Protein AF-A0A849F490-F1 (afdb_monomer)

Nearest PDB structures (foldseek):
  3ec5-assembly1_A  TM=1.326E-01  e=7.840E-02  Borreliella burgdorferi
  5b2a-assembly1_O  TM=2.196E-01  e=7.368E-01  Borreliella burgdorferi
  8tuz-assembly1_A  TM=1.768E-01  e=5.315E-01  Borreliella burgdorferi
  3aum-assembly1_O  TM=1.789E-01  e=5.835E-01  Borreliella burgdorferi
  6j6d-assembly1_O  TM=1.562E-01  e=8.476E-01  Borreliella burgdorferi B31

Foldseek 3Di:
DDDDDDDDPDPPVVVVVVVVVPPPPDDDDDDPPPPPPPQLPQPDQPADPKFWFAKWWADPVGDTWHKWWAFPVGDTWGWTFIFRFPDDAKTFIFTQDPNDTFFWFFFQDQKLWTWIFTADQQGGTGGMWTQDPVRDTFHWTQFDDFQQKTFIFTADPQQDTTWIWTAGPVGDIWGKIFGAPDPDQFRDADNNTTTRGGIITHHFDPPPVVDDTDSDMDGDDGDDDPDDKFKWFKFWADPVGDTFHKWWAFPVGDTWGWTWIRRGSTAQKTFIFTCDPNDTFGWFFAQDSDQWTFIWTADLQRGTIGIFTQDPVRDTWGWTFHHDTPFKTAIFTQDPVRDTTFIWIATPVGDIFGWIFGQSDPDQFNDADNNTGGRGGTITGHD

Structure (mmCIF, N/CA/C/O backbone):
data_AF-A0A849F490-F1
#
_entry.id   AF-A0A849F490-F1
#
loop_
_atom_site.group_PDB
_atom_site.id
_atom_site.type_symbol
_atom_site.label_atom_id
_atom_site.label_alt_id
_atom_site.label_comp_id
_atom_site.label_asym_id
_atom_site.label_entity_id
_atom_site.label_seq_id
_atom_site.pdbx_PDB_ins_code
_atom_site.Cartn_x
_atom_site.Cartn_y
_atom_site.Cartn_z
_atom_site.occupancy
_atom_site.B_iso_or_equiv
_atom_site.auth_seq_id
_atom_site.auth_comp_id
_atom_site.auth_asym_id
_atom_site.auth_atom_id
_atom_site.pdbx_PDB_model_num
ATOM 1 N N . MET A 1 1 ? 88.919 -60.283 -35.007 1.00 36.28 1 MET A N 1
ATOM 2 C CA . MET A 1 1 ? 88.860 -59.570 -33.713 1.00 36.28 1 MET A CA 1
ATOM 3 C C . MET A 1 1 ? 87.504 -58.874 -33.653 1.00 36.28 1 MET A C 1
ATOM 5 O O . MET A 1 1 ? 87.247 -58.086 -34.549 1.00 36.28 1 MET A O 1
ATOM 9 N N . LYS A 1 2 ? 86.682 -59.207 -32.639 1.00 37.22 2 LYS A N 1
ATOM 10 C CA . LYS A 1 2 ? 85.326 -58.694 -32.301 1.00 37.22 2 LYS A CA 1
ATOM 11 C C . LYS A 1 2 ? 84.187 -59.152 -33.248 1.00 37.22 2 LYS A C 1
ATOM 13 O O . LYS A 1 2 ? 84.287 -58.913 -34.440 1.00 37.22 2 LYS A O 1
ATOM 18 N N . THR A 1 3 ? 83.206 -59.999 -32.877 1.00 35.50 3 THR A N 1
ATOM 19 C CA . THR A 1 3 ? 82.122 -59.913 -31.846 1.00 35.50 3 THR A CA 1
ATOM 20 C C . THR A 1 3 ? 81.322 -58.601 -31.962 1.00 35.50 3 THR A C 1
ATOM 22 O O . THR A 1 3 ? 81.934 -57.557 -32.108 1.00 35.50 3 THR A O 1
ATOM 25 N N . SER A 1 4 ? 79.988 -58.503 -31.909 1.00 37.38 4 SER A N 1
ATOM 26 C CA . SER A 1 4 ? 78.882 -59.401 -31.548 1.00 37.38 4 SER A CA 1
ATOM 27 C C . SER A 1 4 ? 77.544 -58.701 -31.903 1.00 37.38 4 SER A C 1
ATOM 29 O O . SER A 1 4 ? 77.439 -57.495 -31.721 1.00 37.38 4 SER A O 1
ATOM 31 N N . ASN A 1 5 ? 76.563 -59.493 -32.354 1.00 38.59 5 ASN A N 1
ATOM 32 C CA . ASN A 1 5 ? 75.095 -59.455 -32.171 1.00 38.59 5 ASN A CA 1
ATOM 33 C C . ASN A 1 5 ? 74.241 -58.168 -32.347 1.00 38.59 5 ASN A C 1
ATOM 35 O O . ASN A 1 5 ? 74.384 -57.176 -31.640 1.00 38.59 5 ASN A O 1
ATOM 39 N N . GLN A 1 6 ? 73.222 -58.315 -33.215 1.00 43.34 6 GLN A N 1
ATOM 40 C CA . GLN A 1 6 ? 71.870 -57.703 -33.186 1.00 43.34 6 GLN A CA 1
ATOM 41 C C . GLN A 1 6 ? 71.140 -57.946 -31.832 1.00 43.34 6 GLN A C 1
ATOM 43 O O . GLN A 1 6 ? 71.697 -58.659 -30.997 1.00 43.34 6 GLN A O 1
ATOM 48 N N . PRO A 1 7 ? 69.841 -57.609 -31.628 1.00 47.34 7 PRO A N 1
ATOM 49 C CA . PRO A 1 7 ? 68.925 -56.574 -32.160 1.00 47.34 7 PRO A CA 1
ATOM 50 C C . PRO A 1 7 ? 68.324 -55.736 -30.990 1.00 47.34 7 PRO A C 1
ATOM 52 O O . PRO A 1 7 ? 68.633 -56.026 -29.847 1.00 47.34 7 PRO A O 1
ATOM 55 N N . PHE A 1 8 ? 67.476 -54.722 -31.241 1.00 41.84 8 PHE A N 1
ATOM 56 C CA . PHE A 1 8 ? 66.327 -54.264 -30.402 1.00 41.84 8 PHE A CA 1
ATOM 57 C C . PHE A 1 8 ? 65.950 -52.807 -30.757 1.00 41.84 8 PHE A C 1
ATOM 59 O O . PHE A 1 8 ? 66.211 -51.862 -30.017 1.00 41.84 8 PHE A O 1
ATOM 66 N N . ILE A 1 9 ? 65.305 -52.603 -31.908 1.00 53.00 9 ILE A N 1
ATOM 67 C CA . ILE A 1 9 ? 64.570 -51.363 -32.209 1.00 53.00 9 ILE A CA 1
ATOM 68 C C . ILE A 1 9 ? 63.091 -51.740 -32.153 1.00 53.00 9 ILE A C 1
ATOM 70 O O . ILE A 1 9 ? 62.516 -52.198 -33.132 1.00 53.00 9 ILE A O 1
ATOM 74 N N . GLY A 1 10 ? 62.509 -51.658 -30.959 1.00 51.09 10 GLY A N 1
ATOM 75 C CA . GLY A 1 10 ? 61.118 -52.063 -30.724 1.00 51.09 10 GLY A CA 1
ATOM 76 C C . GLY A 1 10 ? 60.525 -51.613 -29.389 1.00 51.09 10 GLY A C 1
ATOM 77 O O . GLY A 1 10 ? 59.310 -51.620 -29.240 1.00 51.09 10 GLY A O 1
ATOM 78 N N . THR A 1 11 ? 61.345 -51.143 -28.441 1.00 50.41 11 THR A N 1
ATOM 79 C CA . THR A 1 11 ? 60.872 -50.856 -27.071 1.00 50.41 11 THR A CA 1
ATOM 80 C C . THR A 1 11 ? 61.332 -49.500 -26.521 1.00 50.41 11 THR A C 1
ATOM 82 O O . THR A 1 11 ? 61.318 -49.290 -25.315 1.00 50.41 11 THR A O 1
ATOM 85 N N . ILE A 1 12 ? 61.728 -48.558 -27.389 1.00 50.38 12 ILE A N 1
ATOM 86 C CA . ILE A 1 12 ? 62.153 -47.195 -26.987 1.00 50.38 12 ILE A CA 1
ATOM 87 C C . ILE A 1 12 ? 61.186 -46.100 -27.484 1.00 50.38 12 ILE A C 1
ATOM 89 O O . ILE A 1 12 ? 61.174 -44.995 -26.954 1.00 50.38 12 ILE A O 1
ATOM 93 N N . VAL A 1 13 ? 60.278 -46.409 -28.418 1.00 47.84 13 VAL A N 1
ATOM 94 C CA . VAL A 1 13 ? 59.296 -45.428 -28.929 1.00 47.84 13 VAL A CA 1
ATOM 95 C C . VAL A 1 13 ? 58.041 -45.330 -28.043 1.00 47.84 13 VAL A C 1
ATOM 97 O O . VAL A 1 13 ? 57.393 -44.291 -28.014 1.00 47.84 13 VAL A O 1
ATOM 100 N N . HIS A 1 14 ? 57.733 -46.351 -27.234 1.00 47.59 14 HIS A N 1
ATOM 101 C CA . HIS A 1 14 ? 56.560 -46.326 -26.344 1.00 47.59 14 HIS A CA 1
ATOM 102 C C . HIS A 1 14 ? 56.795 -45.627 -24.990 1.00 47.59 14 HIS A C 1
ATOM 104 O O . HIS A 1 14 ? 55.834 -45.168 -24.382 1.00 47.59 14 HIS A O 1
ATOM 110 N N . TYR A 1 15 ? 58.045 -45.463 -24.533 1.00 47.56 15 TYR A N 1
ATOM 111 C CA . TYR A 1 15 ? 58.345 -44.717 -23.297 1.00 47.56 15 TYR A CA 1
ATOM 112 C C . TYR A 1 15 ? 58.587 -43.215 -23.522 1.00 47.56 15 TYR A C 1
ATOM 114 O O . TYR A 1 15 ? 58.385 -42.423 -22.604 1.00 47.56 15 TYR A O 1
ATOM 122 N N . LEU A 1 16 ? 58.921 -42.794 -24.748 1.00 46.47 16 LEU A N 1
ATOM 123 C CA . LEU A 1 16 ? 59.012 -41.372 -25.108 1.00 46.47 16 LEU A CA 1
ATOM 124 C C . LEU A 1 16 ? 57.636 -40.709 -25.289 1.00 46.47 16 LEU A C 1
ATOM 126 O O . LEU A 1 16 ? 57.522 -39.499 -25.113 1.00 46.47 16 LEU A O 1
ATOM 130 N N . PHE A 1 17 ? 56.579 -41.487 -25.549 1.00 45.44 17 PHE A N 1
ATOM 131 C CA . PHE A 1 17 ? 55.212 -40.962 -25.660 1.00 45.44 17 PHE A CA 1
ATOM 132 C C . PHE A 1 17 ? 54.497 -40.804 -24.305 1.00 45.44 17 PHE A C 1
ATOM 134 O O . PHE A 1 17 ? 53.614 -39.961 -24.177 1.00 45.44 17 PHE A O 1
ATOM 141 N N . PHE A 1 18 ? 54.906 -41.545 -23.267 1.00 47.19 18 PHE A N 1
ATOM 142 C CA . PHE A 1 18 ? 54.311 -41.438 -21.925 1.00 47.19 18 PHE A CA 1
ATOM 143 C C . PHE A 1 18 ? 55.018 -40.441 -20.993 1.00 47.19 18 PHE A C 1
ATOM 145 O O . PHE A 1 18 ? 54.401 -39.959 -20.047 1.00 47.19 18 PHE A O 1
ATOM 152 N N . ILE A 1 19 ? 56.269 -40.055 -21.271 1.00 46.25 19 ILE A N 1
ATOM 153 C CA . ILE A 1 19 ? 56.983 -39.025 -20.486 1.00 46.25 19 ILE A CA 1
ATOM 154 C C . ILE A 1 19 ? 56.661 -37.601 -20.984 1.00 46.25 19 ILE A C 1
ATOM 156 O O . ILE A 1 19 ? 56.706 -36.653 -20.205 1.00 46.25 19 ILE A O 1
ATOM 160 N N . GLY A 1 20 ? 56.214 -37.446 -22.238 1.00 40.97 20 GLY A N 1
ATOM 161 C CA . GLY A 1 20 ? 55.689 -36.177 -22.764 1.00 40.97 20 GLY A CA 1
ATOM 162 C C . GLY A 1 20 ? 54.291 -35.797 -22.254 1.00 40.97 20 GLY A C 1
ATOM 163 O O . GLY A 1 20 ? 53.890 -34.646 -22.394 1.00 40.97 20 GLY A O 1
ATOM 164 N N . PHE A 1 21 ? 53.558 -36.729 -21.630 1.00 45.47 21 PHE A N 1
ATOM 165 C CA . PHE A 1 21 ? 52.199 -36.487 -21.121 1.00 45.47 21 PHE A CA 1
ATOM 166 C C . PHE A 1 21 ? 52.138 -36.246 -19.600 1.00 45.47 21 PHE A C 1
ATOM 168 O O . PHE A 1 21 ? 51.070 -35.969 -19.064 1.00 45.47 21 PHE A O 1
ATOM 175 N N . LEU A 1 22 ? 53.277 -36.309 -18.896 1.00 44.31 22 LEU A N 1
ATOM 176 C CA . LEU A 1 22 ? 53.345 -36.127 -17.437 1.00 44.31 22 LEU A CA 1
ATOM 177 C C . LEU A 1 22 ? 54.095 -34.858 -16.989 1.00 44.31 22 LEU A C 1
ATOM 179 O O . LEU A 1 22 ? 54.212 -34.609 -15.794 1.00 44.31 22 LEU A O 1
ATOM 183 N N . LEU A 1 23 ? 54.545 -34.019 -17.930 1.00 42.47 23 LEU A N 1
ATOM 184 C CA . LEU A 1 23 ? 55.238 -32.747 -17.665 1.00 42.47 23 LEU A CA 1
ATOM 185 C C . LEU A 1 23 ? 54.554 -31.535 -18.327 1.00 42.47 23 LEU A C 1
ATOM 187 O O . LEU A 1 23 ? 55.216 -30.597 -18.757 1.00 42.47 23 LEU A O 1
ATOM 191 N N . VAL A 1 24 ? 53.217 -31.534 -18.383 1.00 41.84 24 VAL A N 1
ATOM 192 C CA . VAL A 1 24 ? 52.417 -30.327 -18.702 1.00 41.84 24 VAL A CA 1
ATOM 193 C C . VAL A 1 24 ? 51.575 -29.858 -17.500 1.00 41.84 24 VAL A C 1
ATOM 195 O O . VAL A 1 24 ? 50.894 -28.845 -17.578 1.00 41.84 24 VAL A O 1
ATOM 198 N N . PHE A 1 25 ? 51.662 -30.520 -16.339 1.00 43.09 25 PHE A N 1
ATOM 199 C CA . PHE A 1 25 ? 50.820 -30.189 -15.176 1.00 43.09 25 PHE A CA 1
ATOM 200 C C . PHE A 1 25 ? 51.495 -29.444 -14.017 1.00 43.09 25 PHE A C 1
ATOM 202 O O . PHE A 1 25 ? 50.864 -29.259 -12.980 1.00 43.09 25 PHE A O 1
ATOM 209 N N . THR A 1 26 ? 52.721 -28.935 -14.165 1.00 45.81 26 THR A N 1
ATOM 210 C CA . THR A 1 26 ? 53.353 -28.135 -13.098 1.00 45.81 26 THR A CA 1
ATOM 211 C C . THR A 1 26 ? 54.313 -27.075 -13.642 1.00 45.81 26 THR A C 1
ATOM 213 O O . THR A 1 26 ? 55.483 -27.387 -13.851 1.00 45.81 26 THR A O 1
ATOM 216 N N . ALA A 1 27 ? 53.835 -25.839 -13.849 1.00 33.66 27 ALA A N 1
ATOM 217 C CA . ALA A 1 27 ? 54.482 -24.573 -13.435 1.00 33.66 27 ALA A CA 1
ATOM 218 C C . ALA A 1 27 ? 53.881 -23.346 -14.162 1.00 33.66 27 ALA A C 1
ATOM 220 O O . ALA A 1 27 ? 53.605 -23.421 -15.353 1.00 33.66 27 ALA A O 1
ATOM 221 N N . CYS A 1 28 ? 53.770 -22.227 -13.422 1.00 34.34 28 CYS A N 1
ATOM 222 C CA . CYS A 1 28 ? 53.190 -20.906 -13.761 1.00 34.34 28 CYS A CA 1
ATOM 223 C C . CYS A 1 28 ? 51.650 -20.892 -13.702 1.00 34.34 28 CYS A C 1
ATOM 225 O O . CYS A 1 28 ? 50.979 -21.213 -14.672 1.00 34.34 28 CYS A O 1
ATOM 227 N N . ASN A 1 29 ? 51.001 -20.723 -12.545 1.00 35.84 29 ASN A N 1
ATOM 228 C CA . ASN A 1 29 ? 51.074 -19.660 -11.527 1.00 35.84 29 ASN A CA 1
ATOM 229 C C . ASN A 1 29 ? 50.660 -18.271 -12.052 1.00 35.84 29 ASN A C 1
ATOM 231 O O . ASN A 1 29 ? 51.283 -17.753 -12.971 1.00 35.84 29 ASN A O 1
ATOM 235 N N . GLU A 1 30 ? 49.640 -17.715 -11.385 1.00 39.84 30 GLU A N 1
ATOM 236 C CA . GLU A 1 30 ? 49.003 -16.392 -11.550 1.00 39.84 30 GLU A CA 1
ATOM 237 C C . GLU A 1 30 ? 47.918 -16.251 -12.635 1.00 39.84 30 GLU A C 1
ATOM 239 O O . GLU A 1 30 ? 47.939 -15.363 -13.479 1.00 39.84 30 GLU A O 1
ATOM 244 N N . GLY A 1 31 ? 46.880 -17.089 -12.542 1.00 39.06 31 GLY A N 1
ATOM 245 C CA . GLY A 1 31 ? 45.530 -16.646 -12.914 1.00 39.06 31 GLY A CA 1
ATOM 246 C C . GLY A 1 31 ? 44.922 -15.853 -11.750 1.00 39.06 31 GLY A C 1
ATOM 247 O O . GLY A 1 31 ? 45.276 -16.143 -10.600 1.00 39.06 31 GLY A O 1
ATOM 248 N N . PRO A 1 32 ? 44.036 -14.866 -11.991 1.00 32.97 32 PRO A N 1
ATOM 249 C CA . PRO A 1 32 ? 43.426 -14.113 -10.906 1.00 32.97 32 PRO A CA 1
ATOM 250 C C . PRO A 1 32 ? 42.763 -15.115 -9.969 1.00 32.97 32 PRO A C 1
ATOM 252 O O . PRO A 1 32 ? 42.061 -16.029 -10.419 1.00 32.97 32 PRO A O 1
ATOM 255 N N . LYS A 1 33 ? 43.043 -14.977 -8.667 1.00 29.95 33 LYS A N 1
ATOM 256 C CA . LYS A 1 33 ? 42.284 -15.675 -7.637 1.00 29.95 33 LYS A CA 1
ATOM 257 C C . LYS A 1 33 ? 40.822 -15.479 -8.008 1.00 29.95 33 LYS A C 1
ATOM 259 O O . LYS A 1 33 ? 40.363 -14.346 -8.121 1.00 29.95 33 LYS A O 1
ATOM 264 N N . LYS A 1 34 ? 40.117 -16.585 -8.252 1.00 35.72 34 LYS A N 1
ATOM 265 C CA . LYS A 1 34 ? 38.676 -16.603 -8.057 1.00 35.72 34 LYS A CA 1
ATOM 266 C C . LYS A 1 34 ? 38.522 -16.166 -6.612 1.00 35.72 34 LYS A C 1
ATOM 268 O O . LYS A 1 34 ? 38.750 -16.975 -5.713 1.00 35.72 34 LYS A O 1
ATOM 273 N N . ASP A 1 35 ? 38.254 -14.880 -6.413 1.00 31.17 35 ASP A N 1
ATOM 274 C CA . ASP A 1 35 ? 37.597 -14.444 -5.204 1.00 31.17 35 ASP A CA 1
ATOM 275 C C . ASP A 1 35 ? 36.459 -15.434 -5.021 1.00 31.17 35 ASP A C 1
ATOM 277 O O . ASP A 1 35 ? 35.704 -15.722 -5.963 1.00 31.17 35 ASP A O 1
ATOM 281 N N . GLU A 1 36 ? 36.446 -16.067 -3.849 1.00 34.59 36 GLU A N 1
ATOM 282 C CA . GLU A 1 36 ? 35.253 -16.729 -3.367 1.00 34.59 36 GLU A CA 1
ATOM 283 C C . GLU A 1 36 ? 34.137 -15.746 -3.656 1.00 34.59 36 GLU A C 1
ATOM 285 O O . GLU A 1 36 ? 34.125 -14.644 -3.114 1.00 34.59 36 GLU A O 1
ATOM 290 N N . THR A 1 37 ? 33.292 -16.092 -4.625 1.00 33.12 37 THR A N 1
ATOM 291 C CA . THR A 1 37 ? 32.121 -15.299 -4.934 1.00 33.12 37 THR A CA 1
ATOM 292 C C . THR A 1 37 ? 31.366 -15.327 -3.631 1.00 33.12 37 THR A C 1
ATOM 294 O O . THR A 1 37 ? 30.852 -16.380 -3.237 1.00 33.12 37 THR A O 1
ATOM 297 N N . THR A 1 38 ? 31.451 -14.216 -2.906 1.00 32.03 38 THR A N 1
ATOM 298 C CA . THR A 1 38 ? 30.770 -13.987 -1.653 1.00 32.03 38 THR A CA 1
ATOM 299 C C . THR A 1 38 ? 29.361 -14.455 -1.933 1.00 32.03 38 THR A C 1
ATOM 301 O O . THR A 1 38 ? 28.714 -13.962 -2.861 1.00 32.03 38 THR A O 1
ATOM 304 N N . LYS A 1 39 ? 28.934 -15.520 -1.241 1.00 34.56 39 LYS A N 1
ATOM 305 C CA . LYS A 1 39 ? 27.530 -15.928 -1.242 1.00 34.56 39 LYS A CA 1
ATOM 306 C C . LYS A 1 39 ? 26.739 -14.638 -1.151 1.00 34.56 39 LYS A C 1
ATOM 308 O O . LYS A 1 39 ? 27.029 -13.873 -0.239 1.00 34.56 39 LYS A O 1
ATOM 313 N N . ALA A 1 40 ? 25.828 -14.410 -2.096 1.00 35.25 40 ALA A N 1
ATOM 314 C CA . ALA A 1 40 ? 24.963 -13.245 -2.103 1.00 35.25 40 ALA A CA 1
ATOM 315 C C . ALA A 1 40 ? 24.340 -13.104 -0.710 1.00 35.25 40 ALA A C 1
ATOM 317 O O . ALA A 1 40 ? 23.394 -13.815 -0.353 1.00 35.25 40 ALA A O 1
ATOM 318 N N . GLU A 1 41 ? 24.943 -12.246 0.107 1.00 33.84 41 GLU A N 1
ATOM 319 C CA . GLU A 1 41 ? 24.368 -11.802 1.352 1.00 33.84 41 GLU A CA 1
ATOM 320 C C . GLU A 1 41 ? 23.206 -10.949 0.891 1.00 33.84 41 GLU A C 1
ATOM 322 O O . GLU A 1 41 ? 23.369 -9.872 0.325 1.00 33.84 41 GLU A O 1
ATOM 327 N N . THR A 1 42 ? 22.015 -11.531 1.001 1.00 42.28 42 THR A N 1
ATOM 328 C CA . THR A 1 42 ? 20.762 -10.815 0.812 1.00 42.28 42 THR A CA 1
ATOM 329 C C . THR A 1 42 ? 20.891 -9.540 1.626 1.00 42.28 42 THR A C 1
ATOM 331 O O . THR A 1 42 ? 21.046 -9.664 2.841 1.00 42.28 42 THR A O 1
ATOM 334 N N . ALA A 1 43 ? 20.918 -8.379 0.956 1.00 43.88 43 ALA A N 1
ATOM 335 C CA . ALA A 1 43 ? 21.192 -7.080 1.563 1.00 43.88 43 ALA A CA 1
ATOM 336 C C . ALA A 1 43 ? 20.591 -7.027 2.970 1.00 43.88 43 ALA A C 1
ATOM 338 O O . ALA A 1 43 ? 19.373 -7.181 3.133 1.00 43.88 43 ALA A O 1
ATOM 339 N N . GLU A 1 44 ? 21.459 -6.930 3.981 1.00 45.59 44 GLU A N 1
ATOM 340 C CA . GLU A 1 44 ? 21.041 -6.889 5.374 1.00 45.59 44 GLU A CA 1
ATOM 341 C C . GLU A 1 44 ? 20.053 -5.724 5.493 1.00 45.59 44 GLU A C 1
ATOM 343 O O . GLU A 1 44 ? 20.408 -4.575 5.229 1.00 45.59 44 GLU A O 1
ATOM 348 N N . ILE A 1 45 ? 18.780 -6.017 5.791 1.00 56.75 45 ILE A N 1
ATOM 349 C CA . ILE A 1 45 ? 17.771 -4.975 6.005 1.00 56.75 45 ILE A CA 1
ATOM 350 C C . ILE A 1 45 ? 18.350 -4.079 7.094 1.00 56.75 45 ILE A C 1
ATOM 352 O O . ILE A 1 45 ? 18.543 -4.562 8.212 1.00 56.75 45 ILE A O 1
ATOM 356 N N . ALA A 1 46 ? 18.651 -2.818 6.769 1.00 57.44 46 ALA A N 1
ATOM 357 C CA . ALA A 1 46 ? 19.208 -1.879 7.730 1.00 57.44 46 ALA A CA 1
ATOM 358 C C . ALA A 1 46 ? 18.315 -1.892 8.978 1.00 57.44 46 ALA A C 1
ATOM 360 O O . ALA A 1 46 ? 17.141 -1.518 8.923 1.00 57.44 46 ALA A O 1
ATOM 361 N N . LYS A 1 47 ? 18.838 -2.422 10.090 1.00 59.72 47 LYS A N 1
ATOM 362 C CA . LYS A 1 47 ? 18.090 -2.520 11.342 1.00 59.72 47 LYS A CA 1
ATOM 363 C C . LYS A 1 47 ? 18.012 -1.127 11.944 1.00 59.72 47 LYS A C 1
ATOM 365 O O . LYS A 1 47 ? 18.922 -0.692 12.640 1.00 59.72 47 LYS A O 1
ATOM 370 N N . VAL A 1 48 ? 16.929 -0.432 11.631 1.00 74.69 48 VAL A N 1
ATOM 371 C CA . VAL A 1 48 ? 16.544 0.812 12.290 1.00 74.69 48 VAL A CA 1
ATOM 372 C C . VAL A 1 48 ? 15.722 0.452 13.522 1.00 74.69 48 VAL A C 1
ATOM 374 O O . VAL A 1 48 ? 14.858 -0.429 13.463 1.00 74.69 48 VAL A O 1
ATOM 377 N N . ASP A 1 49 ? 15.987 1.119 14.643 1.00 85.88 49 ASP A N 1
ATOM 378 C CA . ASP A 1 49 ? 15.161 0.969 15.835 1.00 85.88 49 ASP A CA 1
ATOM 379 C C . ASP A 1 49 ? 13.722 1.406 15.545 1.00 85.88 49 ASP A C 1
ATOM 381 O O . ASP A 1 49 ? 13.467 2.427 14.904 1.00 85.88 49 ASP A O 1
ATOM 385 N N . ASN A 1 50 ? 12.761 0.627 16.038 1.00 92.25 50 ASN A N 1
ATOM 386 C CA . ASN A 1 50 ? 11.353 0.929 15.828 1.00 92.25 50 ASN A CA 1
ATOM 387 C C . ASN A 1 50 ? 10.963 2.233 16.533 1.00 92.25 50 ASN A C 1
ATOM 389 O O . ASN A 1 50 ? 11.009 2.327 17.762 1.00 92.25 50 ASN A O 1
ATOM 393 N N . VAL A 1 51 ? 10.451 3.190 15.764 1.00 95.94 51 VAL A N 1
ATOM 394 C CA . VAL A 1 51 ? 9.756 4.366 16.286 1.00 95.94 51 VAL A CA 1
ATOM 395 C C . VAL A 1 51 ? 8.259 4.066 16.327 1.00 95.94 51 VAL A C 1
ATOM 397 O O . VAL A 1 51 ? 7.625 3.775 15.310 1.00 95.94 51 VAL A O 1
ATOM 400 N N . TYR A 1 52 ? 7.674 4.134 17.522 1.00 97.31 52 TYR A N 1
ATOM 401 C CA . TYR A 1 52 ? 6.254 3.859 17.733 1.00 97.31 52 TYR A CA 1
ATOM 402 C C . TYR A 1 52 ? 5.437 5.148 17.703 1.00 97.31 52 TYR A C 1
ATOM 404 O O . TYR A 1 52 ? 5.590 6.027 18.549 1.00 97.31 52 TYR A O 1
ATOM 412 N N . TRP A 1 53 ? 4.519 5.225 16.748 1.00 98.50 53 TRP A N 1
ATOM 413 C CA . TRP A 1 53 ? 3.583 6.327 16.594 1.00 98.50 53 TRP A CA 1
ATOM 414 C C . TRP A 1 53 ? 2.282 5.997 17.327 1.00 98.50 53 TRP A C 1
ATOM 416 O O . TRP A 1 53 ? 1.750 4.884 17.234 1.00 98.50 53 TRP A O 1
ATOM 426 N N . ASN A 1 54 ? 1.748 6.972 18.059 1.00 98.50 54 ASN A N 1
ATOM 427 C CA . ASN A 1 54 ? 0.506 6.811 18.805 1.00 98.50 54 ASN A CA 1
ATOM 428 C C . ASN A 1 54 ? -0.692 6.822 17.860 1.00 98.50 54 ASN A C 1
ATOM 430 O O . ASN A 1 54 ? -0.814 7.718 17.032 1.00 98.50 54 ASN A O 1
ATOM 434 N N . VAL A 1 55 ? -1.609 5.869 18.020 1.00 98.69 55 VAL A N 1
ATOM 435 C CA . VAL A 1 55 ? -2.863 5.848 17.262 1.00 98.69 55 VAL A CA 1
ATOM 436 C C . VAL A 1 55 ? -3.956 6.565 18.047 1.00 98.69 55 VAL A C 1
ATOM 438 O O . VAL A 1 55 ? -4.243 6.208 19.191 1.00 98.69 55 VAL A O 1
ATOM 441 N N . LYS A 1 56 ? -4.558 7.585 17.433 1.00 98.44 56 LYS A N 1
ATOM 442 C CA . LYS A 1 56 ? -5.604 8.424 18.028 1.00 98.44 56 LYS A CA 1
ATOM 443 C C . LYS A 1 56 ? -6.753 8.627 17.050 1.00 98.44 56 LYS A C 1
ATOM 445 O O . LYS A 1 56 ? -6.538 8.667 15.841 1.00 98.44 56 LYS A O 1
ATOM 450 N N . ALA A 1 57 ? -7.963 8.808 17.566 1.00 97.88 57 ALA A N 1
ATOM 451 C CA . ALA A 1 57 ? -9.057 9.375 16.786 1.00 97.88 57 ALA A CA 1
ATOM 452 C C . ALA A 1 57 ? -9.110 10.883 17.045 1.00 97.88 57 ALA A C 1
ATOM 454 O O . ALA A 1 57 ? -9.023 11.297 18.194 1.00 97.88 57 ALA A O 1
ATOM 455 N N . ILE A 1 58 ? -9.229 11.696 16.003 1.00 95.06 58 ILE A N 1
ATOM 456 C CA . ILE A 1 58 ? -9.261 13.156 16.092 1.00 95.06 58 ILE A CA 1
ATOM 457 C C . ILE A 1 58 ? -10.675 13.610 15.759 1.00 95.06 58 ILE A C 1
ATOM 459 O O . ILE A 1 58 ? -11.184 13.323 14.670 1.00 95.06 58 ILE A O 1
ATOM 463 N N . ASN A 1 59 ? -11.328 14.261 16.715 1.00 87.38 59 ASN A N 1
ATOM 464 C CA . ASN A 1 59 ? -12.643 14.845 16.491 1.00 87.38 59 ASN A CA 1
ATOM 465 C C . ASN A 1 59 ? -12.515 16.180 15.705 1.00 87.38 59 ASN A C 1
ATOM 467 O O . ASN A 1 59 ? -11.410 16.697 15.527 1.00 87.38 59 ASN A O 1
ATOM 471 N N . PRO A 1 60 ? -13.629 16.766 15.231 1.00 81.69 60 PRO A N 1
ATOM 472 C CA . PRO A 1 60 ? -13.585 18.010 14.459 1.00 81.69 60 PRO A CA 1
ATOM 473 C C . PRO A 1 60 ? -13.050 19.235 15.217 1.00 81.69 60 PRO A C 1
ATOM 475 O O . PRO A 1 60 ? -12.622 20.188 14.576 1.00 81.69 60 PRO A O 1
ATOM 478 N N . ASP A 1 61 ? -13.075 19.231 16.556 1.00 84.88 61 ASP A N 1
ATOM 479 C CA . ASP A 1 61 ? -12.529 20.325 17.376 1.00 84.88 61 ASP A CA 1
ATOM 480 C C . ASP A 1 61 ? -11.020 20.178 17.671 1.00 84.88 61 ASP A C 1
ATOM 482 O O . ASP A 1 61 ? -10.416 21.063 18.277 1.00 84.88 61 ASP A O 1
ATOM 486 N N . GLY A 1 62 ? -10.398 19.092 17.194 1.00 85.75 62 GLY A N 1
ATOM 487 C CA . GLY A 1 62 ? -8.969 18.818 17.319 1.00 85.75 62 GLY A CA 1
ATOM 488 C C . GLY A 1 62 ? -8.573 18.029 18.572 1.00 85.75 62 GLY A C 1
ATOM 489 O O . GLY A 1 62 ? -7.406 17.654 18.699 1.00 85.75 62 GLY A O 1
ATOM 490 N N . GLN A 1 63 ? -9.499 17.722 19.484 1.00 91.44 63 GLN A N 1
ATOM 491 C CA . GLN A 1 63 ? -9.226 16.820 20.602 1.00 91.44 63 GLN A CA 1
ATOM 492 C C . GLN A 1 63 ? -8.974 15.381 20.129 1.00 91.44 63 GLN A C 1
ATOM 494 O O . GLN A 1 63 ? -9.693 14.794 19.312 1.00 91.44 63 GLN A O 1
ATOM 499 N N . SER A 1 64 ? -7.935 14.778 20.707 1.00 95.81 64 SER A N 1
ATOM 500 C CA . SER A 1 64 ? -7.559 13.393 20.441 1.00 95.81 64 SER A CA 1
ATOM 501 C C . SER A 1 64 ? -8.201 12.432 21.438 1.00 95.81 64 SER A C 1
ATOM 503 O O . SER A 1 64 ? -8.110 12.638 22.648 1.00 95.81 64 SER A O 1
ATOM 505 N N . LEU A 1 65 ? -8.748 11.334 20.934 1.00 97.88 65 LEU A N 1
ATOM 506 C CA . LEU A 1 65 ? -9.223 10.191 21.703 1.00 97.88 65 LEU A CA 1
ATOM 507 C C . LEU A 1 65 ? -8.226 9.037 21.595 1.00 97.88 65 LEU A C 1
ATOM 509 O O . LEU A 1 65 ? -7.694 8.761 20.514 1.00 97.88 65 LEU A O 1
ATOM 513 N N . ASP A 1 66 ? -8.008 8.331 22.700 1.00 97.94 66 ASP A N 1
ATOM 514 C CA . ASP A 1 66 ? -7.199 7.114 22.710 1.00 97.94 66 ASP A CA 1
ATOM 515 C C . ASP A 1 66 ? -7.861 6.032 21.868 1.00 97.94 66 ASP A C 1
ATOM 517 O O . ASP A 1 66 ? -9.058 5.799 21.998 1.00 97.94 66 ASP A O 1
ATOM 521 N N . VAL A 1 67 ? -7.084 5.336 21.041 1.00 98.69 67 VAL A N 1
ATOM 522 C CA . VAL A 1 67 ? -7.559 4.172 20.291 1.00 98.69 67 VAL A CA 1
ATOM 523 C C . VAL A 1 67 ? -6.831 2.937 20.796 1.00 98.69 67 VAL A C 1
ATOM 525 O O . VAL A 1 67 ? -5.601 2.876 20.783 1.00 98.69 67 VAL A O 1
ATOM 528 N N . LYS A 1 68 ? -7.602 1.951 21.249 1.00 98.69 68 LYS A N 1
ATOM 529 C CA . LYS A 1 68 ? -7.096 0.706 21.833 1.00 98.69 68 LYS A CA 1
ATOM 530 C C . LYS A 1 68 ? -7.813 -0.499 21.241 1.00 98.69 68 LYS A C 1
ATOM 532 O O . LYS A 1 68 ? -8.916 -0.381 20.705 1.00 98.69 68 LYS A O 1
ATOM 537 N N . ALA A 1 69 ? -7.169 -1.655 21.331 1.00 98.62 69 ALA A N 1
ATOM 538 C CA . ALA A 1 69 ? -7.795 -2.935 21.036 1.00 98.62 69 ALA A CA 1
ATOM 539 C C . ALA A 1 69 ? -8.343 -3.545 22.328 1.00 98.62 69 ALA A C 1
ATOM 541 O O . ALA A 1 69 ? -7.738 -3.371 23.384 1.00 98.62 69 ALA A O 1
ATOM 542 N N . PHE A 1 70 ? -9.458 -4.264 22.249 1.00 98.50 70 PHE A N 1
ATOM 543 C CA . PHE A 1 70 ? -10.100 -4.890 23.402 1.00 98.50 70 PHE A CA 1
ATOM 544 C C . PHE A 1 70 ? -10.383 -6.360 23.131 1.00 98.50 70 PHE A C 1
ATOM 546 O O . PHE A 1 70 ? -10.940 -6.686 22.082 1.00 98.50 70 PHE A O 1
ATOM 553 N N . ASP A 1 71 ? -10.020 -7.226 24.072 1.00 96.81 71 ASP A N 1
ATOM 554 C CA . ASP A 1 71 ? -10.433 -8.631 24.044 1.00 96.81 71 ASP A CA 1
ATOM 555 C C . ASP A 1 71 ? -11.886 -8.814 24.520 1.00 96.81 71 ASP A C 1
ATOM 557 O O . ASP A 1 71 ? -12.597 -7.851 24.826 1.00 96.81 71 ASP A O 1
ATOM 561 N N . SER A 1 72 ? -12.345 -10.066 24.563 1.00 95.44 72 SER A N 1
ATOM 562 C CA . SER A 1 72 ? -13.694 -10.423 25.015 1.00 95.44 72 SER A CA 1
ATOM 563 C C . SER A 1 72 ? -13.945 -10.157 26.501 1.00 95.44 72 SER A C 1
ATOM 565 O O . SER A 1 72 ? -15.103 -10.044 26.896 1.00 95.44 72 SER A O 1
ATOM 567 N N . GLU A 1 73 ? -12.896 -10.055 27.319 1.00 95.94 73 GLU A N 1
ATOM 568 C CA . GLU A 1 73 ? -12.988 -9.733 28.750 1.00 95.94 73 GLU A CA 1
ATOM 569 C C . GLU A 1 73 ? -12.972 -8.214 28.989 1.00 95.94 73 GLU A C 1
ATOM 571 O O . GLU A 1 73 ? -13.256 -7.736 30.087 1.00 95.94 73 GLU A O 1
ATOM 576 N N . GLY A 1 74 ? -12.682 -7.431 27.946 1.00 95.31 74 GLY A N 1
ATOM 577 C CA . GLY A 1 74 ? -12.622 -5.979 27.997 1.00 95.31 74 GLY A CA 1
ATOM 578 C C . GLY A 1 74 ? -11.265 -5.422 28.428 1.00 95.31 74 GLY A C 1
ATOM 579 O O . GLY A 1 74 ? -11.170 -4.202 28.610 1.00 95.31 74 GLY A O 1
ATOM 580 N N . LYS A 1 75 ? -10.221 -6.255 28.549 1.00 97.38 75 LYS A N 1
ATOM 581 C CA . LYS A 1 75 ? -8.841 -5.793 28.754 1.00 97.38 75 LYS A CA 1
ATOM 582 C C . LYS A 1 75 ? -8.381 -5.052 27.500 1.00 97.38 75 LYS A C 1
ATOM 584 O O . LYS A 1 75 ? -8.653 -5.461 26.371 1.00 97.38 75 LYS A O 1
ATOM 589 N N . SER A 1 76 ? -7.720 -3.916 27.710 1.00 97.75 76 SER A N 1
ATOM 590 C CA . SER A 1 76 ? -7.297 -3.022 26.633 1.00 97.75 76 SER A CA 1
ATOM 591 C C . SER A 1 76 ? -5.820 -3.180 26.299 1.00 97.75 76 SER A C 1
ATOM 593 O O . SER A 1 76 ? -4.995 -3.288 27.206 1.00 97.75 76 SER A O 1
ATOM 595 N N . PHE A 1 77 ? -5.488 -3.051 25.021 1.00 98.56 77 PHE A N 1
ATOM 596 C CA . PHE A 1 77 ? -4.133 -3.156 24.497 1.00 98.56 77 PHE A CA 1
ATOM 597 C C . PHE A 1 77 ? -3.807 -1.979 23.583 1.00 98.56 77 PHE A C 1
ATOM 599 O O . PHE A 1 77 ? -4.679 -1.430 22.901 1.00 98.56 77 PHE A O 1
ATOM 606 N N . ASP A 1 78 ? -2.538 -1.584 23.579 1.00 98.38 78 ASP A N 1
ATOM 607 C CA . ASP A 1 78 ? -2.071 -0.462 22.777 1.00 98.38 78 ASP A CA 1
ATOM 608 C C . ASP A 1 78 ? -2.007 -0.821 21.297 1.00 98.38 78 ASP A C 1
ATOM 610 O O . ASP A 1 78 ? -1.562 -1.903 20.915 1.00 98.38 78 ASP A O 1
ATOM 614 N N . ILE A 1 79 ? -2.387 0.138 20.458 1.00 98.44 79 ILE A N 1
ATOM 615 C CA . ILE A 1 79 ? -2.178 0.077 19.015 1.00 98.44 79 ILE A CA 1
ATOM 616 C C . ILE A 1 79 ? -1.162 1.141 18.644 1.00 98.44 79 ILE A C 1
ATOM 618 O O . ILE A 1 79 ? -1.297 2.303 19.036 1.00 98.44 79 ILE A O 1
ATOM 622 N N . LYS A 1 80 ? -0.153 0.741 17.875 1.00 98.56 80 LYS A N 1
ATOM 623 C CA . LYS A 1 80 ? 0.896 1.627 17.377 1.00 98.56 80 LYS A CA 1
ATOM 624 C C . LYS A 1 80 ? 1.023 1.479 15.869 1.00 98.56 80 LYS A C 1
ATOM 626 O O . LYS A 1 80 ? 0.895 0.370 15.342 1.00 98.56 80 LYS A O 1
ATOM 631 N N . ALA A 1 81 ? 1.301 2.588 15.191 1.00 98.38 81 ALA A N 1
ATOM 632 C CA . ALA A 1 81 ? 1.946 2.507 13.889 1.00 98.38 81 ALA A CA 1
ATOM 633 C C . ALA A 1 81 ? 3.461 2.419 14.110 1.00 98.38 81 ALA A C 1
ATOM 635 O O . ALA A 1 81 ? 3.996 3.080 14.999 1.00 98.38 81 ALA A O 1
ATOM 636 N N . ILE A 1 82 ? 4.131 1.549 13.365 1.00 96.88 82 ILE A N 1
ATOM 637 C CA . ILE A 1 82 ? 5.535 1.207 13.579 1.00 96.88 82 ILE A CA 1
ATOM 638 C C . ILE A 1 82 ? 6.326 1.683 12.374 1.00 96.88 82 ILE A C 1
ATOM 640 O O . ILE A 1 82 ? 6.153 1.170 11.266 1.00 96.88 82 ILE A O 1
ATOM 644 N N . GLN A 1 83 ? 7.192 2.655 12.621 1.00 95.00 83 GLN A N 1
ATOM 645 C CA . GLN A 1 83 ? 8.223 3.081 11.697 1.00 95.00 83 GLN A CA 1
ATOM 646 C C . GLN A 1 83 ? 9.487 2.278 11.994 1.00 95.00 83 GLN A C 1
ATOM 648 O O . GLN A 1 83 ? 10.107 2.442 13.038 1.00 95.00 83 GLN A O 1
ATOM 653 N N . ASN A 1 84 ? 9.830 1.382 11.077 1.00 89.94 84 ASN A N 1
ATOM 654 C CA . ASN A 1 84 ? 10.991 0.492 11.137 1.00 89.94 84 ASN A CA 1
ATOM 655 C C . ASN A 1 84 ? 12.023 0.849 10.054 1.00 89.94 84 ASN A C 1
ATOM 657 O O . ASN A 1 84 ? 12.690 -0.023 9.498 1.00 89.94 84 ASN A O 1
ATOM 661 N N . SER A 1 85 ? 12.065 2.131 9.697 1.00 89.12 85 SER A N 1
ATOM 662 C CA . SER A 1 85 ? 12.819 2.693 8.583 1.00 89.12 85 SER A CA 1
ATOM 663 C C . SER A 1 85 ? 13.045 4.190 8.776 1.00 89.12 85 SER A C 1
ATOM 665 O O . SER A 1 85 ? 12.398 4.835 9.601 1.00 89.12 85 SER A O 1
ATOM 667 N N . ASP A 1 86 ? 13.910 4.755 7.945 1.00 87.19 86 ASP A N 1
ATOM 668 C CA . ASP A 1 86 ? 14.118 6.196 7.781 1.00 87.19 86 ASP A CA 1
ATOM 669 C C . ASP A 1 86 ? 12.939 6.927 7.105 1.00 87.19 86 ASP A C 1
ATOM 671 O O . ASP A 1 86 ? 12.812 8.140 7.242 1.00 87.19 86 ASP A O 1
ATOM 675 N N . GLN A 1 87 ? 12.047 6.201 6.423 1.00 87.88 87 GLN A N 1
ATOM 676 C CA . GLN A 1 87 ? 10.797 6.727 5.854 1.00 87.88 87 GLN A CA 1
ATOM 677 C C . GLN A 1 87 ? 9.577 6.510 6.761 1.00 87.88 87 GLN A C 1
ATOM 679 O O . GLN A 1 87 ? 9.520 5.532 7.513 1.00 87.88 87 GLN A O 1
ATOM 684 N N . ASP A 1 88 ? 8.570 7.370 6.603 1.00 92.94 88 ASP A N 1
ATOM 685 C CA . ASP A 1 88 ? 7.285 7.352 7.313 1.00 92.94 88 ASP A CA 1
ATOM 686 C C . ASP A 1 88 ? 6.040 7.248 6.404 1.00 92.94 88 ASP A C 1
ATOM 688 O O . ASP A 1 88 ? 4.917 7.143 6.893 1.00 92.94 88 ASP A O 1
ATOM 692 N N . SER A 1 89 ? 6.213 7.192 5.085 1.00 92.44 89 SER A N 1
ATOM 693 C CA . SER A 1 89 ? 5.121 7.154 4.098 1.00 92.44 89 SER A CA 1
ATOM 694 C C . SER A 1 89 ? 4.249 5.882 4.117 1.00 92.44 89 SER A C 1
ATOM 696 O O . SER A 1 89 ? 3.105 5.916 3.652 1.00 92.44 89 SER A O 1
ATOM 698 N N . PHE A 1 90 ? 4.749 4.751 4.641 1.00 95.12 90 PHE A N 1
ATOM 699 C CA . PHE A 1 90 ? 3.987 3.494 4.729 1.00 95.12 90 PHE A CA 1
ATOM 700 C C . PHE A 1 90 ? 4.364 2.658 5.958 1.00 95.12 90 PHE A C 1
ATOM 702 O O . PHE A 1 90 ? 5.346 1.908 5.955 1.00 95.12 90 PHE A O 1
ATOM 709 N N . LEU A 1 91 ? 3.539 2.740 7.002 1.00 96.56 91 LEU A N 1
ATOM 710 C CA . LEU A 1 91 ? 3.792 2.127 8.304 1.00 96.56 91 LEU A CA 1
ATOM 711 C C . LEU A 1 91 ? 2.851 0.958 8.599 1.00 96.56 91 LEU A C 1
ATOM 713 O O . LEU A 1 91 ? 1.659 0.958 8.267 1.00 96.56 91 LEU A O 1
ATOM 717 N N . ASP A 1 92 ? 3.389 -0.040 9.294 1.00 97.25 92 ASP A N 1
ATOM 718 C CA . ASP A 1 92 ? 2.605 -1.137 9.847 1.00 97.25 92 ASP A CA 1
ATOM 719 C C . ASP A 1 92 ? 1.787 -0.676 11.050 1.00 97.25 92 ASP A C 1
ATOM 721 O O . ASP A 1 92 ? 2.328 -0.034 11.941 1.00 97.25 92 ASP A O 1
ATOM 725 N N . VAL A 1 93 ? 0.511 -1.062 11.129 1.00 98.62 93 VAL A N 1
ATOM 726 C CA . VAL A 1 93 ? -0.314 -0.839 12.326 1.00 98.62 93 VAL A CA 1
ATOM 727 C C . VAL A 1 93 ? -0.497 -2.160 13.061 1.00 98.62 93 VAL A C 1
ATOM 729 O O . VAL A 1 93 ? -1.023 -3.132 12.505 1.00 98.62 93 VAL A O 1
ATOM 732 N N . LYS A 1 94 ? -0.042 -2.199 14.315 1.00 98.50 94 LYS A N 1
ATOM 733 C CA . LYS A 1 94 ? -0.027 -3.401 15.153 1.00 98.50 94 LYS A CA 1
ATOM 734 C C . LYS A 1 94 ? -0.647 -3.130 16.514 1.00 98.50 94 LYS A C 1
ATOM 736 O O . LYS A 1 94 ? -0.511 -2.038 17.060 1.00 98.50 94 LYS A O 1
ATOM 741 N N . CYS A 1 95 ? -1.289 -4.152 17.062 1.00 98.50 95 CYS A N 1
ATOM 742 C CA . CYS A 1 95 ? -1.685 -4.194 18.463 1.00 98.50 95 CYS A CA 1
ATOM 743 C C . CYS A 1 95 ? -0.590 -4.889 19.276 1.00 98.50 95 CYS A C 1
ATOM 745 O O . CYS A 1 95 ? -0.086 -5.924 18.845 1.00 98.50 95 CYS A O 1
ATOM 747 N N . ILE A 1 96 ? -0.234 -4.339 20.434 1.00 98.12 96 ILE A N 1
ATOM 748 C CA . ILE A 1 96 ? 0.809 -4.872 21.312 1.00 98.12 96 ILE A CA 1
ATOM 749 C C . ILE A 1 96 ? 0.151 -5.643 22.457 1.00 98.12 96 ILE A C 1
ATOM 751 O O . ILE A 1 96 ? -0.452 -5.042 23.346 1.00 98.12 96 ILE A O 1
ATOM 755 N N . VAL A 1 97 ? 0.259 -6.970 22.428 1.00 96.94 97 VAL A N 1
ATOM 756 C CA . VAL A 1 97 ? -0.322 -7.881 23.427 1.00 96.94 97 VAL A CA 1
ATOM 757 C C . VAL A 1 97 ? 0.809 -8.688 24.042 1.00 96.94 97 VAL A C 1
ATOM 759 O O . VAL A 1 97 ? 1.453 -9.460 23.341 1.00 96.94 97 VAL A O 1
ATOM 762 N N . ASP A 1 98 ? 1.090 -8.466 25.328 1.00 92.56 98 ASP A N 1
ATOM 763 C CA . ASP A 1 98 ? 2.127 -9.184 26.087 1.00 92.56 98 ASP A CA 1
ATOM 764 C C . ASP A 1 98 ? 3.491 -9.240 25.353 1.00 92.56 98 ASP A C 1
ATOM 766 O O . ASP A 1 98 ? 4.163 -10.266 25.282 1.00 92.56 98 ASP A O 1
ATOM 770 N N . GLY A 1 99 ? 3.881 -8.111 24.742 1.00 90.62 99 GLY A N 1
ATOM 771 C CA . GLY A 1 99 ? 5.117 -7.959 23.960 1.00 90.62 99 GLY A CA 1
ATOM 772 C C . GLY A 1 99 ? 5.036 -8.436 22.502 1.00 90.62 99 GLY A C 1
ATOM 773 O O . GLY A 1 99 ? 5.932 -8.137 21.714 1.00 90.62 99 GLY A O 1
ATOM 774 N N . GLN A 1 100 ? 3.961 -9.118 22.103 1.00 95.19 100 GLN A N 1
ATOM 775 C CA . GLN A 1 100 ? 3.736 -9.562 20.727 1.00 95.19 100 GLN A CA 1
ATOM 776 C C . GLN A 1 100 ? 3.040 -8.490 19.885 1.00 95.19 100 GLN A C 1
ATOM 778 O O . GLN A 1 100 ? 2.149 -7.784 20.355 1.00 95.19 100 GLN A O 1
ATOM 783 N N . GLN A 1 101 ? 3.412 -8.404 18.605 1.00 96.50 101 GLN A N 1
ATOM 784 C CA . GLN A 1 101 ? 2.816 -7.479 17.641 1.00 96.50 101 GLN A CA 1
ATOM 785 C C . GLN A 1 101 ? 1.781 -8.189 16.764 1.00 96.50 101 GLN A C 1
ATOM 787 O O . GLN A 1 101 ? 2.115 -8.855 15.782 1.00 96.50 101 GLN A O 1
ATOM 792 N N . LEU A 1 102 ? 0.505 -8.013 17.089 1.00 98.06 102 LEU A N 1
ATOM 793 C CA . LEU A 1 102 ? -0.598 -8.606 16.344 1.00 98.06 102 LEU A CA 1
ATOM 794 C C . LEU A 1 102 ? -0.988 -7.729 15.143 1.00 98.06 102 LEU A C 1
ATOM 796 O O . LEU A 1 102 ? -1.090 -6.504 15.279 1.00 98.06 102 LEU A O 1
ATOM 800 N N . PRO A 1 103 ? -1.239 -8.309 13.955 1.00 98.06 103 PRO A N 1
ATOM 801 C CA . PRO A 1 103 ? -1.698 -7.549 12.802 1.00 98.06 103 PRO A CA 1
ATOM 802 C C . PRO A 1 103 ? -3.105 -6.988 13.023 1.00 98.06 103 PRO A C 1
ATOM 804 O O . PRO A 1 103 ? -4.018 -7.727 13.386 1.00 98.06 103 PRO A O 1
ATOM 807 N N . VAL A 1 104 ? -3.303 -5.709 12.699 1.00 98.81 104 VAL A N 1
ATOM 808 C CA . VAL A 1 104 ? -4.634 -5.088 12.646 1.00 98.81 104 VAL A CA 1
ATOM 809 C C . VAL A 1 104 ? -5.198 -5.194 11.228 1.00 98.81 104 VAL A C 1
ATOM 811 O O . VAL A 1 104 ? -4.508 -4.912 10.242 1.00 98.81 104 VAL A O 1
ATOM 814 N N . LYS A 1 105 ? -6.450 -5.640 11.102 1.00 98.69 105 LYS A N 1
ATOM 815 C CA . LYS A 1 105 ? -7.124 -5.881 9.819 1.00 98.69 105 LYS A CA 1
ATOM 816 C C . LYS A 1 105 ? -8.562 -5.364 9.840 1.00 98.69 105 LYS A C 1
ATOM 818 O O . LYS A 1 105 ? -9.217 -5.354 10.879 1.00 98.69 105 LYS A O 1
ATOM 823 N N . MET A 1 106 ? -9.061 -4.991 8.662 1.00 98.69 106 MET A N 1
ATOM 824 C CA . MET A 1 106 ? -10.497 -4.836 8.431 1.00 98.69 106 MET A CA 1
ATOM 825 C C . MET A 1 106 ? -11.077 -6.197 8.076 1.00 98.69 106 MET A C 1
ATOM 827 O O . MET A 1 106 ? -10.548 -6.884 7.199 1.00 98.69 106 MET A O 1
ATOM 831 N N . LEU A 1 107 ? -12.148 -6.586 8.753 1.00 98.31 107 LEU A N 1
ATOM 832 C CA . LEU A 1 107 ? -12.772 -7.891 8.591 1.00 98.31 107 LEU A CA 1
ATOM 833 C C . LEU A 1 107 ? -13.818 -7.846 7.476 1.00 98.31 107 LEU A C 1
ATOM 835 O O . LEU A 1 107 ? -14.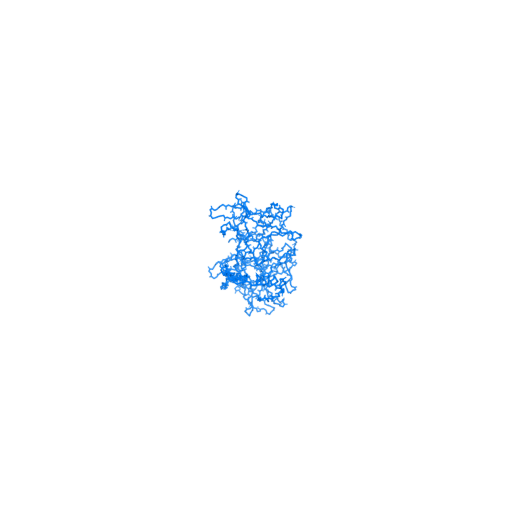491 -6.836 7.275 1.00 98.31 107 LEU A O 1
ATOM 839 N N . GLU A 1 108 ? -13.955 -8.949 6.749 1.00 95.69 108 GLU A N 1
ATOM 840 C CA . GLU A 1 108 ? -15.052 -9.137 5.805 1.00 95.69 108 GLU A CA 1
ATOM 841 C C . GLU A 1 108 ? -16.398 -9.022 6.532 1.00 95.69 108 GLU A C 1
ATOM 843 O O . GLU A 1 108 ? -16.574 -9.525 7.644 1.00 95.69 108 GLU A O 1
ATOM 848 N N . SER A 1 109 ? -17.340 -8.310 5.918 1.00 94.19 109 SER A N 1
ATOM 849 C CA . SER A 1 109 ? -18.652 -8.045 6.497 1.00 94.19 109 SER A CA 1
ATOM 850 C C . SER A 1 109 ? -19.693 -7.831 5.409 1.00 94.19 109 SER A C 1
ATOM 852 O O . SER A 1 109 ? -19.396 -7.276 4.350 1.00 94.19 109 SER A O 1
ATOM 854 N N . GLU A 1 110 ? -20.929 -8.216 5.716 1.00 93.44 110 GLU A N 1
ATOM 855 C CA . GLU A 1 110 ? -22.114 -7.892 4.919 1.00 93.44 110 GLU A CA 1
ATOM 856 C C . GLU A 1 110 ? -22.629 -6.468 5.171 1.00 93.44 110 GLU A C 1
ATOM 858 O O . GLU A 1 110 ? -23.567 -6.023 4.511 1.00 93.44 110 GLU A O 1
ATOM 863 N N . ASN A 1 111 ? -22.037 -5.747 6.125 1.00 93.69 111 ASN A N 1
ATOM 864 C CA . ASN A 1 111 ? -22.382 -4.368 6.439 1.00 93.69 111 ASN A CA 1
ATOM 865 C C . ASN A 1 111 ? -21.443 -3.390 5.735 1.00 93.69 111 ASN A C 1
ATOM 867 O O . ASN A 1 111 ? -20.278 -3.687 5.474 1.00 93.69 111 ASN A O 1
ATOM 871 N N . GLN A 1 112 ? -21.965 -2.202 5.444 1.00 90.50 112 GLN A N 1
ATOM 872 C CA . GLN A 1 112 ? -21.210 -1.115 4.834 1.00 90.50 112 GLN A CA 1
ATOM 873 C C . GLN A 1 112 ? -20.041 -0.679 5.719 1.00 90.50 112 GLN A C 1
ATOM 875 O O . GLN A 1 112 ? -18.948 -0.441 5.210 1.00 90.50 112 GLN A O 1
ATOM 880 N N . PHE A 1 113 ? -20.259 -0.603 7.035 1.00 95.69 113 PHE A N 1
ATOM 881 C CA . PHE A 1 113 ? -19.183 -0.359 7.987 1.00 95.69 113 PHE A CA 1
ATOM 882 C C . PHE A 1 113 ? -18.521 -1.674 8.378 1.00 95.69 113 PHE A C 1
ATOM 884 O O . PHE A 1 113 ? -19.128 -2.525 9.036 1.00 95.69 113 PHE A O 1
ATOM 891 N N . VAL A 1 114 ? -17.259 -1.823 7.983 1.00 96.50 114 VAL A N 1
ATOM 892 C CA . VAL A 1 114 ? -16.485 -3.047 8.185 1.00 96.50 114 VAL A CA 1
ATOM 893 C C . VAL A 1 114 ? -15.787 -3.027 9.550 1.00 96.50 114 VAL A C 1
ATOM 895 O O . VAL A 1 114 ? -15.120 -2.041 9.880 1.00 96.50 114 VAL A O 1
ATOM 898 N N . PRO A 1 115 ? -15.919 -4.085 10.371 1.00 98.00 115 PRO A N 1
ATOM 899 C CA . PRO A 1 115 ? -15.238 -4.165 11.659 1.00 98.00 115 PRO A CA 1
ATOM 900 C C . PRO A 1 115 ? -13.716 -4.113 11.508 1.00 98.00 115 PRO A C 1
ATOM 902 O O . PRO A 1 115 ? -13.166 -4.635 10.537 1.00 98.00 115 PRO A O 1
ATOM 905 N N . VAL A 1 116 ? -13.036 -3.542 12.500 1.00 98.81 116 VAL A N 1
ATOM 906 C CA . VAL A 1 116 ? -11.571 -3.533 12.587 1.00 98.81 116 VAL A CA 1
ATOM 907 C C . VAL A 1 116 ? -11.160 -4.289 13.844 1.00 98.81 116 VAL A C 1
ATOM 909 O O . VAL A 1 116 ? -11.691 -4.035 14.926 1.00 98.81 116 VAL A O 1
ATOM 912 N N . ALA A 1 117 ? -10.218 -5.218 13.704 1.00 98.75 117 ALA A N 1
ATOM 913 C CA . ALA A 1 117 ? -9.691 -5.978 14.830 1.00 98.75 117 ALA A CA 1
ATOM 914 C C . ALA A 1 117 ? -8.210 -6.316 14.644 1.00 98.75 117 ALA A C 1
ATOM 916 O O . ALA A 1 117 ? -7.740 -6.497 13.515 1.00 98.75 117 ALA A O 1
ATOM 917 N N . ALA A 1 118 ? -7.488 -6.439 15.757 1.00 98.69 118 ALA A N 1
ATOM 918 C CA . ALA A 1 118 ? -6.254 -7.210 15.784 1.00 98.69 118 ALA A CA 1
ATOM 919 C C . ALA A 1 118 ? -6.576 -8.705 15.871 1.00 98.69 118 ALA A C 1
ATOM 921 O O . ALA A 1 118 ? -7.610 -9.081 16.424 1.00 98.69 118 ALA A O 1
ATOM 922 N N . ILE A 1 119 ? -5.716 -9.544 15.297 1.00 98.38 119 ILE A N 1
ATOM 923 C CA . ILE A 1 119 ? -5.933 -10.994 15.204 1.00 98.38 119 ILE A CA 1
ATOM 924 C C . ILE A 1 119 ? -4.701 -11.712 15.755 1.00 98.38 119 ILE A C 1
ATOM 926 O O . ILE A 1 119 ? -3.595 -11.455 15.274 1.00 98.38 119 ILE A O 1
ATOM 930 N N . ASN A 1 120 ? -4.875 -12.596 16.741 1.00 96.69 120 ASN A N 1
ATOM 931 C CA . ASN A 1 120 ? -3.776 -13.423 17.255 1.00 96.69 120 ASN A CA 1
ATOM 932 C C . ASN A 1 120 ? -3.527 -14.671 16.380 1.00 96.69 120 ASN A C 1
ATOM 934 O O . ASN A 1 120 ? -4.120 -14.856 15.315 1.00 96.69 120 ASN A O 1
ATOM 938 N N . ASN A 1 121 ? -2.608 -15.535 16.814 1.00 94.19 121 ASN A N 1
ATOM 939 C CA . ASN A 1 121 ? -2.249 -16.738 16.063 1.00 94.19 121 ASN A CA 1
ATOM 940 C C . ASN A 1 121 ? -3.334 -17.823 16.047 1.00 94.19 121 ASN A C 1
ATOM 942 O O . ASN A 1 121 ? -3.317 -18.634 15.112 1.00 94.19 121 ASN A O 1
ATOM 946 N N . ASP A 1 122 ? -4.253 -17.788 17.011 1.00 95.62 122 ASP A N 1
ATOM 947 C CA . ASP A 1 122 ? -5.361 -18.733 17.184 1.00 95.62 122 ASP A CA 1
ATOM 948 C C . ASP A 1 122 ? -6.640 -18.275 16.461 1.00 95.62 122 ASP A C 1
ATOM 950 O O . ASP A 1 122 ? -7.533 -19.075 16.196 1.00 95.62 122 ASP A O 1
ATOM 954 N N . GLY A 1 123 ? -6.691 -17.007 16.038 1.00 96.12 123 GLY A N 1
ATOM 955 C CA . GLY A 1 123 ? -7.845 -16.409 15.365 1.00 96.12 123 GLY A CA 1
ATOM 956 C C . GLY A 1 123 ? -8.773 -15.627 16.298 1.00 96.12 123 GLY A C 1
ATOM 957 O O . GLY A 1 123 ? -9.851 -15.203 15.872 1.00 96.12 123 GLY A O 1
ATOM 958 N N . ASP A 1 124 ? -8.364 -15.373 17.540 1.00 97.25 124 ASP A N 1
ATOM 959 C CA . ASP A 1 124 ? -9.098 -14.476 18.424 1.00 97.25 124 ASP A CA 1
ATOM 960 C C . ASP A 1 124 ? -8.969 -13.034 17.946 1.00 97.25 124 ASP A C 1
ATOM 962 O O . ASP A 1 124 ? -7.947 -12.603 17.394 1.00 97.25 124 ASP A O 1
ATOM 966 N N . LYS A 1 125 ? -10.048 -12.283 18.158 1.00 98.31 125 LYS A N 1
ATOM 967 C CA . LYS A 1 125 ? -10.203 -10.911 17.683 1.00 98.31 125 LYS A CA 1
ATOM 968 C C . LYS A 1 125 ? -10.166 -9.956 18.860 1.00 98.31 125 LYS A C 1
ATOM 970 O O . LYS A 1 125 ? -10.949 -10.096 19.794 1.00 98.31 125 LYS A O 1
ATOM 975 N N . TYR A 1 126 ? -9.344 -8.927 18.728 1.00 98.56 126 TYR A N 1
ATOM 976 C CA . TYR A 1 126 ? -9.302 -7.798 19.645 1.00 98.56 126 TYR A CA 1
ATOM 977 C C . TYR A 1 126 ? -9.885 -6.603 18.901 1.00 98.56 126 TYR A C 1
ATOM 979 O O . TYR A 1 126 ? -9.249 -6.099 17.976 1.00 98.56 126 TYR A O 1
ATOM 987 N N . TYR A 1 127 ? -11.110 -6.190 19.217 1.00 98.62 127 TYR A N 1
ATOM 988 C CA . TYR A 1 127 ? -11.794 -5.143 18.454 1.00 98.62 127 TYR A CA 1
ATOM 989 C C . TYR A 1 127 ? -11.220 -3.765 18.758 1.00 98.62 127 TYR A C 1
ATOM 991 O O . TYR A 1 127 ? -10.915 -3.447 19.906 1.00 98.62 127 TYR A O 1
ATOM 999 N N . ILE A 1 128 ? -11.081 -2.945 17.717 1.00 98.75 128 ILE A N 1
ATOM 1000 C CA . ILE A 1 128 ? -10.509 -1.606 17.839 1.00 98.75 128 ILE A CA 1
ATOM 1001 C C . ILE A 1 128 ? -11.605 -0.602 18.181 1.00 98.75 128 ILE A C 1
ATOM 1003 O O . ILE A 1 128 ? -12.626 -0.527 17.495 1.00 98.75 128 ILE A O 1
ATOM 1007 N N . GLN A 1 129 ? -11.387 0.180 19.236 1.00 98.69 129 GLN A N 1
ATOM 1008 C CA . GLN A 1 129 ? -12.326 1.196 19.703 1.00 98.69 129 GLN A CA 1
ATOM 1009 C C . GLN A 1 129 ? -11.579 2.457 20.147 1.00 98.69 129 GLN A C 1
ATOM 1011 O O . GLN A 1 129 ? -10.454 2.380 20.647 1.00 98.69 129 GLN A O 1
ATOM 1016 N N . ALA A 1 130 ? -12.211 3.617 19.967 1.00 98.38 130 ALA A N 1
ATOM 1017 C CA . ALA A 1 130 ? -11.740 4.883 20.521 1.00 98.38 130 ALA A CA 1
ATOM 1018 C C . ALA A 1 130 ? -12.393 5.141 21.887 1.00 98.38 130 ALA A C 1
ATOM 1020 O O . ALA A 1 130 ? -13.521 4.710 22.114 1.00 98.38 130 ALA A O 1
ATOM 1021 N N . ILE A 1 131 ? -11.710 5.836 22.793 1.00 97.56 131 ILE A N 1
ATOM 1022 C CA . ILE A 1 131 ? -12.147 6.045 24.178 1.00 97.56 131 ILE A CA 1
ATOM 1023 C C . ILE A 1 131 ? -12.306 7.543 24.426 1.00 97.56 131 ILE A C 1
ATOM 1025 O O . ILE A 1 131 ? -11.355 8.308 24.261 1.00 97.56 131 ILE A O 1
ATOM 1029 N N . THR A 1 132 ? -13.505 7.972 24.816 1.00 95.00 132 THR A N 1
ATOM 1030 C CA . THR A 1 132 ? -13.761 9.372 25.184 1.00 95.00 132 THR A CA 1
ATOM 1031 C C . THR A 1 132 ? -13.191 9.698 26.564 1.00 95.00 132 THR A C 1
ATOM 1033 O O . THR A 1 132 ? -12.926 8.803 27.366 1.00 95.00 132 THR A O 1
ATOM 1036 N N . ALA A 1 133 ? -13.075 10.987 26.897 1.00 91.50 133 ALA A N 1
ATOM 1037 C CA . ALA A 1 133 ? -12.672 11.417 28.239 1.00 91.50 133 ALA A CA 1
ATOM 1038 C C . ALA A 1 133 ? -13.602 10.888 29.355 1.00 91.50 133 ALA A C 1
ATOM 1040 O O . ALA A 1 133 ? -13.166 10.709 30.487 1.00 91.50 133 ALA A O 1
ATOM 1041 N N . ALA A 1 134 ? -14.868 10.594 29.034 1.00 93.12 134 ALA A N 1
ATOM 1042 C CA . ALA A 1 134 ? -15.834 9.992 29.955 1.00 93.12 134 ALA A CA 1
ATOM 1043 C C . ALA A 1 134 ? -15.731 8.452 30.043 1.00 93.12 134 ALA A C 1
ATOM 1045 O O . ALA A 1 134 ? -16.522 7.826 30.744 1.00 93.12 134 ALA A O 1
ATOM 1046 N N . GLY A 1 135 ? -14.798 7.828 29.314 1.00 93.88 135 GLY A N 1
ATOM 1047 C CA . GLY A 1 135 ? -14.619 6.374 29.262 1.00 93.88 135 GLY A CA 1
ATOM 1048 C C . GLY A 1 135 ? -15.572 5.643 28.309 1.00 93.88 135 GLY A C 1
ATOM 1049 O O . GLY A 1 135 ? -15.575 4.413 28.267 1.00 93.88 135 GLY A O 1
ATOM 1050 N 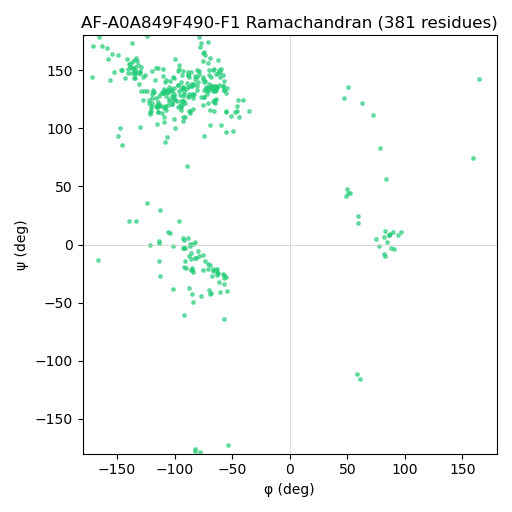N . GLU A 1 136 ? -16.379 6.367 27.527 1.00 95.31 136 GLU A N 1
ATOM 1051 C CA . GLU A 1 136 ? -17.236 5.757 26.507 1.00 95.31 136 GLU A CA 1
ATOM 1052 C C . GLU A 1 136 ? -16.387 5.181 25.370 1.00 95.31 136 GLU A C 1
ATOM 1054 O O . GLU A 1 136 ? -15.462 5.832 24.883 1.00 95.31 136 GLU A O 1
ATOM 1059 N N . LYS A 1 137 ? -16.737 3.972 24.917 1.00 97.12 137 LYS A N 1
ATOM 1060 C CA . LYS A 1 137 ? -16.089 3.313 23.783 1.00 97.12 137 LYS A CA 1
ATOM 1061 C C . LYS A 1 137 ? -16.861 3.589 22.495 1.00 97.12 137 LYS A C 1
ATOM 1063 O O . LYS A 1 137 ? -18.046 3.274 22.398 1.00 97.12 137 LYS A O 1
ATOM 1068 N N . LEU A 1 138 ? -16.173 4.153 21.512 1.00 97.56 138 LEU A N 1
ATOM 1069 C CA . LEU A 1 138 ? -16.666 4.399 20.1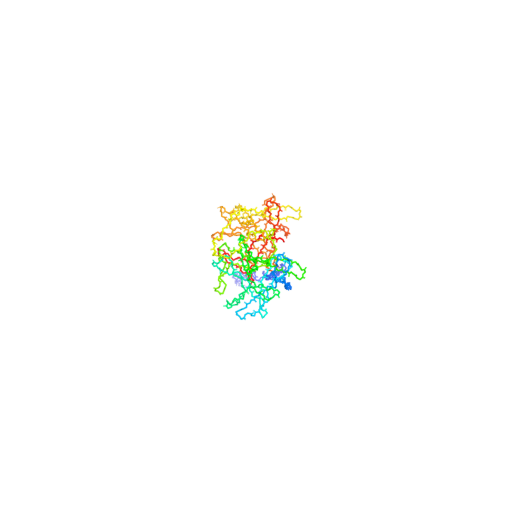63 1.00 97.56 138 LEU A CA 1
ATOM 1070 C C . LEU A 1 138 ? -16.129 3.321 19.222 1.00 97.56 138 LEU A C 1
ATOM 1072 O O . LEU A 1 138 ? -14.937 3.010 19.242 1.00 97.56 138 LEU A O 1
ATOM 1076 N N . ASP A 1 139 ? -16.991 2.779 18.369 1.00 97.50 139 ASP A N 1
ATOM 1077 C CA . ASP A 1 139 ? -16.582 1.804 17.359 1.00 97.50 139 ASP A CA 1
ATOM 1078 C C . ASP A 1 139 ? -15.590 2.431 16.370 1.00 97.50 139 ASP A C 1
ATOM 1080 O O . ASP A 1 139 ? -15.832 3.524 15.862 1.00 97.50 139 ASP A O 1
ATOM 1084 N N . VAL A 1 140 ? -14.510 1.718 16.036 1.00 98.50 140 VAL A N 1
ATOM 1085 C CA . VAL A 1 140 ? -13.605 2.087 14.937 1.00 98.50 140 VAL A CA 1
ATOM 1086 C C . VAL A 1 140 ? -13.809 1.116 13.783 1.00 98.50 140 VAL A C 1
ATOM 1088 O O . VAL A 1 140 ? -13.624 -0.094 13.930 1.00 98.50 140 VAL A O 1
ATOM 1091 N N . LYS A 1 141 ? -14.225 1.638 12.625 1.00 98.38 141 LYS A N 1
ATOM 1092 C CA . LYS A 1 141 ? -14.600 0.824 11.459 1.00 98.38 141 LYS A CA 1
ATOM 1093 C C . LYS A 1 141 ? -14.048 1.394 10.164 1.00 98.38 141 LYS A C 1
ATOM 1095 O O . LYS A 1 141 ? -13.758 2.585 10.067 1.00 98.38 141 LYS A O 1
ATOM 1100 N N . GLY A 1 142 ? -13.919 0.536 9.155 1.00 97.50 142 GLY A N 1
ATOM 1101 C CA . GLY A 1 142 ? -13.802 1.004 7.779 1.00 97.50 142 GLY A CA 1
ATOM 1102 C C . GLY A 1 142 ? -15.173 1.477 7.296 1.00 97.50 142 GLY A C 1
ATOM 1103 O O . GLY A 1 142 ? -16.140 0.733 7.433 1.00 97.50 142 GLY A O 1
ATOM 1104 N N . VAL A 1 143 ? -15.285 2.699 6.778 1.00 95.56 143 VAL A N 1
ATOM 1105 C CA . VAL A 1 143 ? -16.595 3.339 6.523 1.00 95.56 143 VAL A CA 1
ATOM 1106 C C . VAL A 1 143 ? -16.920 3.550 5.049 1.00 95.56 143 VAL A C 1
ATOM 1108 O O . VAL A 1 143 ? -18.091 3.587 4.677 1.00 95.56 143 VAL A O 1
ATOM 1111 N N . ALA A 1 144 ? -15.900 3.691 4.204 1.00 93.38 144 ALA A N 1
ATOM 1112 C CA . ALA A 1 144 ? -16.057 3.963 2.781 1.00 93.38 144 ALA A CA 1
ATOM 1113 C C . ALA A 1 144 ? -14.818 3.502 2.014 1.00 93.38 144 ALA A C 1
ATOM 1115 O O . ALA A 1 144 ? -13.699 3.672 2.497 1.00 93.38 144 ALA A O 1
ATOM 1116 N N . ARG A 1 145 ? -15.020 2.934 0.822 1.00 93.44 145 ARG A N 1
ATOM 1117 C CA . ARG A 1 145 ? -13.945 2.506 -0.078 1.00 93.44 145 ARG A CA 1
ATOM 1118 C C . ARG A 1 145 ? -13.785 3.510 -1.219 1.00 93.44 145 ARG A C 1
ATOM 1120 O O . ARG A 1 145 ? -14.768 3.853 -1.863 1.00 93.44 145 ARG A O 1
ATOM 1127 N N . PHE A 1 146 ? -12.545 3.889 -1.502 1.00 93.19 146 PHE A N 1
ATOM 1128 C CA . PHE A 1 146 ? -12.110 4.712 -2.626 1.00 93.19 146 PHE A CA 1
ATOM 1129 C C . PHE A 1 146 ? -10.945 3.991 -3.310 1.00 93.19 146 PHE A C 1
ATOM 1131 O O . PHE A 1 146 ? -9.831 3.936 -2.789 1.00 93.19 146 PHE A O 1
ATOM 1138 N N . GLY A 1 147 ? -11.226 3.326 -4.430 1.00 92.19 147 GLY A N 1
ATOM 1139 C CA . GLY A 1 147 ? -10.259 2.516 -5.159 1.00 92.19 147 GLY A CA 1
ATOM 1140 C C . GLY A 1 147 ? -9.671 1.399 -4.291 1.00 92.19 147 GLY A C 1
ATOM 1141 O O . GLY A 1 147 ? -10.356 0.433 -3.926 1.00 92.19 147 GLY A O 1
ATOM 1142 N N . ASN A 1 148 ? -8.382 1.529 -3.972 1.00 93.50 148 ASN A N 1
ATOM 1143 C CA . ASN A 1 148 ? -7.632 0.587 -3.135 1.00 93.50 148 ASN A CA 1
ATOM 1144 C C . ASN A 1 148 ? -7.642 0.950 -1.643 1.00 93.50 148 ASN A C 1
ATOM 1146 O O . ASN A 1 148 ? -7.072 0.212 -0.842 1.00 93.50 148 ASN A O 1
ATOM 1150 N N . ILE A 1 149 ? -8.245 2.075 -1.270 1.00 95.31 149 ILE A N 1
ATOM 1151 C CA . ILE A 1 149 ? -8.248 2.593 0.092 1.00 95.31 149 ILE A CA 1
ATOM 1152 C C . ILE A 1 149 ? -9.624 2.426 0.715 1.00 95.31 149 ILE A C 1
ATOM 1154 O O . ILE A 1 149 ? -10.647 2.613 0.065 1.00 95.31 149 ILE A O 1
ATOM 1158 N N . VAL A 1 150 ? -9.651 2.080 1.996 1.00 95.88 150 VAL A N 1
ATOM 1159 C CA . VAL A 1 150 ? -10.849 2.086 2.830 1.00 95.88 150 VAL A CA 1
ATOM 1160 C C . VAL A 1 150 ? -10.602 3.039 3.991 1.00 95.88 150 VAL A C 1
ATOM 1162 O O . VAL A 1 150 ? -9.702 2.808 4.800 1.00 95.88 150 VAL A O 1
ATOM 1165 N N . LEU A 1 151 ? -11.387 4.110 4.080 1.00 96.06 151 LEU A N 1
ATOM 1166 C CA . LEU A 1 151 ? -11.266 5.085 5.161 1.00 96.06 151 LEU A CA 1
ATOM 1167 C C . LEU A 1 151 ? -11.611 4.426 6.490 1.00 96.06 151 LEU A C 1
ATOM 1169 O O . LEU A 1 151 ? -12.652 3.775 6.593 1.00 96.06 151 LEU A O 1
ATOM 1173 N N . MET A 1 152 ? -10.768 4.620 7.504 1.00 97.31 152 MET A N 1
ATOM 1174 C CA . MET A 1 152 ? -11.028 4.157 8.863 1.00 97.31 152 MET A CA 1
ATOM 1175 C C . MET A 1 152 ? -11.413 5.342 9.744 1.00 97.31 152 MET A C 1
ATOM 1177 O O . MET A 1 152 ? -10.686 6.333 9.812 1.00 97.31 152 MET A O 1
ATOM 1181 N N . LYS A 1 153 ? -12.564 5.249 10.409 1.00 96.81 153 LYS A N 1
ATOM 1182 C CA . LYS A 1 153 ? -13.093 6.321 11.257 1.00 96.81 153 LYS A CA 1
ATOM 1183 C C . LYS A 1 153 ? -13.587 5.749 12.589 1.00 96.81 153 LYS A C 1
ATOM 1185 O O . LYS A 1 153 ? -14.064 4.612 12.635 1.00 96.81 153 LYS A O 1
ATOM 1190 N N . ALA A 1 154 ? -13.470 6.532 13.660 1.00 97.19 154 ALA A N 1
ATOM 1191 C CA . ALA A 1 154 ? -14.205 6.280 14.899 1.00 97.19 154 ALA A CA 1
ATOM 1192 C C . ALA A 1 154 ? -15.622 6.853 14.770 1.00 97.19 154 ALA A C 1
ATOM 1194 O O . ALA A 1 154 ? -15.799 7.895 14.142 1.00 97.19 154 ALA A O 1
ATOM 1195 N N . ILE A 1 155 ? -16.621 6.169 15.326 1.00 95.81 155 ILE A N 1
ATOM 1196 C CA . ILE A 1 155 ? -18.037 6.448 15.065 1.00 95.81 155 ILE A CA 1
ATOM 1197 C C . ILE A 1 155 ? -18.753 6.763 16.375 1.00 95.81 155 ILE A C 1
ATOM 1199 O O . ILE A 1 155 ? -18.793 5.933 17.286 1.00 95.81 155 ILE A O 1
ATOM 1203 N N . THR A 1 156 ? -19.353 7.949 16.469 1.00 93.81 156 THR A N 1
ATOM 1204 C CA . THR A 1 156 ? -20.170 8.321 17.632 1.00 93.81 156 THR A CA 1
ATOM 1205 C C . THR A 1 156 ? -21.512 7.592 17.619 1.00 93.81 156 THR A C 1
ATOM 1207 O O . THR A 1 156 ? -21.987 7.134 16.579 1.00 93.81 156 THR A O 1
ATOM 1210 N N . LYS A 1 157 ? -22.213 7.557 18.759 1.00 89.81 157 LYS A N 1
ATOM 1211 C CA . LYS A 1 157 ? -23.602 7.058 18.816 1.00 89.81 157 LYS A CA 1
ATOM 1212 C C . LYS A 1 157 ? -24.560 7.802 17.876 1.00 89.81 157 LYS A C 1
ATOM 1214 O O . LYS A 1 157 ? -25.566 7.232 17.466 1.00 89.81 157 LYS A O 1
ATOM 1219 N N . LYS A 1 158 ? -24.261 9.064 17.546 1.00 90.31 158 LYS A N 1
ATOM 1220 C CA . LYS A 1 158 ? -25.041 9.882 16.603 1.00 90.31 158 LYS A CA 1
ATOM 1221 C C . LYS A 1 158 ? -24.689 9.596 15.136 1.00 90.31 158 LYS A C 1
ATOM 1223 O O . LYS A 1 158 ? -25.443 10.000 14.257 1.00 90.31 158 LYS A O 1
ATOM 1228 N N . GLY A 1 159 ? -23.601 8.864 14.885 1.00 90.38 159 GLY A N 1
ATOM 1229 C CA . GLY A 1 159 ? -23.104 8.534 13.551 1.00 90.38 159 GLY A CA 1
ATOM 1230 C C . GLY A 1 159 ? -22.040 9.494 13.017 1.00 90.38 159 GLY A C 1
ATOM 1231 O O . GLY A 1 159 ? -21.669 9.369 11.853 1.00 90.38 159 GLY A O 1
ATOM 1232 N N . ASP A 1 160 ? -21.538 10.422 13.837 1.00 92.12 160 ASP A N 1
ATOM 1233 C CA . ASP A 1 160 ? -20.441 11.310 13.439 1.00 92.12 160 ASP A CA 1
ATOM 1234 C C . ASP A 1 160 ? -19.150 10.503 13.278 1.00 92.12 160 ASP A C 1
ATOM 1236 O O . ASP A 1 160 ? -18.903 9.551 14.026 1.00 92.12 160 ASP A O 1
ATOM 1240 N N . LEU A 1 161 ? -18.328 10.890 12.303 1.00 93.88 161 LEU A N 1
ATOM 1241 C CA . LEU A 1 161 ? -17.128 10.161 11.908 1.00 93.88 161 LEU A CA 1
ATOM 1242 C C . LEU A 1 161 ? -15.875 10.967 12.238 1.00 93.88 161 LEU A C 1
ATOM 1244 O O . LEU A 1 161 ? -15.677 12.061 11.718 1.00 93.88 161 LEU A O 1
ATOM 1248 N N . TYR A 1 162 ? -15.005 10.404 13.069 1.00 95.25 162 TYR A N 1
ATOM 1249 C CA . TYR A 1 162 ? -13.741 11.017 13.476 1.00 95.25 162 TYR A CA 1
ATOM 1250 C C . TYR A 1 162 ? -12.571 10.338 12.767 1.00 95.25 162 TYR A C 1
ATOM 1252 O O . TYR A 1 162 ? -12.519 9.108 12.676 1.00 95.25 162 TYR A O 1
ATOM 1260 N N . GLY A 1 163 ? -11.630 11.130 12.248 1.00 94.75 163 GLY A N 1
ATOM 1261 C CA . GLY A 1 163 ? -10.436 10.621 11.569 1.00 94.75 163 GLY A CA 1
ATOM 1262 C C . GLY A 1 163 ? -9.564 9.806 12.517 1.00 94.75 163 GLY A C 1
ATOM 1263 O O . GLY A 1 163 ? -9.339 10.239 13.640 1.00 94.75 163 GLY A O 1
ATOM 1264 N N . VAL A 1 164 ? -9.054 8.648 12.091 1.00 97.69 164 VAL A N 1
ATOM 1265 C CA . VAL A 1 164 ? -8.075 7.890 12.886 1.00 97.69 164 VAL A CA 1
ATOM 1266 C C . VAL A 1 164 ? -6.682 8.112 12.313 1.00 97.69 164 VAL A C 1
ATOM 1268 O O . VAL A 1 164 ? -6.440 7.827 11.141 1.00 97.69 164 VAL A O 1
ATOM 1271 N N . LYS A 1 165 ? -5.775 8.633 13.140 1.00 97.62 165 LYS A N 1
ATOM 1272 C CA . LYS A 1 165 ? -4.433 9.063 12.746 1.00 97.62 165 LYS A CA 1
ATOM 1273 C C . LYS A 1 165 ? -3.362 8.391 13.604 1.00 97.62 165 LYS A C 1
ATOM 1275 O O . LYS A 1 165 ? -3.567 8.132 14.790 1.00 97.62 165 LYS A O 1
ATOM 1280 N N . ALA A 1 166 ? -2.220 8.111 12.994 1.00 98.38 166 ALA A N 1
ATOM 1281 C CA . ALA A 1 166 ? -0.969 7.830 13.675 1.00 98.38 166 ALA A CA 1
ATOM 1282 C C . ALA A 1 166 ? -0.212 9.147 13.877 1.00 98.38 166 ALA A C 1
ATOM 1284 O O . ALA A 1 166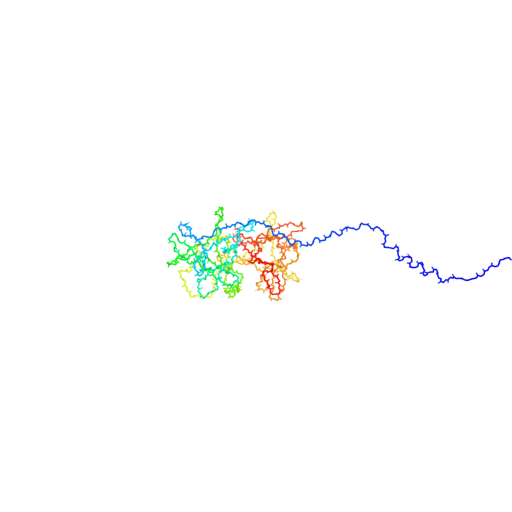 ? -0.101 9.938 12.943 1.00 98.38 166 ALA A O 1
ATOM 1285 N N . ILE A 1 167 ? 0.313 9.362 15.080 1.00 97.88 167 ILE A N 1
ATOM 1286 C CA . ILE A 1 167 ? 1.025 10.578 15.476 1.00 97.88 167 ILE A CA 1
ATOM 1287 C C . ILE A 1 167 ? 2.439 10.201 15.909 1.00 97.88 167 ILE A C 1
ATOM 1289 O O . ILE A 1 167 ? 2.603 9.425 16.859 1.00 97.88 167 ILE A O 1
ATOM 1293 N N . SER A 1 168 ? 3.449 10.729 15.219 1.00 97.62 168 SER A N 1
ATOM 1294 C CA . SER A 1 168 ? 4.854 10.480 15.549 1.00 97.62 168 SER A CA 1
ATOM 1295 C C . SER A 1 168 ? 5.243 11.146 16.872 1.00 97.62 168 SER A C 1
ATOM 1297 O O . SER A 1 168 ? 4.575 12.091 17.304 1.00 97.62 168 SER A O 1
ATOM 1299 N N . PRO A 1 169 ? 6.341 10.721 17.522 1.00 97.06 169 PRO A N 1
ATOM 1300 C CA . PRO A 1 169 ? 6.884 11.444 18.674 1.00 97.06 169 PRO A CA 1
ATOM 1301 C C . PRO A 1 169 ? 7.198 12.921 18.381 1.00 97.06 169 PRO A C 1
ATOM 1303 O O . PRO A 1 169 ? 7.116 13.749 19.281 1.00 97.06 169 PRO A O 1
ATOM 1306 N N . ALA A 1 170 ? 7.513 13.252 17.124 1.00 96.38 170 ALA A N 1
ATOM 1307 C CA . ALA A 1 170 ? 7.757 14.617 16.660 1.00 96.38 170 ALA A CA 1
ATOM 1308 C C . ALA A 1 170 ? 6.476 15.363 16.225 1.00 96.38 170 ALA A C 1
ATOM 1310 O O . ALA A 1 170 ? 6.552 16.515 15.808 1.00 96.38 170 ALA A O 1
ATOM 1311 N N . GLY A 1 171 ? 5.301 14.729 16.308 1.00 95.62 171 GLY A N 1
ATOM 1312 C CA . GLY A 1 171 ? 4.012 1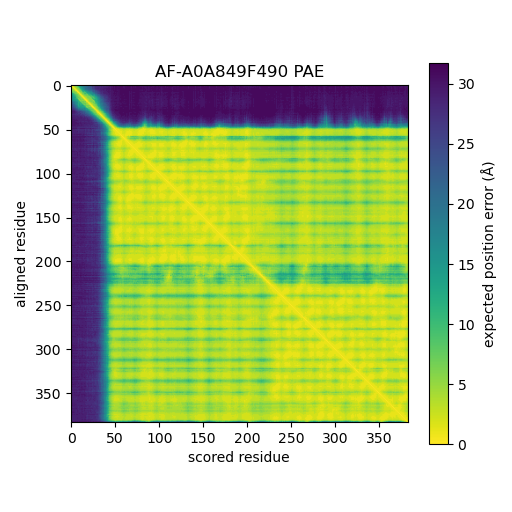5.334 15.958 1.00 95.62 171 GLY A CA 1
ATOM 1313 C C . GLY A 1 171 ? 3.618 15.235 14.480 1.00 95.62 171 GLY A C 1
ATOM 1314 O O . GLY A 1 171 ? 2.616 15.829 14.090 1.00 95.62 171 GLY A O 1
ATOM 1315 N N . GLN A 1 172 ? 4.354 14.481 13.656 1.00 95.69 172 GLN A N 1
ATOM 1316 C CA . GLN A 1 172 ? 3.938 14.198 12.276 1.00 95.69 172 GLN A CA 1
ATOM 1317 C C . GLN A 1 172 ? 2.683 13.322 12.266 1.00 95.69 172 GLN A C 1
ATOM 1319 O O . GLN A 1 172 ? 2.478 12.505 13.168 1.00 95.69 172 GLN A O 1
ATOM 1324 N N . LEU A 1 173 ? 1.853 13.479 11.235 1.00 94.31 173 LEU A N 1
ATOM 1325 C CA . LEU A 1 173 ? 0.560 12.813 11.133 1.00 94.31 173 LEU A CA 1
ATOM 1326 C C . LEU A 1 173 ? 0.485 11.926 9.899 1.00 94.31 173 LEU A C 1
ATOM 1328 O O . LEU A 1 173 ? 0.688 12.379 8.778 1.00 94.31 173 LEU A O 1
ATOM 1332 N N . ASN A 1 174 ? 0.071 10.688 10.133 1.00 96.38 174 ASN A N 1
ATOM 1333 C CA . ASN A 1 174 ? -0.352 9.754 9.106 1.00 96.38 174 ASN A CA 1
ATOM 1334 C C . ASN A 1 174 ? -1.812 9.394 9.321 1.00 96.38 174 ASN A C 1
ATOM 1336 O O . ASN A 1 174 ? -2.246 9.174 10.450 1.00 96.38 174 ASN A O 1
ATOM 1340 N N . ASP A 1 175 ? -2.571 9.255 8.248 1.00 96.06 175 ASP A N 1
ATOM 1341 C CA . ASP A 1 175 ? -3.904 8.687 8.355 1.00 96.06 175 ASP A CA 1
ATOM 1342 C C . ASP A 1 175 ? -3.815 7.163 8.413 1.00 96.06 175 ASP A C 1
ATOM 1344 O O . ASP A 1 175 ? -3.015 6.541 7.709 1.00 96.06 175 ASP A O 1
ATOM 1348 N N . ILE A 1 176 ? -4.691 6.540 9.199 1.00 98.00 176 ILE A N 1
ATOM 1349 C CA . ILE A 1 176 ? -4.788 5.084 9.259 1.00 98.00 176 ILE A CA 1
ATOM 1350 C C . ILE A 1 176 ? -5.957 4.611 8.410 1.00 98.00 176 ILE A C 1
ATOM 1352 O O . ILE A 1 176 ? -7.094 5.053 8.574 1.00 98.00 176 ILE A O 1
ATOM 1356 N N . LYS A 1 177 ? -5.670 3.694 7.487 1.00 97.44 177 LYS A N 1
ATOM 1357 C CA . LYS A 1 177 ? -6.609 3.259 6.448 1.00 97.44 177 LYS A CA 1
ATOM 1358 C C . LYS A 1 177 ? -6.497 1.766 6.208 1.00 97.44 177 LYS A C 1
ATOM 1360 O O . LYS A 1 177 ? -5.485 1.136 6.513 1.00 97.44 177 LYS A O 1
ATOM 1365 N N . GLY A 1 178 ? -7.546 1.200 5.627 1.00 97.62 178 GLY A N 1
ATOM 1366 C CA . GLY A 1 178 ? -7.501 -0.117 5.011 1.00 97.62 178 GLY A CA 1
ATOM 1367 C C . GLY A 1 178 ? -6.902 -0.030 3.610 1.00 97.62 178 GLY A C 1
ATOM 1368 O O . GLY A 1 178 ? -7.310 0.808 2.815 1.00 97.62 178 GLY A O 1
ATOM 1369 N N . ILE A 1 179 ? -5.970 -0.922 3.298 1.00 96.94 179 ILE A N 1
ATOM 1370 C CA . ILE A 1 179 ? -5.334 -1.070 1.993 1.00 96.94 179 ILE A CA 1
ATOM 1371 C C . ILE A 1 179 ? -5.807 -2.370 1.356 1.00 96.94 179 ILE A C 1
ATOM 1373 O O . ILE A 1 179 ? -5.747 -3.438 1.976 1.00 96.94 179 ILE A O 1
ATOM 1377 N N . LYS A 1 180 ? -6.241 -2.272 0.102 1.00 95.44 180 LYS A N 1
ATOM 1378 C CA . LYS A 1 180 ? -6.605 -3.399 -0.750 1.00 95.44 180 LYS A CA 1
ATOM 1379 C C . LYS A 1 180 ? -5.566 -3.601 -1.842 1.00 95.44 180 LYS A C 1
ATOM 1381 O O . LYS A 1 180 ? -5.174 -2.665 -2.541 1.00 95.44 180 LYS A O 1
ATOM 1386 N N . ILE A 1 181 ? -5.129 -4.843 -2.002 1.00 92.88 181 ILE A N 1
ATOM 1387 C CA . ILE A 1 181 ? -4.309 -5.284 -3.130 1.00 92.88 181 ILE A CA 1
ATOM 1388 C C . ILE A 1 181 ? -5.192 -6.022 -4.133 1.00 92.88 181 ILE A C 1
ATOM 1390 O O . ILE A 1 181 ? -5.032 -5.840 -5.344 1.00 92.88 181 ILE A O 1
ATOM 1394 N N . ALA A 1 182 ? -6.149 -6.808 -3.640 1.00 88.12 182 ALA A N 1
ATOM 1395 C CA . ALA A 1 182 ? -7.163 -7.460 -4.449 1.00 88.12 182 ALA A CA 1
ATOM 1396 C C . ALA A 1 182 ? -8.297 -6.495 -4.842 1.00 88.12 182 ALA A C 1
ATOM 1398 O O . ALA A 1 182 ? -8.705 -5.615 -4.082 1.00 88.12 182 ALA A O 1
ATOM 1399 N N . ARG A 1 183 ? -8.863 -6.693 -6.042 1.00 80.31 183 ARG A N 1
ATOM 1400 C CA . ARG A 1 183 ? -10.019 -5.908 -6.518 1.00 80.31 183 ARG A CA 1
ATOM 1401 C C . ARG A 1 183 ? -11.303 -6.246 -5.751 1.00 80.31 183 ARG A C 1
ATOM 1403 O O . ARG A 1 183 ? -12.080 -5.338 -5.448 1.00 80.31 183 ARG A O 1
ATOM 1410 N N . GLY A 1 184 ? -11.499 -7.528 -5.440 1.00 87.19 184 GLY A N 1
ATOM 1411 C CA . GLY A 1 184 ? -12.698 -8.052 -4.789 1.00 87.19 184 GLY A CA 1
ATOM 1412 C C . GLY A 1 184 ? -12.838 -7.652 -3.321 1.00 87.19 184 GLY A C 1
ATOM 1413 O O . GLY A 1 184 ? -11.956 -7.032 -2.726 1.00 87.19 184 GLY A O 1
ATOM 1414 N N . ASP A 1 185 ? -13.971 -8.019 -2.731 1.00 87.69 185 ASP A N 1
ATOM 1415 C CA . ASP A 1 185 ? -14.288 -7.680 -1.346 1.00 87.69 185 ASP A CA 1
ATOM 1416 C C . ASP A 1 185 ? -13.411 -8.405 -0.330 1.00 87.69 185 ASP A C 1
ATOM 1418 O O . ASP A 1 185 ? -12.927 -7.777 0.611 1.00 87.69 185 ASP A O 1
ATOM 1422 N N . ARG A 1 186 ? -13.161 -9.696 -0.534 1.00 94.56 186 ARG A N 1
ATOM 1423 C CA . ARG A 1 186 ? -12.214 -10.453 0.279 1.00 94.56 186 ARG A CA 1
ATOM 1424 C C . ARG A 1 186 ? -10.800 -10.252 -0.256 1.00 94.56 186 ARG A C 1
ATOM 1426 O O . ARG A 1 186 ? -10.539 -10.444 -1.439 1.00 94.56 186 ARG A O 1
ATOM 1433 N N . GLU A 1 187 ? -9.900 -9.883 0.639 1.00 94.94 187 GLU A N 1
ATOM 1434 C CA . GLU A 1 187 ? -8.464 -9.778 0.402 1.00 94.94 187 GLU A CA 1
ATOM 1435 C C . GLU A 1 187 ? -7.789 -11.143 0.564 1.00 94.94 187 GLU A C 1
ATOM 1437 O O . GLU A 1 187 ? -7.044 -11.593 -0.300 1.00 94.94 187 GLU A O 1
ATOM 1442 N N . MET A 1 188 ? -8.079 -11.817 1.679 1.00 95.12 188 MET A N 1
ATOM 1443 C CA . MET A 1 188 ? -7.555 -13.140 2.011 1.00 95.12 188 MET A CA 1
ATOM 1444 C C . MET A 1 188 ? -8.354 -13.768 3.158 1.00 95.12 188 MET A C 1
ATOM 1446 O O . MET A 1 188 ? -9.238 -13.133 3.735 1.00 95.12 188 MET A O 1
ATOM 1450 N N . VAL A 1 189 ? -7.990 -14.995 3.530 1.00 96.50 189 VAL A N 1
ATOM 1451 C CA . VAL A 1 189 ? -8.370 -15.602 4.809 1.00 96.50 189 VAL A CA 1
ATOM 1452 C C . VAL A 1 189 ? -7.134 -15.654 5.704 1.00 96.50 189 VAL A C 1
ATOM 1454 O O . VAL A 1 189 ? -6.091 -16.160 5.292 1.00 96.50 189 VAL A O 1
ATOM 1457 N N . LEU A 1 190 ? -7.243 -15.130 6.922 1.00 95.69 190 LEU A N 1
ATOM 1458 C CA . LEU A 1 190 ? -6.196 -15.166 7.942 1.00 95.69 190 LEU A CA 1
ATOM 1459 C C . LEU A 1 190 ? -6.749 -15.888 9.166 1.00 95.69 190 LEU A C 1
ATOM 1461 O O . LEU A 1 190 ? -7.691 -15.398 9.777 1.00 95.69 190 LEU A O 1
ATOM 1465 N N . LYS A 1 191 ? -6.184 -17.052 9.511 1.00 96.12 191 LYS A N 1
ATOM 1466 C CA . LYS A 1 191 ? -6.618 -17.846 10.679 1.00 96.12 191 LYS A CA 1
ATOM 1467 C C . LYS A 1 191 ? -8.133 -18.127 10.687 1.00 96.12 191 LYS A C 1
ATOM 1469 O O . LYS A 1 191 ? -8.810 -17.943 11.684 1.00 96.12 191 LYS A O 1
ATOM 1474 N N . GLY A 1 192 ? -8.683 -18.503 9.528 1.00 95.56 192 GLY A N 1
ATOM 1475 C CA . GLY A 1 192 ? -10.122 -18.760 9.360 1.00 95.56 192 GLY A CA 1
ATOM 1476 C C . GLY A 1 192 ? -11.002 -17.506 9.255 1.00 95.56 192 GLY A C 1
ATOM 1477 O O . GLY A 1 192 ? -12.203 -17.623 9.035 1.00 95.56 192 GLY A O 1
ATOM 1478 N N . ILE A 1 193 ? -10.428 -16.304 9.353 1.00 97.94 193 ILE A N 1
ATOM 1479 C CA . ILE A 1 193 ? -11.160 -15.036 9.305 1.00 97.94 193 ILE A CA 1
ATOM 1480 C C . ILE A 1 193 ? -11.034 -14.413 7.916 1.00 97.94 193 ILE A C 1
ATOM 1482 O O . ILE A 1 193 ? -9.927 -14.207 7.415 1.00 97.94 193 ILE A O 1
ATOM 1486 N N . GLY A 1 194 ? -12.168 -14.067 7.306 1.00 97.94 194 GLY A N 1
ATOM 1487 C CA . GLY A 1 194 ? -12.203 -13.281 6.074 1.00 97.94 194 GLY A CA 1
ATOM 1488 C C . GLY A 1 194 ? -11.692 -11.862 6.314 1.00 97.94 194 GLY A C 1
ATOM 1489 O O . GLY A 1 194 ? -12.201 -11.141 7.174 1.00 97.94 194 GLY A O 1
ATOM 1490 N N . ILE A 1 195 ? -10.674 -11.454 5.561 1.00 98.31 195 ILE A N 1
ATOM 1491 C CA . ILE A 1 195 ? -10.069 -10.124 5.644 1.00 98.31 195 ILE A CA 1
ATOM 1492 C C . ILE A 1 195 ? -10.567 -9.282 4.477 1.00 98.31 195 ILE A C 1
ATOM 1494 O O . ILE A 1 195 ? -10.451 -9.696 3.328 1.00 98.31 195 ILE A O 1
ATOM 1498 N N . HIS A 1 196 ? -11.085 -8.089 4.764 1.00 97.69 196 HIS A N 1
ATOM 1499 C CA . HIS A 1 196 ? -11.498 -7.113 3.757 1.00 97.69 196 HIS A CA 1
ATOM 1500 C C . HIS A 1 196 ? -10.337 -6.238 3.275 1.00 97.69 196 HIS A C 1
ATOM 1502 O O . HIS A 1 196 ? -10.225 -5.971 2.079 1.00 97.69 196 HIS A O 1
ATOM 1508 N N . ALA A 1 197 ? -9.486 -5.778 4.197 1.00 98.25 197 ALA A N 1
ATOM 1509 C CA . ALA A 1 197 ? -8.347 -4.912 3.898 1.00 98.25 197 ALA A CA 1
ATOM 1510 C C . ALA A 1 197 ? -7.270 -4.989 4.993 1.00 98.25 197 ALA A C 1
ATOM 1512 O O . ALA A 1 197 ? -7.527 -5.380 6.138 1.00 98.25 197 ALA A O 1
ATOM 1513 N N . HIS A 1 198 ? -6.047 -4.594 4.649 1.00 98.25 198 HIS A N 1
ATOM 1514 C CA . HIS A 1 198 ? -4.923 -4.507 5.579 1.00 98.25 198 HIS A CA 1
ATOM 1515 C C . HIS A 1 198 ? -4.833 -3.113 6.194 1.00 98.25 198 HIS A C 1
ATOM 1517 O O . HIS A 1 198 ? -4.823 -2.144 5.451 1.00 98.25 198 HIS A O 1
ATOM 1523 N N . VAL A 1 199 ? -4.734 -2.987 7.518 1.00 98.62 199 VAL A N 1
ATOM 1524 C CA . VAL A 1 199 ? -4.636 -1.659 8.143 1.00 98.62 199 VAL A CA 1
ATOM 1525 C C . VAL A 1 199 ? -3.186 -1.176 8.133 1.00 98.62 199 VAL A C 1
ATOM 1527 O O . VAL A 1 199 ? -2.290 -1.899 8.574 1.00 98.62 199 VAL A O 1
ATOM 1530 N N . LYS A 1 200 ? -2.961 0.026 7.596 1.00 97.94 200 LYS A N 1
ATOM 1531 C CA . LYS A 1 200 ? -1.655 0.693 7.481 1.00 97.94 200 LYS A CA 1
ATOM 1532 C C . LYS A 1 200 ? -1.809 2.180 7.805 1.00 97.94 200 LYS A C 1
ATOM 1534 O O . LYS A 1 200 ? -2.906 2.720 7.650 1.00 97.94 200 LYS A O 1
ATOM 1539 N N . ALA A 1 201 ? -0.729 2.821 8.245 1.00 97.75 201 ALA A N 1
ATOM 1540 C CA . ALA A 1 201 ? -0.672 4.276 8.370 1.00 97.75 201 ALA A CA 1
ATOM 1541 C C . ALA A 1 201 ? 0.136 4.844 7.200 1.00 97.75 201 ALA A C 1
ATOM 1543 O O . ALA A 1 201 ? 1.187 4.297 6.872 1.00 97.75 201 ALA A O 1
ATOM 1544 N N . MET A 1 202 ? -0.375 5.879 6.542 1.00 95.50 202 MET A N 1
ATOM 1545 C CA . MET A 1 202 ? 0.250 6.467 5.355 1.00 95.50 202 MET A CA 1
ATOM 1546 C C . MET A 1 202 ? -0.057 7.956 5.270 1.00 95.50 202 MET A C 1
ATOM 1548 O O . MET A 1 202 ? -1.054 8.419 5.842 1.00 95.50 202 MET A O 1
ATOM 1552 N N . HIS A 1 203 ? 0.724 8.669 4.461 1.00 92.94 203 HIS A N 1
ATOM 1553 C CA . HIS A 1 203 ? 0.425 10.058 4.153 1.00 92.94 203 HIS A CA 1
ATOM 1554 C C . HIS A 1 203 ? -0.982 10.194 3.533 1.00 92.94 203 HIS A C 1
ATOM 1556 O O . HIS A 1 203 ? -1.445 9.321 2.772 1.00 92.94 203 HIS A O 1
ATOM 1562 N N . PRO A 1 204 ? -1.722 11.251 3.910 1.00 87.00 204 PRO A N 1
ATOM 1563 C CA . PRO A 1 204 ? -3.039 11.519 3.357 1.00 87.00 204 PRO A CA 1
ATOM 1564 C C . PRO A 1 204 ? -2.950 11.860 1.868 1.00 87.00 204 PRO A C 1
ATOM 1566 O O . PRO A 1 204 ? -1.961 12.420 1.401 1.00 87.00 204 PRO A O 1
ATOM 1569 N N . ALA A 1 205 ? -4.009 11.555 1.114 1.00 84.81 205 ALA A N 1
ATOM 1570 C CA . ALA A 1 205 ? -4.207 12.234 -0.161 1.00 84.81 205 ALA A CA 1
ATOM 1571 C C . ALA A 1 205 ? -4.726 13.657 0.101 1.00 84.81 205 ALA A C 1
ATOM 1573 O O . ALA A 1 205 ? -5.316 13.932 1.150 1.00 84.81 205 ALA A O 1
ATOM 1574 N N . ALA A 1 206 ? -4.536 14.560 -0.860 1.00 81.50 206 ALA A N 1
ATOM 1575 C CA . ALA A 1 206 ? -5.102 15.902 -0.762 1.00 81.50 206 ALA A CA 1
ATOM 1576 C C . ALA A 1 206 ? -6.634 15.842 -0.603 1.00 81.50 206 ALA A C 1
ATOM 1578 O O . ALA A 1 206 ? -7.297 15.086 -1.315 1.00 81.50 206 ALA A O 1
ATOM 1579 N N . ASN A 1 207 ? -7.171 16.666 0.304 1.00 80.50 207 ASN A N 1
ATOM 1580 C CA . ASN A 1 207 ? -8.608 16.859 0.550 1.00 80.50 207 ASN A CA 1
ATOM 1581 C C . ASN A 1 207 ? -9.377 15.590 0.966 1.00 80.50 207 ASN A C 1
ATOM 1583 O O . ASN A 1 207 ? -10.586 15.502 0.780 1.00 80.50 207 ASN A O 1
ATOM 1587 N N . GLU A 1 208 ? -8.702 14.590 1.538 1.00 85.44 208 GLU A N 1
ATOM 1588 C CA . GLU A 1 208 ? -9.357 13.332 1.919 1.00 85.44 208 GLU A CA 1
ATOM 1589 C C . GLU A 1 208 ? -10.444 13.497 2.997 1.00 85.44 208 GLU A C 1
ATOM 1591 O O . GLU A 1 208 ? -11.396 12.716 3.048 1.00 85.44 208 GLU A O 1
ATOM 1596 N N . ASP A 1 209 ? -10.341 14.528 3.836 1.00 81.06 209 ASP A N 1
ATOM 1597 C CA . ASP A 1 209 ? -11.367 14.847 4.833 1.00 81.06 209 ASP A CA 1
ATOM 1598 C C . ASP A 1 209 ? -12.660 15.415 4.210 1.00 81.06 209 ASP A C 1
ATOM 1600 O O . ASP A 1 209 ? -13.713 15.343 4.845 1.00 81.06 209 ASP A O 1
ATOM 1604 N N . ASP A 1 210 ? -12.623 15.868 2.950 1.00 84.00 210 ASP A N 1
ATOM 1605 C CA . ASP A 1 210 ? -13.797 16.358 2.211 1.00 84.00 210 ASP A CA 1
ATOM 1606 C C . ASP A 1 210 ? -14.583 15.228 1.524 1.00 84.00 210 ASP A C 1
ATOM 1608 O O . ASP A 1 210 ? -15.665 15.447 0.965 1.00 84.00 210 ASP A O 1
ATOM 1612 N N . PHE A 1 211 ? -14.056 13.999 1.541 1.00 87.88 211 PHE A N 1
ATOM 1613 C CA . PHE A 1 211 ? -14.677 12.881 0.845 1.00 87.88 211 PHE A CA 1
ATOM 1614 C C . PHE A 1 211 ? -16.045 12.550 1.436 1.00 87.88 211 PHE A C 1
ATOM 1616 O O . PHE A 1 211 ? -16.228 12.368 2.645 1.00 87.88 211 PHE A O 1
ATOM 1623 N N . LYS A 1 212 ? -17.028 12.384 0.548 1.00 86.94 212 LYS A N 1
ATOM 1624 C CA . LYS A 1 212 ? -18.388 12.020 0.946 1.00 86.94 212 LYS A CA 1
ATOM 1625 C C . LYS A 1 212 ? -18.395 10.624 1.553 1.00 86.94 212 LYS A C 1
ATOM 1627 O O . LYS A 1 212 ? -18.156 9.626 0.875 1.00 86.94 212 LYS A O 1
ATOM 1632 N N . THR A 1 213 ? -18.727 10.554 2.835 1.00 87.50 213 THR A N 1
ATOM 1633 C CA . THR A 1 213 ? -18.832 9.300 3.579 1.00 87.50 213 THR A CA 1
ATOM 1634 C C . THR A 1 213 ? -20.288 8.978 3.924 1.00 87.50 213 THR A C 1
ATOM 1636 O O . THR A 1 213 ? -21.124 9.876 4.059 1.00 87.50 213 THR A O 1
ATOM 1639 N N . PRO A 1 214 ? -20.645 7.689 4.043 1.00 85.62 214 PRO A N 1
ATOM 1640 C CA . PRO A 1 214 ? -21.987 7.290 4.446 1.00 85.62 214 PRO A CA 1
ATOM 1641 C C . PRO A 1 214 ? -22.281 7.730 5.881 1.00 85.62 214 PRO A C 1
ATOM 1643 O O . PRO A 1 214 ? -21.475 7.513 6.778 1.00 85.62 214 PRO A O 1
ATOM 1646 N N . THR A 1 215 ? -23.476 8.266 6.119 1.00 82.12 215 THR A N 1
ATOM 1647 C CA . THR A 1 215 ? -23.898 8.739 7.451 1.00 82.12 215 THR A CA 1
ATOM 1648 C C . THR A 1 215 ? -24.500 7.646 8.334 1.00 82.12 215 THR A C 1
ATOM 1650 O O . THR A 1 215 ? -24.723 7.853 9.523 1.00 82.12 215 THR A O 1
ATOM 1653 N N . LYS A 1 216 ? -24.824 6.479 7.764 1.00 83.69 216 LYS A N 1
ATOM 1654 C CA . LYS A 1 216 ? -25.458 5.366 8.481 1.00 83.69 216 LYS A CA 1
ATOM 1655 C C . LYS A 1 216 ? -24.913 4.040 7.991 1.00 83.69 216 LYS A C 1
ATOM 1657 O O . LYS A 1 216 ? -24.734 3.854 6.790 1.00 83.69 216 LYS A O 1
ATOM 1662 N N . ASN A 1 217 ? -24.762 3.099 8.916 1.00 87.44 217 ASN A N 1
ATOM 1663 C CA . ASN A 1 217 ? -24.461 1.722 8.566 1.00 87.44 217 ASN A CA 1
ATOM 1664 C C . ASN A 1 217 ? -25.693 1.058 7.938 1.00 87.44 217 ASN A C 1
ATOM 1666 O O . ASN A 1 217 ? -26.792 1.114 8.495 1.00 87.44 217 ASN A O 1
ATOM 1670 N N . LYS A 1 218 ? -25.510 0.429 6.781 1.00 89.81 218 LYS A N 1
ATOM 1671 C CA . LYS A 1 218 ? -26.547 -0.308 6.050 1.00 89.81 218 LYS A CA 1
ATOM 1672 C C . LYS A 1 218 ? -25.962 -1.613 5.526 1.00 89.81 218 LYS A C 1
ATOM 1674 O O . LYS A 1 218 ? -24.753 -1.832 5.607 1.00 89.81 218 LYS A O 1
ATOM 1679 N N . LYS A 1 219 ? -26.812 -2.464 4.947 1.00 90.12 219 LYS A N 1
ATOM 1680 C CA . LYS A 1 219 ? -26.339 -3.627 4.193 1.00 90.12 219 LYS A CA 1
ATOM 1681 C C . LYS A 1 219 ? -25.404 -3.162 3.076 1.00 90.12 219 LYS A C 1
ATOM 1683 O O . LYS A 1 219 ? -25.708 -2.206 2.363 1.00 90.12 219 LYS A O 1
ATOM 1688 N N . LYS A 1 220 ? -24.265 -3.833 2.959 1.00 86.94 220 LYS A N 1
ATOM 1689 C CA . LYS A 1 220 ? -23.239 -3.544 1.970 1.00 86.94 220 LYS A CA 1
ATOM 1690 C C . LYS A 1 220 ? -23.770 -3.823 0.569 1.00 86.94 220 LYS A C 1
ATOM 1692 O O . LYS A 1 220 ? -24.361 -4.871 0.311 1.00 86.94 220 LYS A O 1
ATOM 1697 N N . THR A 1 221 ? -23.531 -2.881 -0.330 1.00 83.94 221 THR A N 1
ATOM 1698 C CA . THR A 1 221 ? -23.687 -3.068 -1.770 1.00 83.94 221 THR A CA 1
ATOM 1699 C C . THR A 1 221 ? -22.327 -3.334 -2.400 1.00 83.94 221 THR A C 1
ATOM 1701 O O . THR A 1 221 ? -21.285 -3.015 -1.823 1.00 83.94 221 THR A O 1
ATOM 1704 N N . GLU A 1 222 ? -22.332 -3.922 -3.593 1.00 84.50 222 GLU A N 1
ATOM 1705 C CA . GLU A 1 222 ? -21.114 -4.074 -4.382 1.00 84.50 222 GLU A CA 1
ATOM 1706 C C . GLU A 1 222 ? -20.436 -2.710 -4.579 1.00 84.50 222 GLU A C 1
ATOM 1708 O O . GLU A 1 222 ? -21.098 -1.711 -4.879 1.00 84.50 222 GLU A O 1
ATOM 1713 N N . TYR A 1 223 ? -19.116 -2.668 -4.389 1.00 83.94 223 TYR A N 1
ATOM 1714 C CA . TYR A 1 223 ? -18.344 -1.455 -4.617 1.00 83.94 223 TYR A CA 1
ATOM 1715 C C . TYR A 1 223 ? -18.380 -1.077 -6.099 1.00 83.94 223 TYR A C 1
ATOM 1717 O O . TYR A 1 223 ? -17.930 -1.840 -6.954 1.00 83.94 223 TYR A O 1
ATOM 1725 N N . LYS A 1 224 ? -18.873 0.128 -6.383 1.00 83.62 224 LYS A N 1
ATOM 1726 C CA . LYS A 1 224 ? -18.849 0.751 -7.706 1.00 83.62 224 LYS A CA 1
ATOM 1727 C C . LYS A 1 224 ? -18.319 2.166 -7.553 1.00 83.62 224 LYS A C 1
ATOM 1729 O O . LYS A 1 224 ? -18.672 2.851 -6.596 1.00 83.62 224 LYS A O 1
ATOM 1734 N N . SER A 1 225 ? -17.468 2.572 -8.484 1.00 84.56 225 SER A N 1
ATOM 1735 C CA . SER A 1 225 ? -16.995 3.945 -8.590 1.00 84.56 225 SER A CA 1
ATOM 1736 C C . SER A 1 225 ? -17.413 4.493 -9.940 1.00 84.56 225 SER A C 1
ATOM 1738 O O . SER A 1 225 ? -17.264 3.818 -10.955 1.00 84.56 225 SER A O 1
ATOM 1740 N N . ASP A 1 226 ? -17.963 5.696 -9.914 1.00 87.19 226 ASP A N 1
ATOM 1741 C CA . ASP A 1 226 ? -18.256 6.553 -11.059 1.00 87.19 226 ASP A CA 1
ATOM 1742 C C . ASP A 1 226 ? -17.095 7.510 -11.375 1.00 87.19 226 ASP A C 1
ATOM 1744 O O . ASP A 1 226 ? -17.208 8.340 -12.272 1.00 87.19 226 ASP A O 1
ATOM 1748 N N . PHE A 1 227 ? -15.976 7.389 -10.655 1.00 91.81 227 PHE A N 1
ATOM 1749 C CA . PHE A 1 227 ? -14.798 8.215 -10.863 1.00 91.81 227 PHE A CA 1
ATOM 1750 C C . PHE A 1 227 ? -14.205 7.963 -12.250 1.00 91.81 227 PHE A C 1
ATOM 1752 O O . PHE A 1 227 ? -13.859 6.830 -12.602 1.00 91.81 227 PHE A O 1
ATOM 1759 N N . GLU A 1 228 ? -14.049 9.034 -13.025 1.00 94.12 228 GLU A N 1
ATOM 1760 C CA . GLU A 1 228 ? -13.340 8.978 -14.294 1.00 94.12 228 GLU A CA 1
ATOM 1761 C C . GLU A 1 228 ? -11.854 8.746 -14.030 1.00 94.12 228 GLU A C 1
ATOM 1763 O O . GLU A 1 228 ? -11.167 9.562 -13.417 1.00 94.12 228 GLU A O 1
ATOM 1768 N N . ARG A 1 229 ? -11.356 7.595 -14.480 1.00 94.56 229 ARG A N 1
ATOM 1769 C CA . ARG A 1 229 ? -9.973 7.190 -14.255 1.00 94.56 229 ARG A CA 1
ATOM 1770 C C . ARG A 1 229 ? -8.995 8.225 -14.805 1.00 94.56 229 ARG A C 1
ATOM 1772 O O . ARG A 1 229 ? -9.045 8.573 -15.980 1.00 94.56 229 ARG A O 1
ATOM 1779 N N . ILE A 1 230 ? -8.000 8.565 -13.990 1.00 96.31 230 ILE A N 1
ATOM 1780 C CA . ILE A 1 230 ? -6.873 9.407 -14.397 1.00 96.31 230 ILE A CA 1
ATOM 1781 C C . ILE A 1 230 ? -5.629 8.530 -14.564 1.00 96.31 230 ILE A C 1
ATOM 1783 O O . ILE A 1 230 ? -5.293 7.708 -13.705 1.00 96.31 230 ILE A O 1
ATOM 1787 N N . ILE A 1 231 ? -4.939 8.701 -15.691 1.00 97.62 231 ILE A N 1
ATOM 1788 C CA . ILE A 1 231 ? -3.724 7.962 -16.036 1.00 97.62 231 ILE A CA 1
ATOM 1789 C C . ILE A 1 231 ? -2.500 8.820 -15.729 1.00 97.62 231 ILE A C 1
ATOM 1791 O O . ILE A 1 231 ? -2.364 9.928 -16.242 1.00 97.62 231 ILE A O 1
ATOM 1795 N N . TRP A 1 232 ? -1.600 8.282 -14.910 1.00 98.19 232 TRP A N 1
ATOM 1796 C CA . TRP A 1 232 ? -0.353 8.938 -14.531 1.00 98.19 232 TRP A CA 1
ATOM 1797 C C . TRP A 1 232 ? 0.819 8.284 -15.264 1.00 98.19 232 TRP A C 1
ATOM 1799 O O . TRP A 1 232 ? 0.968 7.057 -15.259 1.00 98.19 232 TRP A O 1
ATOM 1809 N N . ASN A 1 233 ? 1.672 9.098 -15.882 1.00 98.44 233 ASN A N 1
ATOM 1810 C CA . ASN A 1 233 ? 2.854 8.615 -16.591 1.00 98.44 233 ASN A CA 1
ATOM 1811 C C . ASN A 1 233 ? 3.918 8.148 -15.598 1.00 98.44 233 ASN A C 1
ATOM 1813 O O . ASN A 1 233 ? 4.224 8.867 -14.651 1.00 98.44 233 ASN A O 1
ATOM 1817 N N . ILE A 1 234 ? 4.513 6.977 -15.826 1.00 98.69 234 ILE A N 1
ATOM 1818 C CA . ILE A 1 234 ? 5.698 6.547 -15.080 1.00 98.69 234 ILE A CA 1
ATOM 1819 C C . ILE A 1 234 ? 6.938 6.974 -15.857 1.00 98.69 234 ILE A C 1
ATOM 1821 O O . ILE A 1 234 ? 7.049 6.683 -17.048 1.00 98.69 234 ILE A O 1
ATOM 1825 N N . LYS A 1 235 ? 7.852 7.675 -15.187 1.00 98.50 235 LYS A N 1
ATOM 1826 C CA . LYS A 1 235 ? 9.102 8.155 -15.781 1.00 98.50 235 LYS A CA 1
ATOM 1827 C C . LYS A 1 235 ? 10.278 7.880 -14.856 1.00 98.50 235 LYS A C 1
ATOM 1829 O O . LYS A 1 235 ? 10.125 7.959 -13.633 1.00 98.50 235 LYS A O 1
ATOM 1834 N N . ALA A 1 236 ? 11.440 7.606 -15.438 1.00 98.31 236 ALA A N 1
ATOM 1835 C CA . ALA A 1 236 ? 12.711 7.735 -14.734 1.00 98.31 236 ALA A CA 1
ATOM 1836 C C . ALA A 1 236 ? 13.237 9.164 -14.919 1.00 98.31 236 ALA A C 1
ATOM 1838 O O . ALA A 1 236 ? 13.101 9.735 -15.998 1.00 98.31 236 ALA A O 1
ATOM 1839 N N . VAL A 1 237 ? 13.782 9.754 -13.860 1.00 97.19 237 VAL A N 1
ATOM 1840 C CA . VAL A 1 237 ? 14.226 11.150 -13.832 1.00 97.19 237 VAL A CA 1
ATOM 1841 C C . VAL A 1 237 ? 15.739 11.183 -13.693 1.00 97.19 237 VAL A C 1
ATOM 1843 O O . VAL A 1 237 ? 16.273 10.668 -12.706 1.00 97.19 237 VAL A O 1
ATOM 1846 N N . THR A 1 238 ? 16.407 11.774 -14.677 1.00 94.38 238 THR A N 1
ATOM 1847 C CA . THR A 1 238 ? 17.863 11.946 -14.705 1.00 94.38 238 THR A CA 1
ATOM 1848 C C . THR A 1 238 ? 18.318 13.040 -13.736 1.00 94.38 238 THR A C 1
ATOM 1850 O O . THR A 1 238 ? 17.511 13.840 -13.251 1.00 94.38 238 THR A O 1
ATOM 1853 N N . ALA A 1 239 ? 19.621 13.097 -13.447 1.00 89.69 239 ALA A N 1
ATOM 1854 C CA . ALA A 1 239 ? 20.192 14.110 -12.558 1.00 89.69 239 ALA A CA 1
ATOM 1855 C C . ALA A 1 239 ? 19.994 15.550 -13.078 1.00 89.69 239 ALA A C 1
ATOM 1857 O O . ALA A 1 239 ? 19.785 16.465 -12.283 1.00 89.69 239 ALA A O 1
ATOM 1858 N N . ASP A 1 240 ? 19.989 15.744 -14.402 1.00 90.88 240 ASP A N 1
ATOM 1859 C CA . ASP A 1 240 ? 19.692 17.019 -15.072 1.00 90.88 240 ASP A CA 1
ATOM 1860 C C . ASP A 1 240 ? 18.180 17.298 -15.224 1.00 90.88 240 ASP A C 1
ATOM 1862 O O . ASP A 1 240 ? 17.789 18.335 -15.758 1.00 90.88 240 ASP A O 1
ATOM 1866 N N . GLY A 1 241 ? 17.315 16.410 -14.719 1.00 91.44 241 GLY A N 1
ATOM 1867 C CA . GLY A 1 241 ? 15.866 16.610 -14.646 1.00 91.44 241 GLY A CA 1
ATOM 1868 C C . GLY A 1 241 ? 15.075 16.187 -15.888 1.00 91.44 241 GLY A C 1
ATOM 1869 O O . GLY A 1 241 ? 13.872 16.453 -15.953 1.00 91.44 241 GLY A O 1
ATOM 1870 N N . LYS A 1 242 ? 15.701 15.514 -16.861 1.00 94.56 242 LYS A N 1
ATOM 1871 C CA . LYS A 1 242 ? 14.997 14.918 -18.005 1.00 94.56 242 LYS A CA 1
ATOM 1872 C C . LYS A 1 242 ? 14.158 13.714 -17.571 1.00 94.56 242 LYS A C 1
ATOM 1874 O O . LYS A 1 242 ? 14.494 12.993 -16.633 1.00 94.56 242 LYS A O 1
ATOM 1879 N N . ASN A 1 243 ? 13.058 13.486 -18.289 1.00 96.81 243 ASN A N 1
ATOM 1880 C CA . ASN A 1 243 ? 12.109 12.407 -18.014 1.00 96.81 243 ASN A CA 1
ATOM 1881 C C . ASN A 1 243 ? 12.184 11.322 -19.091 1.00 96.81 243 ASN A C 1
ATOM 1883 O O . ASN A 1 243 ? 11.685 11.514 -20.200 1.00 96.81 243 ASN A O 1
ATOM 1887 N N . LEU A 1 244 ? 12.715 10.161 -18.727 1.00 98.25 244 LEU A N 1
ATOM 1888 C CA . LEU A 1 244 ? 12.782 8.974 -19.573 1.00 98.25 244 LEU A CA 1
ATOM 1889 C C . LEU A 1 244 ? 11.482 8.175 -19.483 1.00 98.25 244 LEU A C 1
ATOM 1891 O O . LEU A 1 244 ? 10.921 8.001 -18.396 1.00 98.25 244 LEU A O 1
ATOM 1895 N N . ASP A 1 245 ? 10.995 7.683 -20.619 1.00 98.38 245 ASP A N 1
ATOM 1896 C CA . ASP A 1 245 ? 9.798 6.845 -20.668 1.00 98.38 245 ASP A CA 1
ATOM 1897 C C . ASP A 1 245 ? 10.044 5.500 -19.989 1.00 98.38 245 ASP A C 1
ATOM 1899 O O . ASP A 1 245 ? 11.049 4.858 -20.258 1.00 98.38 245 ASP A O 1
ATOM 1903 N N . VAL A 1 246 ? 9.111 5.046 -19.148 1.00 98.81 246 VAL A N 1
ATOM 1904 C CA . VAL A 1 246 ? 9.133 3.681 -18.604 1.00 98.81 246 VAL A CA 1
ATOM 1905 C C . VAL A 1 246 ? 8.079 2.843 -19.317 1.00 98.81 246 VAL A C 1
ATOM 1907 O O . VAL A 1 246 ? 6.896 3.197 -19.333 1.00 98.81 246 VAL A O 1
ATOM 1910 N N . LYS A 1 247 ? 8.510 1.733 -19.916 1.00 98.81 247 LYS A N 1
ATOM 1911 C CA . LYS A 1 247 ? 7.684 0.860 -20.760 1.00 98.81 247 LYS A CA 1
ATOM 1912 C C . LYS A 1 247 ? 7.873 -0.604 -20.386 1.00 98.81 247 LYS A C 1
ATOM 1914 O O . LYS A 1 247 ? 8.854 -0.967 -19.739 1.00 98.81 247 LYS A O 1
ATOM 1919 N N . ALA A 1 248 ? 6.909 -1.424 -20.789 1.00 98.75 248 ALA A N 1
ATOM 1920 C CA . ALA A 1 248 ? 6.997 -2.873 -20.700 1.00 98.75 248 ALA A CA 1
ATOM 1921 C C . ALA A 1 248 ? 7.363 -3.458 -22.067 1.00 98.75 248 ALA A C 1
ATOM 1923 O O . ALA A 1 248 ? 6.886 -2.958 -23.086 1.00 98.75 248 ALA A O 1
ATOM 1924 N N . PHE A 1 249 ? 8.170 -4.514 -22.072 1.00 98.62 249 PHE A N 1
ATOM 1925 C CA . PHE A 1 249 ? 8.639 -5.196 -23.274 1.00 98.62 249 PHE A CA 1
ATOM 1926 C C . PHE A 1 249 ? 8.333 -6.685 -23.192 1.00 98.62 249 PHE A C 1
ATOM 1928 O O . PHE A 1 249 ? 8.610 -7.295 -22.162 1.00 98.62 249 PHE A O 1
ATOM 1935 N N . ASP A 1 250 ? 7.771 -7.267 -24.248 1.00 97.81 250 ASP A N 1
ATOM 1936 C CA . ASP A 1 250 ? 7.689 -8.728 -24.369 1.00 97.81 250 ASP A CA 1
ATOM 1937 C C . ASP A 1 250 ? 8.997 -9.334 -24.911 1.00 97.81 250 ASP A C 1
ATOM 1939 O O . ASP A 1 250 ? 9.991 -8.632 -25.119 1.00 97.81 250 ASP A O 1
ATOM 1943 N N . ALA A 1 251 ? 9.005 -10.655 -25.103 1.00 96.88 251 ALA A N 1
ATOM 1944 C CA . ALA A 1 251 ? 10.173 -11.392 -25.583 1.00 96.88 251 ALA A CA 1
ATOM 1945 C C . ALA A 1 251 ? 10.537 -11.044 -27.038 1.00 96.88 251 ALA A C 1
ATOM 1947 O O . ALA A 1 251 ? 11.703 -11.133 -27.421 1.00 96.88 251 ALA A O 1
ATOM 1948 N N . GLU A 1 252 ? 9.555 -10.633 -27.840 1.00 97.00 252 GLU A N 1
ATOM 1949 C CA . GLU A 1 252 ? 9.711 -10.197 -29.227 1.00 97.00 252 GLU A CA 1
ATOM 1950 C C . GLU A 1 252 ? 10.182 -8.735 -29.337 1.00 97.00 252 GLU A C 1
ATOM 1952 O O . GLU A 1 252 ? 10.603 -8.294 -30.407 1.00 97.00 252 GLU A O 1
ATOM 1957 N N . GLY A 1 253 ? 10.153 -7.989 -28.230 1.00 95.69 253 GLY A N 1
ATOM 1958 C CA . GLY A 1 253 ? 10.582 -6.598 -28.145 1.00 95.69 253 GLY A CA 1
ATOM 1959 C C . GLY A 1 253 ? 9.482 -5.573 -28.430 1.00 95.69 253 GLY A C 1
ATOM 1960 O O . GLY A 1 253 ? 9.800 -4.386 -28.541 1.00 95.69 253 GLY A O 1
ATOM 1961 N N . ASN A 1 254 ? 8.214 -5.987 -28.514 1.00 97.75 254 ASN A N 1
ATOM 1962 C CA . ASN A 1 254 ? 7.086 -5.065 -28.621 1.00 97.75 254 ASN A CA 1
ATOM 1963 C C . ASN A 1 254 ? 6.973 -4.216 -27.351 1.00 97.75 254 ASN A C 1
ATOM 1965 O O . ASN A 1 254 ? 7.268 -4.672 -26.246 1.00 97.75 254 ASN A O 1
ATOM 1969 N N . ILE A 1 255 ? 6.531 -2.969 -27.514 1.00 98.19 255 ILE A N 1
ATOM 1970 C CA . ILE A 1 255 ? 6.563 -1.948 -26.464 1.00 98.19 255 ILE A CA 1
ATOM 1971 C C . ILE A 1 255 ? 5.148 -1.639 -25.989 1.00 98.19 255 ILE A C 1
ATOM 1973 O O . ILE A 1 255 ? 4.258 -1.353 -26.789 1.00 98.19 255 ILE A O 1
ATOM 1977 N N . PHE A 1 256 ? 4.961 -1.615 -24.673 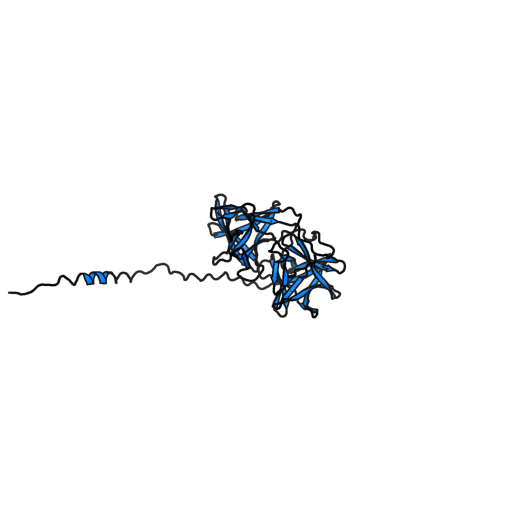1.00 98.62 256 PHE A N 1
ATOM 1978 C CA . PHE A 1 256 ? 3.674 -1.353 -24.042 1.00 98.62 256 PHE A CA 1
ATOM 1979 C C . PHE A 1 256 ? 3.774 -0.274 -22.969 1.00 98.62 256 PHE A C 1
ATOM 1981 O O . PHE A 1 256 ? 4.789 -0.108 -22.287 1.00 98.62 256 PHE A O 1
ATOM 1988 N N . ASP A 1 257 ? 2.683 0.465 -22.795 1.00 98.56 257 ASP A N 1
ATOM 1989 C CA . ASP A 1 257 ? 2.609 1.536 -21.811 1.00 98.56 257 ASP A CA 1
ATOM 1990 C C . ASP A 1 257 ? 2.593 1.000 -20.378 1.00 98.56 257 ASP A C 1
ATOM 1992 O O . ASP A 1 257 ? 1.859 0.064 -20.062 1.00 98.56 257 ASP A O 1
ATOM 1996 N N . VAL A 1 258 ? 3.342 1.658 -19.489 1.00 98.81 258 VAL A N 1
ATOM 1997 C CA . VAL A 1 258 ? 3.304 1.429 -18.039 1.00 98.81 258 VAL A CA 1
ATOM 1998 C C . VAL A 1 258 ? 2.816 2.699 -17.362 1.00 98.81 258 VAL A C 1
ATOM 2000 O O . VAL A 1 258 ? 3.438 3.755 -17.479 1.00 98.81 258 VAL A O 1
ATOM 2003 N N . LYS A 1 259 ? 1.691 2.612 -16.651 1.00 98.62 259 LYS A N 1
ATOM 2004 C CA . LYS A 1 259 ? 1.052 3.773 -16.018 1.00 98.62 259 LYS A CA 1
ATOM 2005 C C . LYS A 1 259 ? 0.633 3.471 -14.588 1.00 98.62 259 LYS A C 1
ATOM 2007 O O . LYS A 1 259 ? 0.312 2.327 -14.254 1.00 98.62 259 LYS A O 1
ATOM 2012 N N . ALA A 1 260 ? 0.582 4.510 -13.758 1.00 98.12 260 ALA A N 1
ATOM 2013 C CA . ALA A 1 260 ? -0.185 4.454 -12.521 1.00 98.12 260 ALA A CA 1
ATOM 2014 C C . ALA A 1 260 ? -1.661 4.778 -12.805 1.00 98.12 260 ALA A C 1
ATOM 2016 O O . ALA A 1 260 ? -1.964 5.676 -13.592 1.00 98.12 260 ALA A O 1
ATOM 2017 N N . THR A 1 261 ? -2.577 4.030 -12.183 1.00 96.00 261 THR A N 1
ATOM 2018 C CA . THR A 1 261 ? -4.026 4.206 -12.350 1.00 96.00 261 THR A CA 1
ATOM 2019 C C . THR A 1 261 ? -4.634 4.827 -11.101 1.00 96.00 261 THR A C 1
ATOM 2021 O O . THR A 1 261 ? -4.635 4.224 -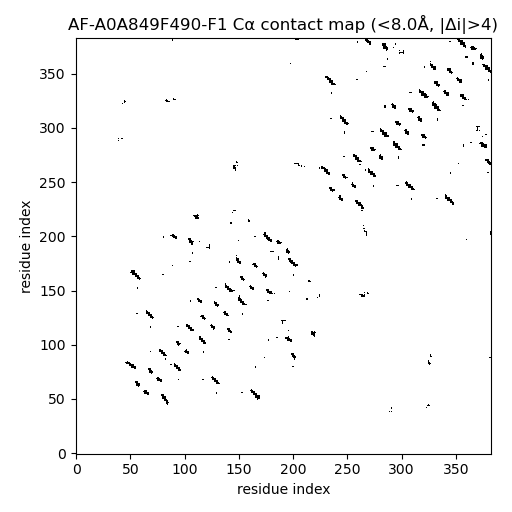10.021 1.00 96.00 261 THR A O 1
ATOM 2024 N N . GLN A 1 262 ? -5.168 6.035 -11.258 1.00 94.88 262 GLN A N 1
ATOM 2025 C CA . GLN A 1 262 ? -6.008 6.672 -10.259 1.00 94.88 262 GLN A CA 1
ATOM 2026 C C . GLN A 1 262 ? -7.464 6.334 -10.573 1.00 94.88 262 GLN A C 1
ATOM 2028 O O . GLN A 1 262 ? -8.042 6.847 -11.527 1.00 94.88 262 GLN A O 1
ATOM 2033 N N . ASP A 1 263 ? -8.038 5.448 -9.767 1.00 92.25 263 ASP A N 1
ATOM 2034 C CA . ASP A 1 263 ? -9.403 4.932 -9.931 1.00 92.25 263 ASP A CA 1
ATOM 2035 C C . ASP A 1 263 ? -10.390 5.559 -8.924 1.00 92.25 263 ASP A C 1
ATOM 2037 O O . ASP A 1 263 ? -11.495 5.055 -8.738 1.00 92.25 263 ASP A O 1
ATOM 2041 N N . SER A 1 264 ? -9.964 6.604 -8.205 1.00 92.38 264 SER A N 1
ATOM 2042 C CA . SER A 1 264 ? -10.776 7.333 -7.229 1.00 92.38 264 SER A CA 1
ATOM 2043 C C . SER A 1 264 ? -10.180 8.701 -6.886 1.00 92.38 264 SER A C 1
ATOM 2045 O O . SER A 1 264 ? -9.020 8.982 -7.191 1.00 92.38 264 SER A O 1
ATOM 2047 N N . GLU A 1 265 ? -10.938 9.516 -6.148 1.00 89.69 265 GLU A N 1
ATOM 2048 C CA . GLU A 1 265 ? -10.455 10.770 -5.545 1.00 89.69 265 GLU A CA 1
ATOM 2049 C C . GLU A 1 265 ? -9.239 10.532 -4.629 1.00 89.69 265 GLU A C 1
ATOM 2051 O O . GLU A 1 265 ? -8.295 11.324 -4.604 1.00 89.69 265 GLU A O 1
ATOM 2056 N N . GLN A 1 266 ? -9.201 9.386 -3.943 1.00 90.25 266 GLN A N 1
ATOM 2057 C CA . GLN A 1 266 ? -8.039 8.935 -3.184 1.00 90.25 266 GLN A CA 1
ATOM 2058 C C . GLN A 1 266 ? -6.935 8.425 -4.122 1.00 90.25 266 GLN A C 1
ATOM 2060 O O . GLN A 1 266 ? -7.174 7.543 -4.951 1.00 90.25 266 GLN A O 1
ATOM 2065 N N . HIS A 1 267 ? -5.722 8.956 -3.960 1.00 91.31 267 HIS A N 1
ATOM 2066 C CA . HIS A 1 267 ? -4.565 8.637 -4.801 1.00 91.31 267 HIS A CA 1
ATOM 2067 C C . HIS A 1 267 ? -3.238 8.495 -4.027 1.00 91.31 267 HIS A C 1
ATOM 2069 O O . HIS A 1 267 ? -2.167 8.553 -4.631 1.00 91.31 267 HIS A O 1
ATOM 2075 N N . SER A 1 268 ? -3.265 8.262 -2.707 1.00 92.12 268 SER A N 1
ATOM 2076 C CA . SER A 1 268 ? -2.033 8.005 -1.935 1.00 92.12 268 SER A CA 1
ATOM 2077 C C . SER A 1 268 ? -1.508 6.572 -2.080 1.00 92.12 268 SER A C 1
ATOM 2079 O O . SER A 1 268 ? -0.383 6.288 -1.677 1.00 92.12 268 SER A O 1
ATOM 2081 N N . PHE A 1 269 ? -2.283 5.666 -2.695 1.00 95.38 269 PHE A N 1
ATOM 2082 C CA . PHE A 1 269 ? -1.867 4.288 -2.981 1.00 95.38 269 PHE A CA 1
ATOM 2083 C C . PHE A 1 269 ? -2.448 3.756 -4.301 1.00 95.38 269 PHE A C 1
ATOM 2085 O O . PHE A 1 269 ? -3.482 3.074 -4.354 1.00 95.38 269 PHE A O 1
ATOM 2092 N N . MET A 1 270 ? -1.760 4.051 -5.399 1.00 96.00 270 MET A N 1
ATOM 2093 C CA . MET A 1 270 ? -2.208 3.720 -6.751 1.00 96.00 270 MET A CA 1
ATOM 2094 C C . MET A 1 270 ? -1.582 2.430 -7.278 1.00 96.00 270 MET A C 1
ATOM 2096 O O . MET A 1 270 ? -0.453 2.055 -6.946 1.00 96.00 270 MET A O 1
ATOM 2100 N N . ASN A 1 271 ? -2.333 1.733 -8.132 1.00 97.12 271 ASN A N 1
ATOM 2101 C CA . ASN A 1 271 ? -1.814 0.583 -8.864 1.00 97.12 271 ASN A CA 1
ATOM 2102 C C . ASN A 1 271 ? -0.901 1.052 -9.993 1.00 97.12 271 ASN A C 1
ATOM 2104 O O . ASN A 1 271 ? -1.210 2.041 -10.643 1.00 97.12 271 ASN A O 1
ATOM 2108 N N . ILE A 1 272 ? 0.158 0.292 -10.273 1.00 98.50 272 ILE A N 1
ATOM 2109 C CA . ILE A 1 272 ? 0.925 0.420 -11.515 1.00 98.50 272 ILE A CA 1
ATOM 2110 C C . ILE A 1 272 ? 0.616 -0.784 -12.402 1.00 98.50 272 ILE A C 1
ATOM 2112 O O . ILE A 1 272 ? 0.581 -1.931 -11.932 1.00 98.50 272 ILE A O 1
ATOM 2116 N N . LYS A 1 273 ? 0.321 -0.502 -13.670 1.00 98.38 273 LYS A N 1
ATOM 2117 C CA . LYS A 1 273 ? -0.150 -1.464 -14.665 1.00 98.38 273 LYS A CA 1
ATOM 2118 C C . LYS A 1 273 ? 0.597 -1.293 -15.978 1.00 98.38 273 LYS A C 1
ATOM 2120 O O . LYS A 1 273 ? 0.876 -0.163 -16.369 1.00 98.38 273 LYS A O 1
ATOM 2125 N N . ALA A 1 274 ? 0.862 -2.413 -16.646 1.00 98.62 274 ALA A N 1
ATOM 2126 C CA . ALA A 1 274 ? 1.226 -2.424 -18.057 1.00 98.62 274 ALA A CA 1
ATOM 2127 C C . ALA A 1 274 ? -0.035 -2.647 -18.907 1.00 98.62 274 ALA A C 1
ATOM 2129 O O . ALA A 1 274 ? -0.894 -3.442 -18.521 1.00 98.62 274 ALA A O 1
ATOM 2130 N N . PHE A 1 275 ? -0.156 -1.945 -20.031 1.00 98.25 275 PHE A N 1
ATOM 2131 C CA . PHE A 1 275 ? -1.311 -1.991 -20.931 1.00 98.25 275 PHE A CA 1
ATOM 2132 C C . PHE A 1 275 ? -0.938 -2.764 -22.193 1.00 98.25 275 PHE A C 1
ATOM 2134 O O . PHE A 1 275 ? -0.403 -2.199 -23.143 1.00 98.25 275 PHE A O 1
ATOM 2141 N N . VAL A 1 276 ? -1.210 -4.066 -22.180 1.00 97.88 276 VAL A N 1
ATOM 2142 C CA . VAL A 1 276 ? -0.820 -5.008 -23.233 1.00 97.88 276 VAL A CA 1
ATOM 2143 C C . VAL A 1 276 ? -2.073 -5.464 -23.964 1.00 97.88 276 VAL A C 1
ATOM 2145 O O . VAL A 1 276 ? -2.923 -6.116 -23.363 1.00 97.88 276 VAL A O 1
ATOM 2148 N N . GLU A 1 277 ? -2.213 -5.083 -25.236 1.00 92.75 277 GLU A N 1
ATOM 2149 C CA . GLU A 1 277 ? -3.304 -5.532 -26.122 1.00 92.75 277 GLU A CA 1
ATOM 2150 C C . GLU A 1 277 ? -4.710 -5.383 -25.498 1.00 92.75 277 GLU A C 1
ATOM 2152 O O . GLU A 1 277 ? -5.520 -6.308 -25.454 1.00 92.75 277 GLU A O 1
ATOM 2157 N N . GLY A 1 278 ? -4.992 -4.209 -24.924 1.00 90.81 278 GLY A N 1
ATOM 2158 C CA . GLY A 1 278 ? -6.270 -3.930 -24.251 1.00 90.81 278 GLY A CA 1
ATOM 2159 C C . GLY A 1 278 ? -6.435 -4.596 -22.876 1.00 90.81 278 GLY A C 1
ATOM 2160 O O . GLY A 1 278 ? -7.485 -4.466 -22.249 1.00 90.81 278 GLY A O 1
ATOM 2161 N N . THR A 1 279 ? -5.404 -5.280 -22.372 1.00 95.88 279 THR A N 1
ATOM 2162 C CA . THR A 1 279 ? -5.382 -5.911 -21.050 1.00 95.88 279 THR A CA 1
ATOM 2163 C C . THR A 1 279 ? -4.446 -5.179 -20.090 1.00 95.88 279 THR A C 1
ATOM 2165 O O . THR A 1 279 ? -3.291 -4.900 -20.389 1.00 95.88 279 THR A O 1
ATOM 2168 N N . GLU A 1 280 ? -4.926 -4.933 -18.871 1.00 96.94 280 GLU A N 1
ATOM 2169 C CA . GLU A 1 280 ? -4.104 -4.409 -17.778 1.00 96.94 280 GLU A CA 1
ATOM 2170 C C . GLU A 1 280 ? -3.398 -5.534 -17.017 1.00 96.94 280 GLU A C 1
ATOM 2172 O O . GLU A 1 280 ? -4.033 -6.326 -16.306 1.00 96.94 280 GLU A O 1
ATOM 2177 N N . LEU A 1 281 ? -2.073 -5.555 -17.085 1.00 98.06 281 LEU A N 1
ATOM 2178 C CA . LEU A 1 281 ? -1.239 -6.511 -16.371 1.00 98.06 281 LEU A CA 1
ATOM 2179 C C . LEU A 1 281 ? -0.704 -5.904 -15.067 1.00 98.06 281 LEU A C 1
ATOM 2181 O O . LEU A 1 281 ? -0.308 -4.736 -15.037 1.00 98.06 281 LEU A O 1
ATOM 2185 N N . PRO A 1 282 ? -0.706 -6.651 -13.947 1.00 97.69 282 PRO A N 1
ATOM 2186 C CA . PRO A 1 282 ? -0.045 -6.203 -12.730 1.00 97.69 282 PRO A CA 1
ATOM 2187 C C . PRO A 1 282 ? 1.467 -6.107 -12.943 1.00 97.69 282 PRO A C 1
ATOM 2189 O O . PRO A 1 282 ? 2.075 -7.065 -13.406 1.00 97.69 282 PRO A O 1
ATOM 2192 N N . VAL A 1 283 ? 2.061 -4.993 -12.513 1.00 98.69 283 VAL A N 1
ATOM 2193 C CA . VAL A 1 283 ? 3.518 -4.847 -12.416 1.00 98.69 283 VAL A CA 1
ATOM 2194 C C . VAL A 1 283 ? 3.960 -5.141 -10.984 1.00 98.69 283 VAL A C 1
ATOM 2196 O O . VAL A 1 283 ? 3.328 -4.677 -10.025 1.00 98.69 283 VAL A O 1
ATOM 2199 N N . LYS A 1 284 ? 4.994 -5.967 -10.820 1.00 98.50 284 LYS A N 1
ATOM 2200 C CA . LYS A 1 284 ? 5.455 -6.498 -9.531 1.00 98.50 284 LYS A CA 1
ATOM 2201 C C . LYS A 1 284 ? 6.977 -6.529 -9.460 1.00 98.50 284 LYS A C 1
ATOM 2203 O O . LYS A 1 284 ? 7.635 -6.605 -10.490 1.00 98.50 284 LYS A O 1
ATOM 2208 N N . LEU A 1 285 ? 7.502 -6.491 -8.236 1.00 98.50 285 LEU A N 1
ATOM 2209 C CA . LEU A 1 285 ? 8.887 -6.873 -7.973 1.00 98.50 285 LEU A CA 1
ATOM 2210 C C . LEU A 1 285 ? 8.918 -8.394 -7.845 1.00 98.50 285 LEU A C 1
ATOM 2212 O O . LEU A 1 285 ? 8.119 -8.962 -7.091 1.00 98.50 285 LEU A O 1
ATOM 2216 N N . MET A 1 286 ? 9.819 -9.034 -8.572 1.00 98.31 286 MET A N 1
ATOM 2217 C CA . MET A 1 286 ? 9.956 -10.485 -8.614 1.00 98.31 286 MET A CA 1
ATOM 2218 C C . MET A 1 286 ? 10.895 -10.961 -7.510 1.00 98.31 286 MET A C 1
ATOM 2220 O O . MET A 1 286 ? 11.843 -10.261 -7.158 1.00 98.31 286 MET A O 1
ATOM 2224 N N . ASP A 1 287 ? 10.625 -12.140 -6.952 1.00 96.94 287 ASP A N 1
ATOM 2225 C CA . ASP A 1 287 ? 11.616 -12.823 -6.118 1.00 96.94 287 ASP A CA 1
ATOM 2226 C C . ASP A 1 287 ? 12.741 -13.335 -7.023 1.00 96.94 287 ASP A C 1
ATOM 2228 O O . ASP A 1 287 ? 12.480 -14.070 -7.975 1.00 96.94 287 ASP A O 1
ATOM 2232 N N . SER A 1 288 ? 13.973 -12.907 -6.758 1.00 94.50 288 SER A N 1
ATOM 2233 C CA . SER A 1 288 ? 15.150 -13.220 -7.573 1.00 94.50 288 SER A CA 1
ATOM 2234 C C . SER A 1 288 ? 16.386 -13.363 -6.678 1.00 94.50 288 SER A C 1
ATOM 2236 O O . SER A 1 288 ? 16.427 -12.738 -5.614 1.00 94.50 288 SER A O 1
ATOM 2238 N N . PRO A 1 289 ? 17.382 -14.189 -7.057 1.00 92.75 289 PRO A N 1
ATOM 2239 C CA . PRO A 1 289 ? 18.701 -14.174 -6.427 1.00 92.75 289 PRO A CA 1
ATOM 2240 C C . PRO A 1 289 ? 19.568 -12.975 -6.849 1.00 92.75 289 PRO A C 1
ATOM 2242 O O . PRO A 1 289 ? 20.641 -12.805 -6.274 1.00 92.75 289 PRO A O 1
ATOM 2245 N N . ASP A 1 290 ? 19.142 -12.191 -7.846 1.00 92.50 290 ASP A N 1
ATOM 2246 C CA . ASP A 1 290 ? 19.876 -11.012 -8.314 1.00 92.50 290 ASP A CA 1
ATOM 2247 C C . ASP A 1 290 ? 20.062 -9.985 -7.189 1.00 92.50 290 ASP A C 1
ATOM 2249 O O . ASP A 1 290 ? 19.211 -9.849 -6.308 1.00 92.50 290 ASP A O 1
ATOM 2253 N N . GLU A 1 291 ? 21.146 -9.210 -7.266 1.00 90.50 291 GLU A N 1
ATOM 2254 C CA . GLU A 1 291 ? 21.441 -8.133 -6.313 1.00 90.50 291 GLU A CA 1
ATOM 2255 C C . GLU A 1 291 ? 20.285 -7.127 -6.195 1.00 90.50 291 GLU A C 1
ATOM 2257 O O . GLU A 1 291 ? 19.931 -6.690 -5.099 1.00 90.50 291 GLU A O 1
ATOM 2262 N N . HIS A 1 292 ? 19.656 -6.794 -7.325 1.00 95.88 292 HIS A N 1
ATOM 2263 C CA . HIS A 1 292 ? 18.500 -5.910 -7.382 1.00 95.88 292 HIS A CA 1
ATOM 2264 C C . HIS A 1 292 ? 17.289 -6.633 -7.961 1.00 95.88 292 HIS A C 1
ATOM 2266 O O . HIS A 1 292 ? 17.346 -7.239 -9.034 1.00 95.88 292 HIS A O 1
ATOM 2272 N N . ALA A 1 293 ? 16.156 -6.520 -7.269 1.00 97.00 293 ALA A N 1
ATOM 2273 C CA . ALA A 1 293 ? 14.943 -7.247 -7.609 1.00 97.00 293 ALA A CA 1
ATOM 2274 C C . ALA A 1 293 ? 14.396 -6.802 -8.983 1.00 97.00 293 ALA A C 1
ATOM 2276 O O . ALA A 1 293 ? 14.098 -5.612 -9.162 1.00 97.00 293 ALA A O 1
ATOM 2277 N N . PRO A 1 294 ? 14.193 -7.725 -9.942 1.00 98.06 294 PRO A N 1
ATOM 2278 C CA . PRO A 1 294 ? 13.570 -7.415 -11.223 1.00 98.06 294 PRO A CA 1
ATOM 2279 C C . PRO A 1 294 ? 12.152 -6.873 -11.055 1.00 98.06 294 PRO A C 1
ATOM 2281 O O . PRO A 1 294 ? 11.398 -7.331 -10.192 1.00 98.06 294 PRO A O 1
ATOM 2284 N N . ILE A 1 295 ? 11.763 -5.931 -11.913 1.00 98.69 295 ILE A N 1
ATOM 2285 C CA . ILE A 1 295 ? 10.397 -5.414 -11.980 1.00 98.69 295 ILE A CA 1
ATOM 2286 C C . ILE A 1 295 ? 9.798 -5.810 -13.317 1.00 98.69 295 ILE A C 1
ATOM 2288 O O . ILE A 1 295 ? 10.300 -5.413 -14.362 1.00 98.69 295 ILE A O 1
ATOM 2292 N N . ASN A 1 296 ? 8.698 -6.558 -13.264 1.00 98.69 296 ASN A N 1
ATOM 2293 C CA . ASN A 1 296 ? 8.070 -7.141 -14.440 1.00 98.69 296 ASN A CA 1
ATOM 2294 C C . ASN A 1 296 ? 6.548 -6.998 -14.394 1.00 98.69 296 ASN A C 1
ATOM 2296 O O . ASN A 1 296 ? 5.935 -7.055 -13.319 1.00 98.69 296 ASN A O 1
ATOM 2300 N N . ALA A 1 297 ? 5.920 -6.856 -15.563 1.00 98.75 297 ALA A N 1
ATOM 2301 C CA . ALA A 1 297 ? 4.495 -7.132 -15.696 1.00 98.75 297 ALA A CA 1
ATOM 2302 C C . ALA A 1 297 ? 4.265 -8.635 -15.888 1.00 98.75 297 ALA A C 1
ATOM 2304 O O . ALA A 1 297 ? 5.066 -9.319 -16.522 1.00 98.75 297 ALA A O 1
ATOM 2305 N N . ILE A 1 298 ? 3.162 -9.144 -15.336 1.00 98.50 298 ILE A N 1
ATOM 2306 C CA . ILE A 1 298 ? 2.833 -10.573 -15.376 1.00 98.50 298 ILE A CA 1
ATOM 2307 C C . ILE A 1 298 ? 1.566 -10.778 -16.209 1.00 98.50 298 ILE A C 1
ATOM 2309 O O . ILE A 1 298 ? 0.476 -10.342 -15.824 1.00 98.50 298 ILE A O 1
ATOM 2313 N N . GLY A 1 299 ? 1.719 -11.454 -17.346 1.00 97.81 299 GLY A N 1
ATOM 2314 C CA . GLY A 1 299 ? 0.656 -11.883 -18.248 1.00 97.81 299 GLY A CA 1
ATOM 2315 C C . GLY A 1 299 ? -0.322 -12.853 -17.588 1.00 97.81 299 GLY A C 1
ATOM 2316 O O . GLY A 1 299 ? -0.000 -13.537 -16.616 1.00 97.81 299 GLY A O 1
ATOM 2317 N N . ARG A 1 300 ? -1.540 -12.965 -18.132 1.00 95.12 300 ARG A N 1
ATOM 2318 C CA . ARG A 1 300 ? -2.561 -13.900 -17.609 1.00 95.12 300 ARG A CA 1
ATOM 2319 C C . ARG A 1 300 ? -2.146 -15.372 -17.718 1.00 95.12 300 ARG A C 1
ATOM 2321 O O . ARG A 1 300 ?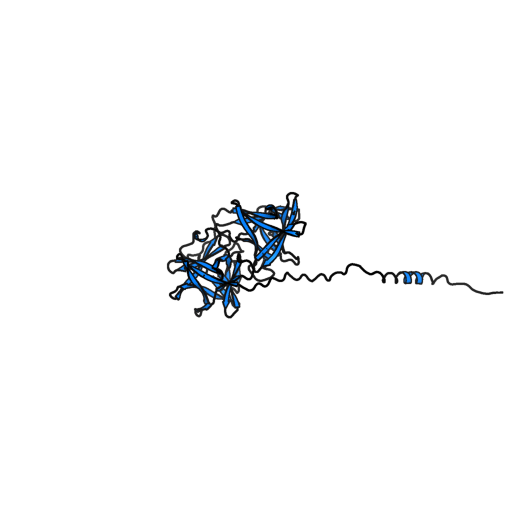 -2.631 -16.183 -16.943 1.00 95.12 300 ARG A O 1
ATOM 2328 N N . ASN A 1 301 ? -1.260 -15.687 -18.657 1.00 94.50 301 ASN A N 1
ATOM 2329 C CA . ASN A 1 301 ? -0.641 -16.997 -18.867 1.00 94.50 301 ASN A CA 1
ATOM 2330 C C . ASN A 1 301 ? 0.703 -17.160 -18.125 1.00 94.50 301 ASN A C 1
ATOM 2332 O O . ASN A 1 301 ? 1.381 -18.159 -18.333 1.00 94.50 301 ASN A O 1
ATOM 2336 N N . GLY A 1 302 ? 1.111 -16.185 -17.305 1.00 96.06 302 GLY A N 1
ATOM 2337 C CA . GLY A 1 302 ? 2.405 -16.189 -16.617 1.00 96.06 302 GLY A CA 1
ATOM 2338 C C . GLY A 1 302 ? 3.578 -15.650 -17.441 1.00 96.06 302 GLY A C 1
ATOM 2339 O O . GLY A 1 302 ? 4.692 -15.628 -16.917 1.00 96.06 302 GLY A O 1
ATOM 2340 N N . ALA A 1 303 ? 3.347 -15.190 -18.680 1.00 97.25 303 ALA A N 1
ATOM 2341 C CA . ALA A 1 303 ? 4.361 -14.501 -19.477 1.00 97.25 303 ALA A CA 1
ATOM 2342 C C . ALA A 1 303 ? 4.888 -13.261 -18.743 1.00 97.25 303 ALA A C 1
ATOM 2344 O O . ALA A 1 303 ? 4.149 -12.586 -18.022 1.00 97.25 303 ALA A O 1
ATOM 2345 N N . ILE A 1 304 ? 6.169 -12.972 -18.928 1.00 98.38 304 ILE A N 1
ATOM 2346 C CA . ILE A 1 304 ? 6.862 -11.870 -18.273 1.00 98.38 304 ILE A CA 1
ATOM 2347 C C . ILE A 1 304 ? 7.105 -10.766 -19.291 1.00 98.38 304 ILE A C 1
ATOM 2349 O O . ILE A 1 304 ? 7.576 -11.038 -20.391 1.00 98.38 304 ILE A O 1
ATOM 2353 N N . TYR A 1 305 ? 6.796 -9.535 -18.892 1.00 98.75 305 TYR A N 1
ATOM 2354 C CA . TYR A 1 305 ? 7.120 -8.340 -19.655 1.00 98.75 305 TYR A CA 1
ATOM 2355 C C . TYR A 1 305 ? 8.104 -7.505 -18.847 1.00 98.75 305 TYR A C 1
ATOM 2357 O O . TYR A 1 305 ? 7.777 -7.072 -17.734 1.00 98.75 305 TYR A O 1
ATOM 2365 N N . GLU A 1 306 ? 9.296 -7.293 -19.389 1.00 98.62 306 GLU A N 1
ATOM 2366 C CA . GLU A 1 306 ? 10.358 -6.561 -18.707 1.00 98.62 306 GLU A CA 1
ATOM 2367 C C . GLU A 1 306 ? 10.031 -5.077 -18.631 1.00 98.62 306 GLU A C 1
ATOM 2369 O O . GLU A 1 306 ? 9.616 -4.480 -19.623 1.00 98.62 306 GLU A O 1
ATOM 2374 N N . ILE A 1 307 ? 10.235 -4.463 -17.465 1.00 98.81 307 ILE A N 1
ATOM 2375 C CA . ILE A 1 307 ? 10.071 -3.018 -17.307 1.00 98.81 307 ILE A CA 1
ATOM 2376 C C . ILE A 1 307 ? 11.424 -2.334 -17.475 1.00 98.81 307 ILE A C 1
ATOM 2378 O O . ILE A 1 307 ? 12.352 -2.589 -16.706 1.00 98.81 307 ILE A O 1
ATOM 2382 N N . LYS A 1 308 ? 11.521 -1.440 -18.460 1.00 98.75 308 LYS A N 1
ATOM 2383 C CA . LYS A 1 308 ? 12.731 -0.653 -18.736 1.00 98.75 308 LYS A CA 1
ATOM 2384 C C . LYS A 1 308 ? 12.399 0.828 -18.843 1.00 98.75 308 LYS A C 1
ATOM 2386 O O . LYS A 1 308 ? 11.284 1.185 -19.235 1.00 98.75 308 LYS A O 1
ATOM 2391 N N . ALA A 1 309 ? 13.372 1.676 -18.526 1.00 98.56 309 ALA A N 1
ATOM 2392 C CA . ALA A 1 309 ? 13.358 3.070 -18.952 1.00 98.56 309 ALA A CA 1
ATOM 2393 C C . ALA A 1 309 ? 14.031 3.191 -20.329 1.00 98.56 309 ALA A C 1
ATOM 2395 O O . ALA A 1 309 ? 14.914 2.398 -20.642 1.00 98.56 309 ALA A O 1
ATOM 2396 N N . ILE A 1 310 ? 13.602 4.144 -21.155 1.00 97.94 310 ILE A N 1
ATOM 2397 C CA . ILE A 1 310 ? 14.095 4.335 -22.525 1.00 97.94 310 ILE A CA 1
ATOM 2398 C C . ILE A 1 310 ? 14.704 5.731 -22.644 1.00 97.94 310 ILE A C 1
ATOM 2400 O O . ILE A 1 310 ? 14.050 6.719 -22.289 1.00 97.94 310 ILE A O 1
ATOM 2404 N N . THR A 1 311 ? 15.950 5.807 -23.111 1.00 95.94 311 THR A N 1
ATOM 2405 C CA . THR A 1 311 ? 16.635 7.076 -23.397 1.00 95.94 311 THR A CA 1
ATOM 2406 C C . THR A 1 311 ? 16.162 7.696 -24.716 1.00 95.94 311 THR A C 1
ATOM 2408 O O . THR A 1 311 ? 15.402 7.090 -25.466 1.00 95.94 311 THR A O 1
ATOM 2411 N N . GLU A 1 312 ? 16.608 8.921 -25.012 1.00 91.50 312 GLU A N 1
ATOM 2412 C CA . GLU A 1 312 ? 16.345 9.576 -26.306 1.00 91.50 312 GLU A CA 1
ATOM 2413 C C . GLU A 1 312 ? 16.958 8.800 -27.493 1.00 91.50 312 GLU A C 1
ATOM 2415 O O . GLU A 1 312 ? 16.431 8.876 -28.598 1.00 91.50 312 GLU A O 1
ATOM 2420 N N . ASP A 1 313 ? 18.010 8.010 -27.245 1.00 93.44 313 ASP A N 1
ATOM 2421 C CA . ASP A 1 313 ? 18.719 7.184 -28.233 1.00 93.44 313 ASP A CA 1
ATOM 2422 C C . ASP A 1 313 ? 18.237 5.714 -28.248 1.00 93.44 313 ASP A C 1
ATOM 2424 O O . ASP A 1 313 ? 18.966 4.818 -28.674 1.00 93.44 313 ASP A O 1
ATOM 2428 N N . ASP A 1 314 ? 17.031 5.441 -27.731 1.00 93.50 314 ASP A N 1
ATOM 2429 C CA . ASP A 1 314 ? 16.418 4.103 -27.630 1.00 93.50 314 ASP A CA 1
ATOM 2430 C C . ASP A 1 314 ? 17.215 3.070 -26.801 1.00 93.50 314 ASP A C 1
ATOM 2432 O O . ASP A 1 314 ? 16.961 1.858 -26.857 1.00 93.50 314 ASP A O 1
ATOM 2436 N N . VAL A 1 315 ? 18.141 3.530 -25.953 1.00 95.75 315 VAL A N 1
ATOM 2437 C CA . VAL A 1 315 ? 18.841 2.666 -24.995 1.00 95.75 315 VAL A CA 1
ATOM 2438 C C . VAL A 1 315 ? 17.879 2.263 -23.880 1.00 95.75 315 VAL A C 1
ATOM 2440 O O . VAL A 1 315 ? 17.181 3.095 -23.295 1.00 95.75 315 VAL A O 1
ATOM 2443 N N . LYS A 1 316 ? 17.849 0.963 -23.568 1.00 97.75 316 LYS A N 1
ATOM 2444 C CA . LYS A 1 316 ? 16.992 0.384 -22.529 1.00 97.75 316 LYS A CA 1
ATOM 2445 C C . LYS A 1 316 ? 17.756 0.275 -21.215 1.00 97.75 316 LYS A C 1
ATOM 2447 O O . LYS A 1 316 ? 18.694 -0.507 -21.106 1.00 97.75 316 LYS A O 1
ATOM 2452 N N . LEU A 1 317 ? 17.296 1.010 -20.213 1.00 98.31 317 LEU A N 1
ATOM 2453 C CA . LEU A 1 317 ? 17.835 1.000 -18.860 1.00 98.31 317 LEU A CA 1
ATOM 2454 C C . LEU A 1 317 ? 17.012 0.080 -17.960 1.00 98.31 317 LEU A C 1
ATOM 2456 O O . LEU A 1 317 ? 15.776 0.100 -17.982 1.00 98.31 317 LEU A O 1
ATOM 2460 N N . ASP A 1 318 ? 17.692 -0.704 -17.132 1.00 98.25 318 ASP A N 1
ATOM 2461 C CA . ASP A 1 318 ? 17.053 -1.612 -16.185 1.00 98.25 318 ASP A CA 1
ATOM 2462 C C . ASP A 1 318 ? 16.290 -0.839 -15.108 1.00 98.25 318 ASP A C 1
ATOM 2464 O O . ASP A 1 318 ? 16.836 0.070 -14.492 1.00 98.25 318 ASP A O 1
ATOM 2468 N N . VAL A 1 319 ? 15.037 -1.224 -14.835 1.00 98.62 319 VAL A N 1
ATOM 2469 C CA . VAL A 1 319 ? 14.256 -0.699 -13.703 1.00 98.62 319 VAL A CA 1
ATOM 2470 C C . VAL A 1 319 ? 14.132 -1.783 -12.639 1.00 98.62 319 VAL A C 1
ATOM 2472 O O . VAL A 1 319 ? 13.554 -2.845 -12.882 1.00 98.62 319 VAL A O 1
ATOM 2475 N N . LYS A 1 320 ? 14.685 -1.529 -11.451 1.00 98.56 320 LYS A N 1
ATOM 2476 C CA . LYS A 1 320 ? 14.848 -2.539 -10.395 1.00 98.56 320 LYS A CA 1
ATOM 2477 C C . LYS A 1 320 ? 14.451 -2.013 -9.018 1.00 98.56 320 LYS A C 1
ATOM 2479 O O . LYS A 1 320 ? 14.414 -0.805 -8.776 1.00 98.56 320 LYS A O 1
ATOM 2484 N N . GLY A 1 321 ? 14.151 -2.940 -8.110 1.00 97.81 321 GLY A N 1
ATOM 2485 C CA . GLY A 1 321 ? 14.102 -2.676 -6.674 1.00 97.81 321 GLY A CA 1
ATOM 2486 C C . GLY A 1 321 ? 15.504 -2.783 -6.076 1.00 97.81 321 GLY A C 1
ATOM 2487 O O . GLY A 1 321 ? 16.083 -3.863 -6.128 1.00 97.81 321 GLY A O 1
ATOM 2488 N N . ILE A 1 322 ? 16.032 -1.686 -5.536 1.00 94.62 322 ILE A N 1
ATOM 2489 C CA . ILE A 1 322 ? 17.443 -1.575 -5.131 1.00 94.62 322 ILE A CA 1
ATOM 2490 C C . ILE A 1 322 ? 17.632 -1.960 -3.665 1.00 94.62 322 ILE A C 1
ATOM 2492 O O . ILE A 1 322 ? 18.317 -2.927 -3.356 1.00 94.62 322 ILE A O 1
ATOM 2496 N N . ASP A 1 323 ? 16.975 -1.239 -2.761 1.00 89.19 323 ASP A N 1
ATOM 2497 C CA . ASP A 1 323 ? 17.133 -1.407 -1.321 1.00 89.19 323 ASP A CA 1
ATOM 2498 C C . ASP A 1 323 ? 15.777 -1.400 -0.614 1.00 89.19 323 ASP A C 1
ATOM 2500 O O . ASP A 1 323 ? 14.838 -0.699 -1.009 1.00 89.19 323 ASP A O 1
ATOM 2504 N N . ARG A 1 324 ? 15.661 -2.229 0.429 1.00 91.12 324 ARG A N 1
ATOM 2505 C CA . ARG A 1 324 ? 14.470 -2.323 1.277 1.00 91.12 324 ARG A CA 1
ATOM 2506 C C . ARG A 1 324 ? 14.714 -1.574 2.584 1.00 91.12 324 ARG A C 1
ATOM 2508 O O . ARG A 1 324 ? 15.564 -1.979 3.369 1.00 91.12 324 ARG A O 1
ATOM 2515 N N . SER A 1 325 ? 13.875 -0.580 2.854 1.00 89.25 325 SER A N 1
ATOM 2516 C CA . SER A 1 325 ? 13.782 0.120 4.134 1.00 89.25 325 SER A CA 1
ATOM 2517 C C . SER A 1 325 ? 12.406 -0.152 4.753 1.00 89.25 325 SER A C 1
ATOM 2519 O O . SER A 1 325 ? 11.367 0.338 4.291 1.00 89.25 325 SER A O 1
ATOM 2521 N N . GLY A 1 326 ? 12.371 -1.026 5.763 1.00 89.31 326 GLY A N 1
ATOM 2522 C CA . GLY A 1 326 ? 11.128 -1.468 6.395 1.00 89.31 326 GLY A CA 1
ATOM 2523 C C . GLY A 1 326 ? 10.185 -2.187 5.419 1.00 89.31 326 GLY A C 1
ATOM 2524 O O . GLY A 1 326 ? 10.490 -3.267 4.908 1.00 89.31 326 GLY A O 1
ATOM 2525 N N . ASN A 1 327 ? 9.010 -1.604 5.167 1.00 92.81 327 ASN A N 1
ATOM 2526 C CA . ASN A 1 327 ? 8.016 -2.130 4.218 1.00 92.81 327 ASN A CA 1
ATOM 2527 C C . ASN A 1 327 ? 8.138 -1.565 2.796 1.00 92.81 327 ASN A C 1
ATOM 2529 O O . ASN A 1 327 ? 7.379 -1.974 1.912 1.00 92.81 327 ASN A O 1
ATOM 2533 N N . ILE A 1 328 ? 9.061 -0.631 2.576 1.00 94.38 328 ILE A N 1
ATOM 2534 C CA . ILE A 1 328 ? 9.246 0.053 1.302 1.00 94.38 328 ILE A CA 1
ATOM 2535 C C . ILE A 1 328 ? 10.528 -0.433 0.645 1.00 94.38 328 ILE A C 1
ATOM 2537 O O . ILE A 1 328 ? 11.546 -0.631 1.297 1.00 94.38 328 ILE A O 1
ATOM 2541 N N . ILE A 1 329 ? 10.466 -0.621 -0.666 1.00 95.88 329 ILE A N 1
ATOM 2542 C CA . ILE A 1 329 ? 11.616 -0.896 -1.514 1.00 95.88 329 ILE A CA 1
ATOM 2543 C C . ILE A 1 329 ? 11.753 0.265 -2.485 1.00 95.88 329 ILE A C 1
ATOM 2545 O O . ILE A 1 329 ? 10.794 0.622 -3.183 1.00 95.88 329 ILE A O 1
ATOM 2549 N N . ASN A 1 330 ? 12.934 0.865 -2.526 1.00 96.50 330 ASN A N 1
ATOM 2550 C CA . ASN A 1 330 ? 13.237 1.912 -3.483 1.00 96.50 330 ASN A CA 1
ATOM 2551 C C . ASN A 1 330 ? 13.326 1.327 -4.887 1.00 96.50 330 ASN A C 1
ATOM 2553 O O . ASN A 1 330 ? 13.933 0.281 -5.109 1.00 96.50 330 ASN A O 1
ATOM 2557 N N . VAL A 1 331 ? 12.708 2.024 -5.835 1.00 98.19 331 VAL A N 1
ATOM 2558 C CA . VAL A 1 331 ? 12.709 1.645 -7.244 1.00 98.19 331 VAL A CA 1
ATOM 2559 C C . VAL A 1 331 ? 13.482 2.686 -8.025 1.00 98.19 331 VAL A C 1
ATOM 2561 O O . VAL A 1 331 ? 13.216 3.887 -7.906 1.00 98.19 331 VAL A O 1
ATOM 2564 N N . LYS A 1 332 ? 14.448 2.211 -8.804 1.00 98.44 332 LYS A N 1
ATOM 2565 C CA . LYS A 1 332 ? 15.352 3.041 -9.592 1.00 98.44 332 LYS A CA 1
ATOM 2566 C C . LYS A 1 332 ? 15.488 2.474 -10.994 1.00 98.44 332 LYS A C 1
ATOM 2568 O O . LYS A 1 332 ? 15.382 1.261 -11.176 1.00 98.44 332 LYS A O 1
ATOM 2573 N N . ALA A 1 333 ? 15.707 3.358 -11.961 1.00 98.38 333 ALA A N 1
ATOM 2574 C CA . ALA A 1 333 ? 16.344 2.946 -13.203 1.00 98.38 333 ALA A CA 1
ATOM 2575 C C . ALA A 1 333 ? 17.865 3.014 -13.015 1.00 98.38 333 ALA A C 1
ATOM 2577 O O . ALA A 1 333 ? 18.334 3.837 -12.228 1.00 98.38 333 ALA A O 1
ATOM 2578 N N . ILE A 1 334 ? 18.600 2.146 -13.696 1.00 97.62 334 ILE A N 1
ATOM 2579 C CA . ILE A 1 334 ? 20.058 2.045 -13.609 1.00 97.62 334 ILE A CA 1
ATOM 2580 C C . ILE A 1 334 ? 20.617 2.408 -14.977 1.00 97.62 334 ILE A C 1
ATOM 2582 O O . ILE A 1 334 ? 20.263 1.762 -15.966 1.00 97.62 334 ILE A O 1
ATOM 2586 N N . ASP A 1 335 ? 21.419 3.466 -15.042 1.00 93.62 335 ASP A N 1
ATOM 2587 C CA . ASP A 1 335 ? 22.050 3.880 -16.293 1.00 93.62 335 ASP A CA 1
ATOM 2588 C C . ASP A 1 335 ? 23.288 3.029 -16.641 1.00 93.62 335 ASP A C 1
ATOM 2590 O O . ASP A 1 335 ? 23.672 2.117 -15.906 1.00 93.62 335 ASP A O 1
ATOM 2594 N N . GLU A 1 336 ? 23.917 3.316 -17.781 1.00 90.12 336 GLU A N 1
ATOM 2595 C CA . GLU A 1 336 ? 25.094 2.581 -18.267 1.00 90.12 336 GLU A CA 1
ATOM 2596 C C . GLU A 1 336 ? 26.324 2.712 -17.350 1.00 90.12 336 GLU A C 1
ATOM 2598 O O . GLU A 1 336 ? 27.206 1.853 -17.379 1.00 90.12 336 GLU A O 1
ATOM 2603 N N . ASN A 1 337 ? 26.378 3.757 -16.518 1.00 91.75 337 ASN A N 1
ATOM 2604 C CA . ASN A 1 337 ? 27.441 3.989 -15.541 1.00 91.75 337 ASN A CA 1
ATOM 2605 C C . ASN A 1 337 ? 27.123 3.364 -14.170 1.00 91.75 337 ASN A C 1
ATOM 2607 O O . ASN A 1 337 ? 27.949 3.431 -13.258 1.00 91.75 337 ASN A O 1
ATOM 2611 N N . GLY A 1 338 ? 25.940 2.760 -14.013 1.00 91.44 338 GLY A N 1
ATOM 2612 C CA . GLY A 1 338 ? 25.449 2.226 -12.746 1.00 91.44 338 GLY A CA 1
ATOM 2613 C C . GLY A 1 338 ? 24.794 3.274 -11.839 1.00 91.44 338 GLY A C 1
ATOM 2614 O O . GLY A 1 338 ? 24.536 2.985 -10.670 1.00 91.44 338 GLY A O 1
ATOM 2615 N N . GLU A 1 339 ? 24.515 4.485 -12.328 1.00 94.19 339 GLU A N 1
ATOM 2616 C CA . GLU A 1 339 ? 23.857 5.530 -11.546 1.00 94.19 339 GLU A CA 1
ATOM 2617 C C . GLU A 1 339 ? 22.353 5.269 -11.391 1.00 94.19 339 GLU A C 1
ATOM 2619 O O . GLU A 1 339 ? 21.654 4.817 -12.304 1.00 94.19 339 GLU A O 1
ATOM 2624 N N . PHE A 1 340 ? 21.825 5.595 -10.207 1.00 97.06 340 PHE A N 1
ATOM 2625 C CA . PHE A 1 340 ? 20.425 5.362 -9.865 1.00 97.06 340 PHE A CA 1
ATOM 2626 C C . PHE A 1 340 ? 19.528 6.563 -10.160 1.00 97.06 340 PHE A C 1
ATOM 2628 O O . PHE A 1 340 ? 19.480 7.544 -9.411 1.00 97.06 340 PHE A O 1
ATOM 2635 N N . LEU A 1 341 ? 18.678 6.414 -11.169 1.00 97.88 341 LEU A N 1
ATOM 2636 C CA . LEU A 1 341 ? 17.683 7.406 -11.560 1.00 97.88 341 LEU A CA 1
ATOM 2637 C C . LEU A 1 341 ? 16.376 7.197 -10.789 1.00 97.88 341 LEU A C 1
ATOM 2639 O O . LEU A 1 341 ? 15.882 6.075 -10.636 1.00 97.88 341 LEU A O 1
ATOM 2643 N N . ALA A 1 342 ? 15.774 8.277 -10.290 1.00 97.06 342 ALA A N 1
ATOM 2644 C CA . ALA A 1 342 ? 14.521 8.183 -9.544 1.00 97.06 342 ALA A CA 1
ATOM 2645 C C . ALA A 1 342 ? 13.355 7.803 -10.466 1.00 97.06 342 ALA A C 1
ATOM 2647 O O . ALA A 1 342 ? 13.165 8.440 -11.494 1.00 97.06 342 ALA A O 1
ATOM 2648 N N . VAL A 1 343 ? 12.522 6.838 -10.070 1.00 98.44 343 VAL A N 1
ATOM 2649 C CA . VAL A 1 343 ? 11.296 6.500 -10.810 1.00 98.44 343 VAL A CA 1
ATOM 2650 C C . VAL A 1 343 ? 10.087 7.124 -10.119 1.00 98.44 343 VAL A C 1
ATOM 2652 O O . VAL A 1 343 ? 9.847 6.910 -8.928 1.00 98.44 343 VAL A O 1
ATOM 2655 N N . LYS A 1 344 ? 9.318 7.923 -10.861 1.00 98.06 344 LYS A N 1
ATOM 2656 C CA . LYS A 1 344 ? 8.178 8.690 -10.341 1.00 98.06 344 LYS A CA 1
ATOM 2657 C C . LYS A 1 344 ? 6.945 8.524 -11.223 1.00 98.06 344 LYS A C 1
ATOM 2659 O O . LYS A 1 344 ? 7.046 8.243 -12.416 1.00 98.06 344 LYS A O 1
ATOM 2664 N N . ALA A 1 345 ? 5.779 8.709 -10.614 1.00 98.12 345 ALA A N 1
ATOM 2665 C CA . ALA A 1 345 ? 4.500 8.804 -11.299 1.00 98.12 345 ALA A CA 1
ATOM 2666 C C . ALA A 1 345 ? 4.093 10.278 -11.413 1.00 98.12 345 ALA A C 1
ATOM 2668 O O . ALA A 1 345 ? 4.087 10.988 -10.409 1.00 98.12 345 ALA A O 1
ATOM 2669 N N . PHE A 1 346 ? 3.728 10.707 -12.618 1.00 97.25 346 PHE A N 1
ATOM 2670 C CA . PHE A 1 346 ? 3.381 12.080 -12.969 1.00 97.25 346 PHE A CA 1
ATOM 2671 C C . PHE A 1 346 ? 1.912 12.163 -13.364 1.00 97.25 346 PHE A C 1
ATOM 2673 O O . PHE A 1 346 ? 1.488 11.528 -14.335 1.00 97.25 346 PHE A O 1
ATOM 2680 N N . ALA A 1 347 ? 1.149 12.957 -12.626 1.00 95.62 347 ALA A N 1
ATOM 2681 C CA . ALA A 1 347 ? -0.223 13.281 -12.969 1.00 95.62 347 ALA A CA 1
ATOM 2682 C C . ALA A 1 347 ? -0.285 14.207 -14.191 1.00 95.62 347 ALA A C 1
ATOM 2684 O O . ALA A 1 347 ? 0.652 14.979 -14.419 1.00 95.62 347 ALA A O 1
ATOM 2685 N N . PRO A 1 348 ? -1.411 14.226 -14.924 1.00 95.50 348 PRO A N 1
ATOM 2686 C CA . PRO A 1 348 ? -1.645 15.224 -15.968 1.00 95.50 348 PRO A CA 1
ATOM 2687 C C . PRO A 1 348 ? -1.573 16.675 -15.465 1.00 95.50 348 PRO A C 1
ATOM 2689 O O . PRO A 1 348 ? -1.192 17.561 -16.222 1.00 95.50 348 PRO A O 1
ATOM 2692 N N . ASP A 1 349 ? -1.906 16.917 -14.192 1.00 92.25 349 ASP A N 1
ATOM 2693 C CA . ASP A 1 349 ? -1.856 18.237 -13.546 1.00 92.25 349 ASP A CA 1
ATOM 2694 C C . ASP A 1 349 ? -0.486 18.571 -12.916 1.00 92.25 349 ASP A C 1
ATOM 2696 O O . ASP A 1 349 ? -0.341 19.598 -12.256 1.00 92.25 349 ASP A O 1
ATOM 2700 N N . GLY A 1 350 ? 0.525 17.716 -13.112 1.00 90.56 3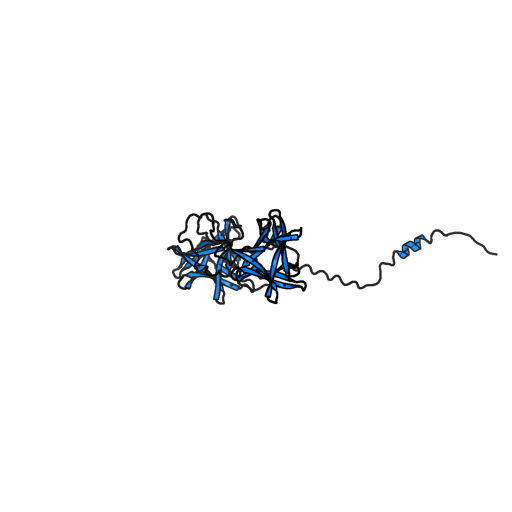50 GLY A N 1
ATOM 2701 C CA . GLY A 1 350 ? 1.893 17.922 -12.628 1.00 90.56 350 GLY A CA 1
ATOM 2702 C C . GLY A 1 350 ? 2.180 17.403 -11.216 1.00 90.56 350 GLY A C 1
ATOM 2703 O O . GLY A 1 350 ? 3.334 17.447 -10.788 1.00 90.56 350 GLY A O 1
ATOM 2704 N N . LYS A 1 351 ? 1.188 16.868 -10.488 1.00 91.44 351 LYS A N 1
ATOM 2705 C CA . LYS A 1 351 ? 1.431 16.200 -9.197 1.00 91.44 351 LYS A CA 1
ATOM 2706 C C . LYS A 1 351 ? 2.337 14.979 -9.351 1.00 91.44 351 LYS A C 1
ATOM 2708 O O . LYS A 1 351 ? 2.319 14.291 -10.373 1.00 91.44 351 LYS A O 1
ATOM 2713 N N . LEU A 1 352 ? 3.104 14.690 -8.299 1.00 92.56 352 LEU A N 1
ATOM 2714 C CA . LEU A 1 352 ? 4.101 13.623 -8.288 1.00 92.56 352 LEU A CA 1
ATOM 2715 C C . LEU A 1 352 ? 3.865 12.636 -7.153 1.00 92.56 352 LEU A C 1
ATOM 2717 O O . LEU A 1 352 ? 3.793 13.028 -5.993 1.00 92.56 352 LEU A O 1
ATOM 2721 N N . ASN A 1 353 ? 3.898 11.352 -7.496 1.00 95.31 353 ASN A N 1
ATOM 2722 C CA . ASN A 1 353 ? 3.995 10.257 -6.537 1.00 95.31 353 ASN A CA 1
ATOM 2723 C C . ASN A 1 353 ? 5.308 9.495 -6.740 1.00 95.31 353 ASN A C 1
ATOM 2725 O O . ASN A 1 353 ? 5.857 9.426 -7.843 1.00 95.31 353 ASN A O 1
ATOM 2729 N N . GLN A 1 354 ? 5.815 8.896 -5.667 1.00 95.69 354 GLN A N 1
ATOM 2730 C CA . GLN A 1 354 ? 6.976 8.013 -5.734 1.00 95.69 354 GLN A CA 1
ATOM 2731 C C . GLN A 1 354 ? 6.548 6.632 -6.218 1.00 95.69 354 GLN A C 1
ATOM 2733 O O . GLN A 1 354 ? 5.521 6.115 -5.778 1.00 95.69 354 GLN A O 1
ATOM 2738 N N . VAL A 1 355 ? 7.350 6.008 -7.079 1.00 98.25 355 VAL A N 1
ATOM 2739 C CA . VAL A 1 355 ? 7.178 4.593 -7.419 1.00 98.25 355 VAL A CA 1
ATOM 2740 C C . VAL A 1 355 ? 8.013 3.762 -6.460 1.00 98.25 355 VAL A C 1
ATOM 2742 O O . VAL A 1 355 ? 9.223 3.948 -6.363 1.00 98.25 355 VAL A O 1
ATOM 2745 N N . LYS A 1 356 ? 7.363 2.857 -5.731 1.00 97.75 356 LYS A N 1
ATOM 2746 C CA . LYS A 1 356 ? 7.994 2.025 -4.705 1.00 97.75 356 LYS A CA 1
ATOM 2747 C C . LYS A 1 356 ? 7.515 0.581 -4.802 1.00 97.75 356 LYS A C 1
ATOM 2749 O O . LYS A 1 356 ? 6.385 0.309 -5.219 1.00 97.75 356 LYS A O 1
ATOM 2754 N N . GLY A 1 357 ? 8.362 -0.348 -4.375 1.00 97.62 357 GLY A N 1
ATOM 2755 C CA . GLY A 1 357 ? 7.928 -1.689 -4.002 1.00 97.62 357 GLY A CA 1
ATOM 2756 C C . GLY A 1 357 ? 7.354 -1.670 -2.587 1.00 97.62 357 GLY A C 1
ATOM 2757 O O . GLY A 1 357 ? 7.914 -1.034 -1.703 1.00 97.62 357 GLY A O 1
ATOM 2758 N N . ILE A 1 358 ? 6.233 -2.352 -2.367 1.00 96.88 358 ILE A N 1
ATOM 2759 C CA . ILE A 1 358 ? 5.519 -2.380 -1.089 1.00 96.88 358 ILE A CA 1
ATOM 2760 C C . ILE A 1 358 ? 5.392 -3.818 -0.600 1.00 96.88 358 ILE A C 1
ATOM 2762 O O . ILE A 1 358 ? 4.821 -4.669 -1.295 1.00 96.88 358 ILE A O 1
ATOM 2766 N N . LYS A 1 359 ? 5.876 -4.063 0.620 1.00 95.69 359 LYS A N 1
ATOM 2767 C CA . LYS A 1 359 ? 5.622 -5.280 1.394 1.00 95.69 359 LYS A CA 1
ATOM 2768 C C . LYS A 1 359 ? 4.414 -5.056 2.300 1.00 95.69 359 LYS A C 1
ATOM 2770 O O . LYS A 1 359 ? 4.370 -4.140 3.118 1.00 95.69 359 LYS A O 1
ATOM 2775 N N . ILE A 1 360 ? 3.408 -5.907 2.163 1.00 95.00 360 ILE A N 1
ATOM 2776 C CA . ILE A 1 360 ? 2.267 -5.968 3.077 1.00 95.00 360 ILE A CA 1
ATOM 2777 C C . ILE A 1 360 ? 2.585 -6.896 4.241 1.00 95.00 360 ILE A C 1
ATOM 2779 O O . ILE A 1 360 ? 2.179 -6.604 5.372 1.00 95.00 360 ILE A O 1
ATOM 2783 N N . PHE A 1 361 ? 3.306 -7.982 3.956 1.00 92.00 361 PHE A N 1
ATOM 2784 C CA . PHE A 1 361 ? 3.713 -8.997 4.917 1.00 92.00 361 PHE A CA 1
ATOM 2785 C C . PHE A 1 361 ? 5.228 -9.031 5.094 1.00 92.00 361 PHE A C 1
ATOM 2787 O O . PHE A 1 361 ? 5.984 -8.791 4.152 1.00 92.00 361 PHE A O 1
ATOM 2794 N N . ASP A 1 362 ? 5.669 -9.446 6.278 1.00 87.62 362 ASP A N 1
ATOM 2795 C CA . ASP A 1 362 ? 7.081 -9.699 6.547 1.00 87.62 362 ASP A CA 1
ATOM 2796 C C . ASP A 1 362 ? 7.453 -11.150 6.214 1.00 87.62 362 ASP A C 1
ATOM 2798 O O . ASP A 1 362 ? 7.666 -12.005 7.067 1.00 87.62 362 ASP A O 1
ATOM 2802 N N . ARG A 1 363 ? 7.412 -11.458 4.920 1.00 91.06 363 ARG A N 1
ATOM 2803 C CA . ARG A 1 363 ? 7.860 -12.732 4.344 1.00 91.06 363 ARG A CA 1
ATOM 2804 C C . ARG A 1 363 ? 8.604 -12.459 3.049 1.00 91.06 363 ARG A C 1
ATOM 2806 O O . ARG A 1 363 ? 8.297 -11.466 2.393 1.00 91.06 363 ARG A O 1
ATOM 2813 N N . LYS A 1 364 ? 9.528 -13.345 2.666 1.00 91.81 364 LYS A N 1
ATOM 2814 C CA . LYS A 1 364 ? 10.293 -13.217 1.416 1.00 91.81 364 LYS A CA 1
ATOM 2815 C C . LYS A 1 364 ? 9.362 -13.149 0.200 1.00 91.81 364 LYS A C 1
ATOM 2817 O O . LYS A 1 364 ? 9.255 -12.107 -0.429 1.00 91.81 364 LYS A O 1
ATOM 2822 N N . VAL A 1 365 ? 8.612 -14.217 -0.063 1.00 96.12 365 VAL A N 1
ATOM 2823 C CA . VAL A 1 365 ? 7.635 -14.248 -1.160 1.00 96.12 365 VAL A CA 1
ATOM 2824 C C . VAL A 1 365 ? 6.296 -13.704 -0.675 1.00 96.12 365 VAL A C 1
ATOM 2826 O O . VAL A 1 365 ? 5.639 -14.293 0.184 1.00 96.12 365 VAL A O 1
ATOM 2829 N N . GLU A 1 366 ? 5.877 -12.577 -1.239 1.00 94.25 366 GLU A N 1
ATOM 2830 C CA . GLU A 1 366 ? 4.624 -11.899 -0.923 1.00 94.25 366 GLU A CA 1
ATOM 2831 C C . GLU A 1 366 ? 3.411 -12.695 -1.388 1.00 94.25 366 GLU A C 1
ATOM 2833 O O . GLU A 1 366 ? 2.422 -12.774 -0.666 1.00 94.25 366 GLU A O 1
ATOM 2838 N N . MET A 1 367 ? 3.475 -13.273 -2.585 1.00 94.38 367 MET A N 1
ATOM 2839 C CA . MET A 1 367 ? 2.458 -14.153 -3.161 1.00 94.38 367 MET A CA 1
ATOM 2840 C C . MET A 1 367 ? 2.988 -14.800 -4.445 1.00 94.38 367 MET A C 1
ATOM 2842 O O . MET A 1 367 ? 4.005 -14.370 -4.979 1.00 94.38 367 MET A O 1
ATOM 2846 N N . ASN A 1 368 ? 2.249 -15.769 -4.984 1.00 95.12 368 ASN A N 1
ATOM 2847 C CA . ASN A 1 368 ? 2.445 -16.237 -6.354 1.00 95.12 368 ASN A CA 1
ATOM 2848 C C . ASN A 1 368 ? 1.365 -15.636 -7.260 1.00 95.12 368 ASN A C 1
ATOM 2850 O O . ASN A 1 368 ? 0.180 -15.680 -6.922 1.00 95.12 368 ASN A O 1
ATOM 2854 N N . VAL A 1 369 ? 1.760 -15.079 -8.404 1.00 95.12 369 VAL A N 1
ATOM 2855 C CA . VAL A 1 369 ? 0.850 -14.546 -9.429 1.00 95.12 369 VAL A CA 1
ATOM 2856 C C . VAL A 1 369 ? 1.119 -15.291 -10.726 1.00 95.12 369 VAL A C 1
ATOM 2858 O O . VAL A 1 369 ? 2.197 -15.155 -11.286 1.00 95.12 369 VAL A O 1
ATOM 2861 N N . GLN A 1 370 ? 0.151 -16.079 -11.198 1.00 95.81 370 GLN A N 1
ATOM 2862 C CA . GLN A 1 370 ? 0.283 -16.866 -12.436 1.00 95.81 370 GLN A CA 1
ATOM 2863 C C . GLN A 1 370 ? 1.571 -17.709 -12.485 1.00 95.81 370 GLN A C 1
ATOM 2865 O O . GLN A 1 370 ? 2.291 -17.715 -13.475 1.00 95.81 370 GLN A O 1
ATOM 2870 N N . GLY A 1 371 ? 1.887 -18.382 -11.372 1.00 94.25 371 GLY A N 1
ATOM 2871 C CA . GLY A 1 371 ? 3.093 -19.208 -11.232 1.00 94.25 371 GLY A CA 1
ATOM 2872 C C . GLY A 1 371 ? 4.374 -18.439 -10.895 1.00 94.25 371 GLY A C 1
ATOM 2873 O O . GLY A 1 371 ? 5.368 -19.069 -10.560 1.00 94.25 371 GLY A O 1
ATOM 2874 N N . GLN A 1 372 ? 4.349 -17.104 -10.913 1.00 97.12 372 GLN A N 1
ATOM 2875 C CA . GLN A 1 372 ? 5.530 -16.280 -10.673 1.00 97.12 372 GLN A CA 1
ATOM 2876 C C . GLN A 1 372 ? 5.630 -15.839 -9.202 1.00 97.12 372 GLN A C 1
ATOM 2878 O O . GLN A 1 372 ? 4.654 -15.274 -8.682 1.00 97.12 372 GLN A O 1
ATOM 2883 N N . PRO A 1 373 ? 6.777 -16.045 -8.524 1.00 97.62 373 PRO A N 1
ATOM 2884 C CA . PRO A 1 373 ? 6.975 -15.607 -7.150 1.00 97.62 373 PRO A CA 1
ATOM 2885 C C . PRO A 1 373 ? 7.192 -14.092 -7.100 1.00 97.62 373 PRO A C 1
ATOM 2887 O O . PRO A 1 373 ? 8.115 -13.534 -7.693 1.00 97.62 373 PRO A O 1
ATOM 2890 N N . VAL A 1 374 ? 6.313 -13.403 -6.381 1.00 98.00 374 VAL A N 1
ATOM 2891 C CA . VAL A 1 374 ? 6.348 -11.949 -6.220 1.00 98.00 374 VAL A CA 1
ATOM 2892 C C . VAL A 1 374 ? 7.021 -11.611 -4.899 1.00 98.00 374 VAL A C 1
ATOM 2894 O O . VAL A 1 374 ? 6.541 -12.024 -3.845 1.00 98.00 374 VAL A O 1
ATOM 2897 N N . TYR A 1 375 ? 8.080 -10.807 -4.948 1.00 97.88 375 TYR A N 1
ATOM 2898 C CA . TYR A 1 375 ? 8.751 -10.266 -3.768 1.00 97.88 375 TYR A CA 1
ATOM 2899 C C . TYR A 1 375 ? 7.962 -9.109 -3.147 1.00 97.88 375 TYR A C 1
ATOM 2901 O O . TYR A 1 375 ? 7.773 -9.060 -1.934 1.00 97.88 375 TYR A O 1
ATOM 2909 N N . ALA A 1 376 ? 7.454 -8.186 -3.972 1.00 98.00 376 ALA A N 1
ATOM 2910 C CA . ALA A 1 376 ? 6.698 -7.025 -3.502 1.00 98.00 376 ALA A CA 1
ATOM 2911 C C . ALA A 1 376 ? 5.724 -6.478 -4.553 1.00 98.00 376 ALA A C 1
ATOM 2913 O O . ALA A 1 376 ? 5.807 -6.756 -5.753 1.00 98.00 376 ALA A O 1
ATOM 2914 N N . HIS A 1 377 ? 4.779 -5.653 -4.111 1.00 97.88 377 HIS A N 1
ATOM 2915 C CA . HIS A 1 377 ? 3.857 -4.969 -5.012 1.00 97.88 377 HIS A CA 1
ATOM 2916 C C . HIS A 1 377 ? 4.434 -3.638 -5.485 1.00 97.88 377 HIS A C 1
ATOM 2918 O O . HIS A 1 377 ? 4.748 -2.798 -4.654 1.00 97.88 377 HIS A O 1
ATOM 2924 N N . LEU A 1 378 ? 4.491 -3.402 -6.797 1.00 98.31 378 LEU A N 1
ATOM 2925 C CA . LEU A 1 378 ? 4.839 -2.081 -7.314 1.00 98.31 378 LEU A CA 1
ATOM 2926 C C . LEU A 1 378 ? 3.633 -1.136 -7.195 1.00 98.31 378 LEU A C 1
ATOM 2928 O O . LEU A 1 378 ? 2.526 -1.473 -7.637 1.00 98.31 378 LEU A O 1
ATOM 2932 N N . LYS A 1 379 ? 3.834 0.023 -6.567 1.00 97.81 379 LYS A N 1
ATOM 2933 C CA . LYS A 1 379 ? 2.791 1.018 -6.290 1.00 97.81 379 LYS A CA 1
ATOM 2934 C C . LYS A 1 379 ? 3.325 2.429 -6.496 1.00 97.81 379 LYS A C 1
ATOM 2936 O O . LYS A 1 379 ? 4.510 2.678 -6.294 1.00 97.81 379 LYS A O 1
ATOM 2941 N N . ALA A 1 380 ? 2.432 3.340 -6.870 1.00 97.38 380 ALA A N 1
ATOM 2942 C CA . ALA A 1 380 ? 2.700 4.769 -6.782 1.00 97.38 380 ALA A CA 1
ATOM 2943 C C . ALA A 1 380 ? 2.076 5.295 -5.485 1.00 97.38 380 ALA A C 1
ATOM 2945 O O . ALA A 1 380 ? 0.860 5.182 -5.308 1.00 97.38 380 ALA A O 1
ATOM 2946 N N . ILE A 1 381 ? 2.901 5.827 -4.585 1.00 95.06 381 ILE A N 1
ATOM 2947 C CA . ILE A 1 381 ? 2.478 6.325 -3.270 1.00 95.06 381 ILE A CA 1
ATOM 2948 C C . ILE A 1 381 ? 2.790 7.814 -3.122 1.00 95.06 381 ILE A C 1
ATOM 2950 O O . ILE A 1 381 ? 3.740 8.311 -3.737 1.00 95.06 381 ILE A O 1
ATOM 2954 N N . SER A 1 382 ? 1.974 8.524 -2.344 1.00 89.50 382 SER A N 1
ATOM 2955 C CA . SER A 1 382 ? 2.234 9.931 -2.026 1.00 89.50 382 SER A CA 1
ATOM 2956 C C . SER A 1 382 ? 3.548 10.070 -1.261 1.00 89.50 382 SER A C 1
ATOM 2958 O O . SER A 1 382 ? 3.932 9.164 -0.516 1.00 89.50 382 SER A O 1
ATOM 2960 N N . GLN A 1 383 ? 4.226 11.197 -1.478 1.00 75.06 383 GLN A N 1
ATOM 2961 C CA . GLN A 1 383 ? 5.409 11.560 -0.699 1.00 75.06 383 GLN A CA 1
ATOM 2962 C C . GLN A 1 383 ? 5.057 11.945 0.716 1.00 75.06 383 GLN A C 1
ATOM 2964 O O . GLN A 1 383 ? 3.931 12.440 0.938 1.00 75.06 383 GLN A O 1
#

Secondary structure (DSSP, 8-state):
---------SSSHHHHHHHTTSSSSS----SPP--------------PPPEEEEEEEE-TTSPEEEEEEE-TT--EEEEEEEE-SS--SEEEEEEEETTEEEEEEEEP-SBSSEEEEEE-SS--EEEEEEE-TT-PEEEEEEEEEETTEEEEEEE-TT--EEEEEEE-TT--EEEEEEE-SSSSS--EEETTEEEEEEEEEEPPPTTGGGS---SS--BPPPP------EEEEEEEE-TT--EEEEEEE-TT--EEEEEEEE-SS--SEEEEEEEETTEEEEEEEEP-SSSSEEEEEE-TTS-EEEEEEE-TT--EEEEEEEEEETTEEEEEEE-TT--EEEEEEE-TTS-EEEEEEE-SSSSS--EEETTEEEEEEEEEE--

pLDDT: mean 88.34, std 17.98, range [29.95, 98.81]

Mean predicted aligned error: 8.93 Å

Radius of gyration: 29.8 Å; Cα contacts (8 Å, |Δi|>4): 924; chains: 1; bounding box: 115×80×64 Å

Solvent-accessible surface area (backbone atoms only — not comparable to full-atom values): 20719 Å² total; per-residue (Å²): 135,81,89,80,83,87,87,87,92,82,77,66,71,70,60,60,61,59,59,67,70,71,74,81,84,82,84,84,88,84,71,82,76,76,67,75,75,69,72,83,69,71,76,76,63,68,85,46,76,72,46,69,14,49,35,28,26,35,43,95,89,66,54,71,25,54,34,32,28,26,44,94,88,62,57,74,31,52,35,33,27,41,29,39,35,98,62,70,52,65,21,52,30,29,30,47,55,97,88,39,77,24,53,30,30,28,34,54,60,70,38,44,51,18,52,30,29,26,42,54,94,85,43,54,62,20,42,33,29,26,34,47,98,88,66,50,76,26,54,28,26,32,50,45,77,36,67,38,37,22,47,30,28,28,36,46,98,88,42,52,75,20,51,28,31,27,33,38,92,87,66,49,74,20,38,32,29,27,42,41,90,50,92,58,70,62,58,48,72,56,67,90,38,52,24,31,23,45,36,31,25,21,44,68,38,83,68,60,89,73,56,91,64,73,69,68,82,45,78,47,71,85,91,81,75,88,52,80,68,44,71,16,49,32,27,28,33,45,98,90,67,51,74,27,50,32,32,28,27,46,93,89,62,54,80,27,53,32,31,33,46,30,54,30,90,54,52,33,66,22,48,32,31,28,50,52,94,93,38,80,24,55,30,29,27,35,61,62,92,55,90,46,26,48,32,32,26,46,39,94,87,38,47,66,21,49,35,29,28,35,48,98,84,69,46,77,25,54,31,28,34,64,52,56,49,61,41,38,23,46,34,28,26,36,48,98,86,67,49,77,22,50,29,33,29,35,37,89,88,68,51,72,25,42,35,30,31,38,46,92,62,100,50,74,66,66,46,72,57,61,88,40,53,24,31,25,44,36,28,29,27,43,111

Sequence (383 aa):
MKTSNQPFIGTIVHYLFFIGFLLVFTACNEGPKKDETTKAETAEIAKVDNVYWNVKAINPDGQSLDVKAFDSEGKSFDIKAIQNSDQDSFLDVKCIVDGQQLPVKMLESENQFVPVAAINNDGDKYYIQAITAAGEKLDVKGVARFGNIVLMKAITKKGDLYGVKAISPAGQLNDIKGIKIARGDREMVLKGIGIHAHVKAMHPAANEDDFKTPTKNKKKTEYKSDFERIIWNIKAVTADGKNLDVKAFDAEGNIFDVKATQDSEQHSFMNIKAFVEGTELPVKLMDSPDEHAPINAIGRNGAIYEIKAITEDDVKLDVKGIDRSGNIINVKAIDENGEFLAVKAFAPDGKLNQVKGIKIFDRKVEMNVQGQPVYAHLKAISQ